Protein AF-A0A5C5UPR8-F1 (afdb_monomer_lite)

Foldseek 3Di:
DADAWWWADPVPRDTDGDGDDDDDDDDPDDWDWDQDPPDTWGWDDAADDDDDDWDWDDDDRTTITDDDDRDGWRKGDDDDPDLADQWDWIWIDDPNPDTDTDIGGHPPSQHFDDLVRLLVLVCCLQVQLVVLLVVVCVVQVDALPPHQDDLVVSQVSNVLAADCQCSVPLVVVCSNVVRDPDLADSDAPFDSVAPWAWPDTHNFKTKTWHKDADDPRDQWIWIKIWMWTADPNDIHTYDIDTDALVRPFQQADPVSCCVPVPFVKDFQAWDADPNWIWTWIATPPPLGIWIATRGIRGIGSPDPLVRGDPVQRADQPPDPAAKWAFDDPWGKIKGWAPRPSQKIWIWIWTDDPNKIFIDIDMWGGGHQKTWDADPQGKIWIWGHDPQKIFIDIDPSSCVGMPDPDDSGGIIGGD

Secondary structure (DSSP, 8-state):
------EE-TTT--EE--------TT--------S-SS-----------------B--BTTB--B----SS--EEEE---SSTT-SEEEEEEEETTTEEEEEEEEPTT--PPPPHHHHHHHHHHHHHHHHHHHHHHHHHTT-BTTTB---HHHHHHHHTTTB-HHHIIIIIHHHHHHHTS-SS---S----TTSS-EEEEE-SSEEEEEEEE---TTSSS-EEEEEEEEEETTEEEEEEEEEE-TTTS-----HHHHHHHSSS--EEEEEEEETTEEEEEEEETTTTEEEEEETTT--EESS--GGGS-TTTS--------EEEEE-SSSEEEEEEE---SSEEEEEEEEEETTEEEEEEEEEEEETTEEEEE-TT--EEEEEEETTEEEEEE-GGGGGSB-TT--S-EEEEE-

Sequence (414 aa):
MKIKGKYLDTSTGADSKKNLLIGEKSLNKFEITTDNPEVSTVKIRETISSISSANISKSSKDTKIKLKADKYYKVLVKIPKDPGDDKTTITVTYDGKFKKEIPVTLTGVQKKLPPEEAKQVMKDLYGSIIKTYQDLGVEYNWTKMNNPPDFDILRPELLKYATPNLTDGTLKTIADDMYCQCDFIVTPGVDFDIRFDIHENSANKLVASSIQFEDLLTYNGETIYFTAIKKNGKWRLDSWDSVSPADENMNVTWKEYEKYSHNTAKLINEVMDGGRKVYIISDSSGIGIQGVYADSTEIVLDVPNEWLPPEYQQSSVSGLNGDWLIQEGKTGELSISNETGQSFDFTIHVEGGGHVGDIEGTSTIDGSTAVFQDEVGCTINFSFDGEEVSIAESYECTYWHGMAINFDGMYKKE

Structure (mmCIF, N/CA/C/O backbone):
data_AF-A0A5C5UPR8-F1
#
_entry.id   AF-A0A5C5UPR8-F1
#
loop_
_atom_site.group_PDB
_atom_site.id
_atom_site.type_symbol
_atom_site.label_atom_id
_atom_site.label_alt_id
_atom_site.label_comp_id
_atom_site.label_asym_id
_atom_site.label_entity_id
_atom_site.label_seq_id
_atom_site.pdbx_PDB_ins_code
_atom_site.Cartn_x
_atom_site.Cartn_y
_atom_site.Cartn_z
_atom_site.occupancy
_atom_site.B_iso_or_equiv
_atom_site.auth_seq_id
_atom_site.auth_comp_id
_atom_site.auth_asym_id
_atom_site.auth_atom_id
_atom_site.pdbx_PDB_model_num
ATOM 1 N N . MET A 1 1 ? -57.866 -6.219 46.908 1.00 28.20 1 MET A N 1
ATOM 2 C CA . MET A 1 1 ? -57.909 -6.620 45.483 1.00 28.20 1 MET A CA 1
ATOM 3 C C . MET A 1 1 ? -56.614 -7.365 45.167 1.00 28.20 1 MET A C 1
ATOM 5 O O . MET A 1 1 ? -55.557 -6.785 45.355 1.00 28.20 1 MET A O 1
ATOM 9 N N . LYS A 1 2 ? -56.665 -8.661 44.816 1.00 23.45 2 LYS A N 1
ATOM 10 C CA . LYS A 1 2 ? -55.476 -9.457 44.441 1.00 23.45 2 LYS A CA 1
ATOM 11 C C . LYS A 1 2 ? -55.370 -9.480 42.915 1.00 23.45 2 LYS A C 1
ATOM 13 O O . LYS A 1 2 ? -56.251 -10.034 42.264 1.00 23.45 2 LYS A O 1
ATOM 18 N N . ILE A 1 3 ? -54.320 -8.887 42.356 1.00 27.30 3 ILE A N 1
ATOM 19 C CA . ILE A 1 3 ? -54.020 -8.958 40.921 1.00 27.30 3 ILE A CA 1
ATOM 20 C C . ILE A 1 3 ? -53.227 -10.250 40.678 1.00 27.30 3 ILE A C 1
ATOM 22 O O . ILE A 1 3 ? -52.233 -10.495 41.354 1.00 27.30 3 ILE A O 1
ATOM 26 N N . LYS A 1 4 ? -53.671 -11.096 39.740 1.00 27.09 4 LYS A N 1
ATOM 27 C CA . LYS A 1 4 ? -52.925 -12.275 39.268 1.00 27.09 4 LYS A CA 1
ATOM 28 C C . LYS A 1 4 ? -52.518 -12.033 37.815 1.00 27.09 4 LYS A C 1
ATOM 30 O O . LYS A 1 4 ? -53.392 -11.932 36.959 1.00 27.09 4 LYS A O 1
ATOM 35 N N . GLY A 1 5 ? -51.219 -11.929 37.547 1.00 31.88 5 GLY A N 1
ATOM 36 C CA . GLY A 1 5 ? -50.664 -11.914 36.190 1.00 31.88 5 GLY A CA 1
ATOM 37 C C . GLY A 1 5 ? -50.241 -13.319 35.759 1.00 31.88 5 GLY A C 1
ATOM 38 O O . GLY A 1 5 ? -49.827 -14.116 36.598 1.00 31.88 5 GLY A O 1
ATOM 39 N N . LYS A 1 6 ? -50.359 -13.626 34.463 1.00 31.17 6 LYS A N 1
ATOM 40 C CA . LYS A 1 6 ? -49.769 -14.819 33.839 1.00 31.17 6 LYS A CA 1
ATOM 41 C C . LYS A 1 6 ? -48.766 -14.379 32.775 1.00 31.17 6 LYS A C 1
ATOM 43 O O . LYS A 1 6 ? -49.089 -13.514 31.963 1.00 31.17 6 LYS A O 1
ATOM 48 N N . TYR A 1 7 ? -47.595 -14.997 32.805 1.00 34.72 7 TYR A N 1
ATOM 49 C CA . TYR A 1 7 ? -46.583 -14.959 31.757 1.00 34.72 7 TYR A CA 1
ATOM 50 C C . TYR A 1 7 ? -46.840 -16.131 30.800 1.00 34.72 7 TYR A C 1
ATOM 52 O O . TYR A 1 7 ? -47.186 -17.216 31.267 1.00 34.72 7 TYR A O 1
ATOM 60 N N . LEU A 1 8 ? -46.718 -15.906 29.492 1.00 34.41 8 LEU A N 1
ATOM 61 C CA . LEU A 1 8 ? -46.823 -16.955 28.479 1.00 34.41 8 LEU A CA 1
ATOM 62 C C . LEU A 1 8 ? -45.632 -16.817 27.532 1.00 34.41 8 LEU A C 1
ATOM 64 O O . LEU A 1 8 ? -45.528 -15.814 26.825 1.00 34.41 8 LEU A O 1
ATOM 68 N N . ASP A 1 9 ? -44.763 -17.818 27.532 1.00 35.34 9 ASP A N 1
ATOM 69 C CA . ASP A 1 9 ? -43.709 -17.965 26.534 1.00 35.34 9 ASP A CA 1
ATOM 70 C C . ASP A 1 9 ? -44.326 -18.556 25.258 1.00 35.34 9 ASP A C 1
ATOM 72 O O . ASP A 1 9 ? -44.856 -19.669 25.258 1.00 35.34 9 ASP A O 1
ATOM 76 N N . THR A 1 10 ? -44.315 -17.788 24.169 1.00 33.81 10 THR A N 1
ATOM 77 C CA . THR A 1 10 ? -44.940 -18.181 22.899 1.00 33.81 10 THR A CA 1
ATOM 78 C C . THR A 1 10 ? -44.092 -19.137 22.064 1.00 33.81 10 THR A C 1
ATOM 80 O O . THR A 1 10 ? -44.608 -19.676 21.090 1.00 33.81 10 THR A O 1
ATOM 83 N N . SER A 1 11 ? -42.829 -19.363 22.432 1.00 30.42 11 SER A N 1
ATOM 84 C CA . SER A 1 11 ? -41.950 -20.332 21.765 1.00 30.42 11 SER A CA 1
ATOM 85 C C . SER A 1 11 ? -42.088 -21.743 22.347 1.00 30.42 11 SER A C 1
ATOM 87 O O . SER A 1 11 ? -41.971 -22.725 21.619 1.00 30.42 11 SER A O 1
ATOM 89 N N . THR A 1 12 ? -42.416 -21.851 23.639 1.00 37.19 12 THR A N 1
ATOM 90 C CA . THR A 1 12 ? -42.512 -23.134 24.358 1.00 37.19 12 THR A CA 1
ATOM 91 C C . THR A 1 12 ? -43.931 -23.497 24.804 1.00 37.19 12 THR A C 1
ATOM 93 O O . THR A 1 12 ? -44.191 -24.645 25.161 1.00 37.19 12 THR A O 1
ATOM 96 N N . GLY A 1 13 ? -44.871 -22.545 24.806 1.00 32.88 13 GLY A N 1
ATOM 97 C CA . GLY A 1 13 ? -46.260 -22.762 25.228 1.00 32.88 13 GLY A CA 1
ATOM 98 C C . GLY A 1 13 ? -46.438 -23.065 26.723 1.00 32.88 13 GLY A C 1
ATOM 99 O O . GLY A 1 13 ? -47.551 -23.377 27.151 1.00 32.88 13 GLY A O 1
ATOM 100 N N . ALA A 1 14 ? -45.377 -22.980 27.531 1.00 33.59 14 ALA A N 1
ATOM 101 C CA . ALA A 1 14 ? -45.401 -23.366 28.936 1.00 33.59 14 ALA A CA 1
ATOM 102 C C . ALA A 1 14 ? -45.845 -22.211 29.860 1.00 33.59 14 ALA A C 1
ATOM 104 O O . ALA A 1 14 ? -45.267 -21.125 29.883 1.00 33.59 14 ALA A O 1
ATOM 105 N N . ASP A 1 15 ? -46.874 -22.477 30.672 1.00 33.91 15 ASP A N 1
ATOM 106 C CA . ASP A 1 15 ? -47.398 -21.586 31.716 1.00 33.91 15 ASP A CA 1
ATOM 107 C C . ASP A 1 15 ? -46.457 -21.615 32.944 1.00 33.91 15 ASP A C 1
ATOM 109 O O . ASP A 1 15 ? -46.501 -22.558 33.739 1.00 33.91 15 ASP A O 1
ATOM 113 N N . SER A 1 16 ? -45.645 -20.577 33.176 1.00 35.12 16 SER A N 1
ATOM 114 C CA . SER A 1 16 ? -44.917 -20.440 34.448 1.00 35.12 16 SER A CA 1
ATOM 115 C C . SER A 1 16 ? -45.714 -19.565 35.430 1.00 35.12 16 SER A C 1
ATOM 117 O O . SER A 1 16 ? -45.917 -18.361 35.260 1.00 35.12 16 SER A O 1
ATOM 119 N N . LYS A 1 17 ? -46.255 -20.191 36.483 1.00 30.84 17 LYS A N 1
ATOM 120 C CA . LYS A 1 17 ? -46.989 -19.494 37.553 1.00 30.84 17 LYS A CA 1
ATOM 121 C C . LYS A 1 17 ? -46.007 -19.006 38.619 1.00 30.84 17 LYS A C 1
ATOM 123 O O . LYS A 1 17 ? -45.544 -19.805 39.426 1.00 30.84 17 LYS A O 1
ATOM 128 N N . LYS A 1 18 ? -45.769 -17.695 38.707 1.00 34.03 18 LYS A N 1
ATOM 129 C CA . LYS A 1 18 ? -45.163 -17.065 39.896 1.00 34.03 18 LYS A CA 1
ATOM 130 C C . LYS A 1 18 ? -46.163 -16.104 40.540 1.00 34.03 18 LYS A C 1
ATOM 132 O O . LYS A 1 18 ? -46.716 -15.232 39.877 1.00 34.03 18 LYS A O 1
ATOM 137 N N . ASN A 1 19 ? -46.426 -16.290 41.833 1.00 27.77 19 ASN A N 1
ATOM 138 C CA . ASN A 1 19 ? -47.303 -15.411 42.608 1.00 27.77 19 ASN A CA 1
ATOM 139 C C . ASN A 1 19 ? -46.508 -14.191 43.093 1.00 27.77 19 ASN A C 1
ATOM 141 O O . ASN A 1 19 ? -45.558 -14.348 43.853 1.00 27.77 19 ASN A O 1
ATOM 145 N N . LEU A 1 20 ? -46.930 -12.986 42.708 1.00 31.02 20 LEU A N 1
ATOM 146 C CA . LEU A 1 20 ? -46.480 -11.729 43.311 1.00 31.02 20 LEU A CA 1
ATOM 147 C C . LEU A 1 20 ? -47.511 -11.300 44.364 1.00 31.02 20 LEU A C 1
ATOM 149 O O . LEU A 1 20 ? -48.649 -10.968 44.032 1.00 31.02 20 LEU A O 1
ATOM 153 N N . LEU A 1 21 ? -47.128 -11.350 45.640 1.00 26.30 21 LEU A N 1
ATOM 154 C CA . LEU A 1 21 ? -47.860 -10.704 46.731 1.00 26.30 21 LEU A CA 1
ATOM 155 C C . LEU A 1 21 ? -47.318 -9.279 46.891 1.00 26.30 21 LEU A C 1
ATOM 157 O O . LEU A 1 21 ? -46.110 -9.095 46.988 1.00 26.30 21 LEU A O 1
ATOM 161 N N . ILE A 1 22 ? -48.211 -8.288 46.925 1.00 29.73 22 ILE A N 1
ATOM 162 C CA . ILE A 1 22 ? -47.880 -6.885 47.207 1.00 29.73 22 ILE A CA 1
ATOM 163 C C . ILE A 1 22 ? -48.777 -6.385 48.346 1.00 29.73 22 ILE A C 1
ATOM 165 O O . ILE A 1 22 ? -50.003 -6.492 48.273 1.00 29.73 22 ILE A O 1
ATOM 169 N N . GLY A 1 23 ? -48.140 -5.803 49.360 1.00 23.95 23 GLY A N 1
ATOM 170 C CA . GLY A 1 23 ? -48.683 -4.880 50.363 1.00 23.95 23 GLY A CA 1
ATOM 171 C C . GLY A 1 23 ? -47.472 -4.328 51.121 1.00 23.95 23 GLY A C 1
ATOM 172 O O . GLY A 1 23 ? -46.728 -5.116 51.682 1.00 23.95 23 GLY A O 1
ATOM 173 N N . GLU A 1 24 ? -47.090 -3.060 50.975 1.00 24.23 24 GLU A N 1
ATOM 174 C CA . GLU A 1 24 ? -47.721 -1.899 51.616 1.00 24.23 24 GLU A CA 1
ATOM 175 C C . GLU A 1 24 ? -47.943 -0.671 50.697 1.00 24.23 24 GLU A C 1
ATOM 177 O O . GLU A 1 24 ? -47.586 -0.627 49.522 1.00 24.23 24 GLU A O 1
ATOM 182 N N . LYS A 1 25 ? -48.629 0.322 51.270 1.00 30.28 25 LYS A N 1
ATOM 183 C CA . LYS A 1 25 ? -49.551 1.313 50.692 1.00 30.28 25 LYS A CA 1
ATOM 184 C C . LYS A 1 25 ? -48.939 2.512 49.937 1.00 30.28 25 LYS A C 1
ATOM 186 O O . LYS A 1 25 ? -49.604 3.541 49.844 1.00 30.28 25 LYS A O 1
ATOM 191 N N . SER A 1 26 ? -47.732 2.428 49.377 1.00 30.53 26 SER A N 1
ATOM 192 C CA . SER A 1 26 ? -47.060 3.622 48.816 1.00 30.53 26 SER A CA 1
ATOM 193 C C . SER A 1 26 ? -46.289 3.448 47.499 1.00 30.53 26 SER A C 1
ATOM 195 O O . SER A 1 26 ? -45.414 4.260 47.209 1.00 30.53 26 SER A O 1
ATOM 197 N N . LEU A 1 27 ? -46.612 2.470 46.640 1.00 29.05 27 LEU A N 1
ATOM 198 C CA . LEU A 1 27 ? -45.913 2.325 45.348 1.00 29.05 27 LEU A CA 1
ATOM 199 C C . LEU A 1 27 ? -46.840 2.098 44.137 1.00 29.05 27 LEU A C 1
ATOM 201 O O . LEU A 1 27 ? -47.389 1.021 43.921 1.00 29.05 27 LEU A O 1
ATOM 205 N N . ASN A 1 28 ? -46.926 3.139 43.299 1.00 28.52 28 ASN A N 1
ATOM 206 C CA . ASN A 1 28 ? -47.529 3.189 41.960 1.00 28.52 28 ASN A CA 1
ATOM 207 C C . ASN A 1 28 ? -46.613 2.540 40.894 1.00 28.52 28 ASN A C 1
ATOM 209 O O . ASN A 1 28 ? -46.051 3.253 40.057 1.00 28.52 28 ASN A O 1
ATOM 213 N N . LYS A 1 29 ? -46.389 1.218 40.914 1.00 31.08 29 LYS A N 1
ATOM 214 C CA . LYS A 1 29 ? -45.445 0.580 39.971 1.00 31.08 29 LYS A CA 1
ATOM 215 C C . LYS A 1 29 ? -45.910 -0.799 39.494 1.00 31.08 29 LYS A C 1
ATOM 217 O O . LYS A 1 29 ? -46.147 -1.691 40.300 1.00 31.08 29 LYS A O 1
ATOM 222 N N . PHE A 1 30 ? -45.988 -0.973 38.175 1.00 34.56 30 PHE A N 1
ATOM 223 C CA . PHE A 1 30 ? -46.085 -2.274 37.509 1.00 34.56 30 PHE A CA 1
ATOM 224 C C . PHE A 1 30 ? -44.794 -2.471 36.709 1.00 34.56 30 PHE A C 1
ATOM 226 O O . PHE A 1 30 ? -44.393 -1.581 35.959 1.00 34.56 30 PHE A O 1
ATOM 233 N N . GLU A 1 31 ? -44.097 -3.583 36.928 1.00 35.38 31 GLU A N 1
ATOM 234 C CA . GLU A 1 31 ? -42.762 -3.837 36.384 1.00 35.38 31 GLU A CA 1
ATOM 235 C C . GLU A 1 31 ? -42.803 -5.137 35.580 1.00 35.38 31 GLU A C 1
ATOM 237 O O . GLU A 1 31 ? -43.221 -6.174 36.089 1.00 35.38 31 GLU A O 1
ATOM 242 N N . ILE A 1 32 ? -42.426 -5.055 34.304 1.00 38.03 32 ILE A N 1
ATOM 243 C CA . ILE A 1 32 ? -42.278 -6.208 33.416 1.00 38.03 32 ILE A CA 1
ATOM 244 C C . ILE A 1 32 ? -40.784 -6.322 33.128 1.00 38.03 32 ILE A C 1
ATOM 246 O O . ILE A 1 32 ? -40.177 -5.377 32.624 1.00 38.03 32 ILE A O 1
ATOM 250 N N . THR A 1 33 ? -40.208 -7.464 33.473 1.00 33.06 33 THR A N 1
ATOM 251 C CA . THR A 1 33 ? -38.851 -7.879 33.105 1.00 33.06 33 THR A CA 1
ATOM 252 C C . THR A 1 33 ? -38.969 -9.040 32.127 1.00 33.06 33 THR A C 1
ATOM 254 O O . THR A 1 33 ? -39.800 -9.927 32.329 1.00 33.06 33 THR A O 1
ATOM 257 N N . THR A 1 34 ? -38.186 -9.007 31.052 1.00 37.12 34 THR A N 1
ATOM 258 C CA . THR A 1 34 ? -38.050 -10.118 30.108 1.00 37.12 34 THR A CA 1
ATOM 259 C C . THR A 1 34 ? -36.575 -10.323 29.824 1.00 37.12 34 THR A C 1
ATOM 261 O O . THR A 1 34 ? -35.859 -9.360 29.558 1.00 37.12 34 THR A O 1
ATOM 264 N N . ASP A 1 35 ? -36.161 -11.581 29.850 1.00 34.47 35 ASP A N 1
ATOM 265 C CA . ASP A 1 35 ? -34.782 -11.992 29.600 1.00 34.47 35 ASP A CA 1
ATOM 266 C C . ASP A 1 35 ? -34.579 -12.290 28.095 1.00 34.47 35 ASP A C 1
ATOM 268 O O . ASP A 1 35 ? -33.465 -12.547 27.646 1.00 34.47 35 ASP A O 1
ATOM 272 N N . ASN A 1 36 ? -35.670 -12.249 27.311 1.00 37.00 36 ASN A N 1
ATOM 273 C CA . ASN A 1 36 ? -35.718 -12.544 25.881 1.00 37.00 36 ASN A CA 1
ATOM 274 C C . ASN A 1 36 ? -36.261 -11.326 25.089 1.00 37.00 36 ASN A C 1
ATOM 276 O O . ASN A 1 36 ? -37.384 -10.882 25.370 1.00 37.00 36 ASN A O 1
ATOM 280 N N . PRO A 1 37 ? -35.495 -10.766 24.127 1.00 39.22 37 PRO A N 1
ATOM 281 C CA . PRO A 1 37 ? -35.916 -9.630 23.302 1.00 39.22 37 PRO A CA 1
ATOM 282 C C . PRO A 1 37 ? -36.963 -9.996 22.236 1.00 39.22 37 PRO A C 1
ATOM 284 O O . PRO A 1 37 ? -37.639 -9.107 21.711 1.00 39.22 37 PRO A O 1
ATOM 287 N N . GLU A 1 38 ? -37.143 -11.283 21.930 1.00 33.62 38 GLU A N 1
ATOM 288 C CA . GLU A 1 38 ? -38.125 -11.750 20.957 1.00 33.62 38 GLU A CA 1
ATOM 289 C C . GLU A 1 38 ? -39.483 -12.006 21.630 1.00 33.62 38 GLU A C 1
ATOM 291 O O . GLU A 1 38 ? -39.794 -13.089 22.106 1.00 33.62 38 GLU A O 1
ATOM 296 N N . VAL A 1 39 ? -40.314 -10.958 21.632 1.00 34.31 39 VAL A N 1
ATOM 297 C CA . VAL A 1 39 ? -41.752 -10.958 21.964 1.00 34.31 39 VAL A CA 1
ATOM 298 C C . VAL A 1 39 ? -42.100 -11.244 23.434 1.00 34.31 39 VAL A C 1
ATOM 300 O O . VAL A 1 39 ? -42.154 -12.373 23.904 1.00 34.31 39 VAL A O 1
ATOM 303 N N . SER A 1 40 ? -42.534 -10.199 24.146 1.00 36.06 40 SER A N 1
ATOM 304 C CA . SER A 1 40 ? -43.181 -10.324 25.461 1.00 36.06 40 SER A CA 1
ATOM 305 C C . SER A 1 40 ? -44.595 -9.758 25.386 1.00 36.06 40 SER A C 1
ATOM 307 O O . SER A 1 40 ? -44.796 -8.543 25.380 1.00 36.06 40 SER A O 1
ATOM 309 N N . THR A 1 41 ? -45.613 -10.614 25.296 1.00 34.34 41 THR A N 1
ATOM 310 C CA . THR A 1 41 ? -47.008 -10.148 25.340 1.00 34.34 41 THR A CA 1
ATOM 311 C C . THR A 1 41 ? -47.456 -10.007 26.791 1.00 34.34 41 THR A C 1
ATOM 313 O O . THR A 1 41 ? -47.472 -10.984 27.535 1.00 34.34 41 THR A O 1
ATOM 316 N N . VAL A 1 42 ? -47.891 -8.814 27.202 1.00 36.69 42 VAL A N 1
ATOM 317 C CA . VAL A 1 42 ? -48.439 -8.590 28.551 1.00 36.69 42 VAL A CA 1
ATOM 318 C C . VAL A 1 42 ? -49.933 -8.300 28.475 1.00 36.69 42 VAL A C 1
ATOM 320 O O . VAL A 1 42 ? -50.374 -7.405 27.757 1.00 36.69 42 VAL A O 1
ATOM 323 N N . LYS A 1 43 ? -50.734 -9.071 29.221 1.00 32.75 43 LYS A N 1
ATOM 324 C CA . LYS A 1 43 ? -52.183 -8.861 29.361 1.00 32.75 43 LYS A CA 1
ATOM 325 C C . LYS A 1 43 ? -52.474 -8.260 30.732 1.00 32.75 43 LYS A C 1
ATOM 327 O O . LYS A 1 43 ? -52.329 -8.939 31.745 1.00 32.75 43 LYS A O 1
ATOM 332 N N . ILE A 1 44 ? -52.910 -7.004 30.766 1.00 33.59 44 ILE A N 1
ATOM 333 C CA . ILE A 1 44 ? -53.274 -6.301 32.005 1.00 33.59 44 ILE A CA 1
ATOM 334 C C . ILE A 1 44 ? -54.796 -6.276 32.143 1.00 33.59 44 ILE A C 1
ATOM 336 O O . ILE A 1 44 ? -55.484 -6.026 31.151 1.00 33.59 44 ILE A O 1
ATOM 340 N N . ARG A 1 45 ? -55.306 -6.548 33.365 1.00 27.91 45 ARG A N 1
ATOM 341 C CA . ARG A 1 45 ? -56.728 -6.425 33.724 1.00 27.91 45 ARG A CA 1
ATOM 342 C C . ARG A 1 45 ? -57.016 -5.123 34.551 1.00 27.91 45 ARG A C 1
ATOM 344 O O . ARG A 1 45 ? -56.650 -5.082 35.712 1.00 27.91 45 ARG A O 1
ATOM 351 N N . GLU A 1 46 ? -57.597 -4.071 33.947 1.00 33.09 46 GLU A N 1
ATOM 352 C CA . GLU A 1 46 ? -57.883 -2.665 34.378 1.00 33.09 46 GLU A CA 1
ATOM 353 C C . GLU A 1 46 ? -58.957 -2.355 35.458 1.00 33.09 46 GLU A C 1
ATOM 355 O O . GLU A 1 46 ? -59.927 -3.108 35.631 1.00 33.09 46 GLU A O 1
ATOM 360 N N . THR A 1 47 ? -58.896 -1.106 35.978 1.00 29.52 47 THR A N 1
ATOM 361 C CA . THR A 1 47 ? -59.999 -0.103 35.854 1.00 29.52 47 THR A CA 1
ATOM 362 C C . THR A 1 47 ? -59.526 1.394 35.800 1.00 29.52 47 THR A C 1
ATOM 364 O O . THR A 1 47 ? -58.798 1.827 36.683 1.00 29.52 47 THR A O 1
ATOM 367 N N . ILE A 1 48 ? -60.021 2.134 34.784 1.00 30.20 48 ILE A N 1
ATOM 368 C CA . ILE A 1 48 ? -60.314 3.592 34.518 1.00 30.20 48 ILE A CA 1
ATOM 369 C C . ILE A 1 48 ? -59.287 4.769 34.420 1.00 30.20 48 ILE A C 1
ATOM 371 O O . ILE A 1 48 ? -58.820 5.289 35.424 1.00 30.20 48 ILE A O 1
ATOM 375 N N . SER A 1 49 ? -59.241 5.330 33.181 1.00 35.22 49 SER A N 1
ATOM 376 C CA . SER A 1 49 ? -58.968 6.703 32.619 1.00 35.22 49 SER A CA 1
ATOM 377 C C . SER A 1 49 ? -57.601 7.447 32.639 1.00 35.22 49 SER A C 1
ATOM 379 O O . SER A 1 49 ? -57.274 8.136 33.600 1.00 35.22 49 SER A O 1
ATOM 381 N N . SER A 1 50 ? -56.984 7.461 31.436 1.00 40.69 50 SER A N 1
ATOM 382 C CA . SER A 1 50 ? -56.044 8.437 30.821 1.00 40.69 50 SER A CA 1
ATOM 383 C C . SER A 1 50 ? -54.608 8.634 31.338 1.00 40.69 50 SER A C 1
ATOM 385 O O . SER A 1 50 ? -54.381 9.422 32.252 1.00 40.69 50 SER A O 1
ATOM 387 N N . ILE A 1 51 ? -53.613 8.129 30.580 1.00 36.22 51 ILE A N 1
ATOM 388 C CA . ILE A 1 51 ? -52.203 8.545 30.709 1.00 36.22 51 ILE A CA 1
ATOM 389 C C . ILE A 1 51 ? -51.530 8.813 29.354 1.00 36.22 51 ILE A C 1
ATOM 391 O O . ILE A 1 51 ? -51.538 7.996 28.433 1.00 36.22 51 ILE A O 1
ATOM 395 N N . SER A 1 52 ? -50.872 9.971 29.321 1.00 37.16 52 SER A N 1
ATOM 396 C CA . SER A 1 52 ? -49.784 10.411 28.451 1.00 37.16 52 SER A CA 1
ATOM 397 C C . SER A 1 52 ? -48.394 10.217 29.100 1.00 37.16 52 SER A C 1
ATOM 399 O O . SER A 1 52 ? -48.190 10.594 30.254 1.00 37.16 52 SER A O 1
ATOM 401 N N . SER A 1 53 ? -47.434 9.733 28.297 1.00 31.52 53 SER A N 1
ATOM 402 C CA . SER A 1 53 ? -45.972 9.597 28.512 1.00 31.52 53 SER A CA 1
ATOM 403 C C . SER A 1 53 ? -45.432 8.327 29.203 1.00 31.52 53 SER A C 1
ATOM 405 O O . SER A 1 53 ? -45.985 7.822 30.180 1.00 31.52 53 SER A O 1
ATOM 407 N N . ALA A 1 54 ? -44.316 7.821 28.660 1.00 33.72 54 ALA A N 1
ATOM 408 C CA . ALA A 1 54 ? -43.526 6.693 29.151 1.00 33.72 54 ALA A CA 1
ATOM 409 C C . ALA A 1 54 ? -42.048 7.114 29.227 1.00 33.72 54 ALA A C 1
ATOM 411 O O . ALA A 1 54 ? -41.526 7.674 28.268 1.00 33.72 54 ALA A O 1
ATOM 412 N N . ASN A 1 55 ? -41.382 6.834 30.352 1.00 29.30 55 ASN A N 1
ATOM 413 C CA . ASN A 1 55 ? -39.950 7.091 30.546 1.00 29.30 55 ASN A CA 1
ATOM 414 C C . ASN A 1 55 ? -39.180 5.768 30.614 1.00 29.30 55 ASN A C 1
ATOM 416 O O . ASN A 1 55 ? -39.535 4.880 31.397 1.00 29.30 55 ASN A O 1
ATOM 420 N N . ILE A 1 56 ? -38.110 5.671 29.823 1.00 33.94 56 ILE A N 1
ATOM 421 C CA . ILE A 1 56 ? -37.189 4.529 29.763 1.00 33.94 56 ILE A CA 1
ATOM 422 C C . ILE A 1 56 ? -35.900 4.917 30.505 1.00 33.94 56 ILE A C 1
ATOM 424 O O . ILE A 1 56 ? -35.407 6.037 30.377 1.00 33.94 56 ILE A O 1
ATOM 428 N N . SER A 1 57 ? -35.365 4.015 31.327 1.00 28.28 57 SER A N 1
ATOM 429 C CA . SER A 1 57 ? -34.074 4.194 32.006 1.00 28.28 57 SER A CA 1
ATOM 430 C C . SER A 1 57 ? -33.358 2.850 32.092 1.00 28.28 57 SER A C 1
ATOM 432 O O . SER A 1 57 ? -33.953 1.882 32.571 1.00 28.28 57 SER A O 1
ATOM 434 N N . LYS A 1 58 ? -32.101 2.790 31.642 1.00 31.73 58 LYS A N 1
ATOM 435 C CA . LYS A 1 58 ? -31.303 1.560 31.543 1.00 31.73 58 LYS A CA 1
ATOM 436 C C . LYS A 1 58 ? -30.611 1.230 32.875 1.00 31.73 58 LYS A C 1
ATOM 438 O O . LYS A 1 58 ? -29.973 2.098 33.464 1.00 31.73 58 LYS A O 1
ATOM 443 N N . SER A 1 59 ? -30.671 -0.036 33.293 1.00 27.98 59 SER A N 1
ATOM 444 C CA . SER A 1 59 ? -29.592 -0.695 34.044 1.00 27.98 59 SER A CA 1
ATOM 445 C C . SER A 1 59 ? -29.201 -1.969 33.294 1.00 27.98 59 SER A C 1
ATOM 447 O O . SER A 1 59 ? -30.000 -2.536 32.554 1.00 27.98 59 SER A O 1
ATOM 449 N N . SER A 1 60 ? -27.947 -2.371 33.439 1.00 33.75 60 SER A N 1
ATOM 450 C CA . SER A 1 60 ? -27.103 -3.092 32.478 1.00 33.75 60 SER A CA 1
ATOM 451 C C . SER A 1 60 ? -27.527 -4.471 31.938 1.00 33.75 60 SER A C 1
ATOM 453 O O . SER A 1 60 ? -26.708 -5.066 31.249 1.00 33.75 60 SER A O 1
ATOM 455 N N . LYS A 1 61 ? -28.752 -4.978 32.129 1.00 35.50 61 LYS A N 1
ATOM 456 C CA . LYS A 1 61 ? -29.219 -6.219 31.465 1.00 35.50 61 LYS A CA 1
ATOM 457 C C . LYS A 1 61 ? -30.704 -6.270 31.060 1.00 35.50 61 LYS A C 1
ATOM 459 O O . LYS A 1 61 ? -31.060 -7.189 30.342 1.00 35.50 61 LYS A O 1
ATOM 464 N N . ASP A 1 62 ? -31.526 -5.262 31.384 1.00 33.94 62 ASP A N 1
ATOM 465 C CA . ASP A 1 62 ? -32.977 -5.300 31.124 1.00 33.94 62 ASP A CA 1
ATOM 466 C C . ASP A 1 62 ? -33.499 -3.988 30.510 1.00 33.94 62 ASP A C 1
ATOM 468 O O . ASP A 1 62 ? -33.331 -2.905 31.082 1.00 33.94 62 ASP A O 1
ATOM 472 N N . THR A 1 63 ? -34.217 -4.066 29.385 1.00 35.28 63 THR A N 1
ATOM 473 C CA . THR A 1 63 ? -34.972 -2.924 28.840 1.00 35.28 63 THR A CA 1
ATOM 474 C C . THR A 1 63 ? -36.331 -2.841 29.533 1.00 35.28 63 THR A C 1
ATOM 476 O O . THR A 1 63 ? -37.257 -3.580 29.209 1.00 35.28 63 THR A O 1
ATOM 479 N N . LYS A 1 64 ? -36.475 -1.933 30.502 1.00 36.84 64 LYS A N 1
ATOM 480 C CA . LYS A 1 64 ? -37.737 -1.736 31.236 1.00 36.84 64 LYS A CA 1
ATOM 481 C C . LYS A 1 64 ? -38.585 -0.643 30.581 1.00 36.84 64 LYS A C 1
ATOM 483 O O . LYS A 1 64 ? -38.177 0.518 30.546 1.00 36.84 64 LYS A O 1
ATOM 488 N N . ILE A 1 65 ? -39.790 -0.986 30.123 1.00 39.47 65 ILE A N 1
ATOM 489 C CA . ILE A 1 65 ? -40.762 -0.027 29.573 1.00 39.47 65 ILE A CA 1
ATOM 490 C C . ILE A 1 65 ? -41.826 0.291 30.631 1.00 39.47 65 ILE A C 1
ATOM 492 O O . ILE A 1 65 ? -42.562 -0.590 31.072 1.00 39.47 65 ILE A O 1
ATOM 496 N N . LYS A 1 66 ? -41.922 1.561 31.043 1.00 39.53 66 LYS A N 1
ATOM 497 C CA . LYS A 1 66 ? -42.937 2.032 31.998 1.00 39.53 66 LYS A CA 1
ATOM 498 C C . LYS A 1 66 ? -44.158 2.553 31.244 1.00 39.53 66 LYS A C 1
ATOM 500 O O . LYS A 1 66 ? -44.139 3.677 30.754 1.00 39.53 66 LYS A O 1
ATOM 505 N N . LEU A 1 67 ? -45.223 1.758 31.181 1.00 41.03 67 LEU A N 1
ATOM 506 C CA . LEU A 1 67 ? -46.531 2.215 30.711 1.00 41.03 67 LEU A CA 1
ATOM 507 C C . LEU A 1 67 ? -47.408 2.486 31.922 1.00 41.03 67 LEU A C 1
ATOM 509 O O . LEU A 1 67 ? -47.693 1.590 32.714 1.00 41.03 67 LEU A O 1
ATOM 513 N N . LYS A 1 68 ? -47.852 3.727 32.055 1.00 38.22 68 LYS A N 1
ATOM 514 C CA . LYS A 1 68 ? -48.960 4.058 32.934 1.00 38.22 68 LYS A CA 1
ATOM 515 C C . LYS A 1 68 ? -50.170 4.019 31.974 1.00 38.22 68 LYS A C 1
ATOM 517 O O . LYS A 1 68 ? -50.156 4.654 30.925 1.00 38.22 68 LYS A O 1
ATOM 522 N N . ALA A 1 69 ? -51.183 3.219 32.274 1.00 39.22 69 ALA A N 1
ATOM 523 C CA . ALA A 1 69 ? -52.436 3.227 31.531 1.00 39.22 69 ALA A CA 1
ATOM 524 C C . ALA A 1 69 ? -53.560 2.916 32.497 1.00 39.22 69 ALA A C 1
ATOM 526 O O . ALA A 1 69 ? -53.492 1.933 33.231 1.00 39.22 69 ALA A O 1
ATOM 527 N N . ASP A 1 70 ? -54.603 3.725 32.454 1.00 37.16 70 ASP A N 1
ATOM 528 C CA . ASP A 1 70 ? -55.762 3.470 33.277 1.00 37.16 70 ASP A CA 1
ATOM 529 C C . ASP A 1 70 ? -56.853 2.730 32.493 1.00 37.16 70 ASP A C 1
ATOM 531 O O . ASP A 1 70 ? -57.934 2.536 33.025 1.00 37.16 70 ASP A O 1
ATOM 535 N N . LYS A 1 71 ? -56.599 2.322 31.229 1.00 39.06 71 LYS A N 1
ATOM 536 C CA . LYS A 1 71 ? -57.467 1.402 30.473 1.00 39.06 71 LYS A CA 1
ATOM 537 C C . LYS A 1 71 ? -56.821 0.062 29.984 1.00 39.06 71 LYS A C 1
ATOM 539 O O . LYS A 1 71 ? -55.603 -0.054 29.941 1.00 39.06 71 LYS A O 1
ATOM 544 N N . TYR A 1 72 ? -57.621 -0.980 29.721 1.00 40.56 72 TYR A N 1
ATOM 545 C CA . TYR A 1 72 ? -57.345 -2.356 29.302 1.00 40.56 72 TYR A CA 1
ATOM 546 C C . TYR A 1 72 ? -56.883 -2.320 27.852 1.00 40.56 72 TYR A C 1
ATOM 548 O O . TYR A 1 72 ? -57.702 -2.314 26.932 1.00 40.56 72 TYR A O 1
ATOM 556 N N . TYR A 1 73 ? -55.579 -2.313 27.622 1.00 44.09 73 TYR A N 1
ATOM 557 C CA . TYR A 1 73 ? -55.043 -2.295 26.266 1.00 44.09 73 TYR A CA 1
ATOM 558 C C . TYR A 1 73 ? -54.267 -3.576 25.984 1.00 44.09 73 TYR A C 1
ATOM 560 O O . TYR A 1 73 ? -53.469 -4.029 26.807 1.00 44.09 73 TYR A O 1
ATOM 568 N N . LYS A 1 74 ? -54.475 -4.158 24.797 1.00 40.72 74 LYS A N 1
ATOM 569 C CA . LYS A 1 74 ? -53.485 -5.071 24.223 1.00 40.72 74 LYS A CA 1
ATOM 570 C C . LYS A 1 74 ? -52.409 -4.193 23.594 1.00 40.72 74 LYS A C 1
ATOM 572 O O . LYS A 1 74 ? -52.626 -3.576 22.553 1.00 40.72 74 LYS A O 1
ATOM 577 N N . VAL A 1 75 ? -51.265 -4.102 24.260 1.00 45.12 75 VAL A N 1
ATOM 578 C CA . VAL A 1 75 ? -50.110 -3.360 23.753 1.00 45.12 75 VAL A CA 1
ATOM 579 C C . VAL A 1 75 ? -49.188 -4.351 23.063 1.00 45.12 75 VAL A C 1
ATOM 581 O O . VAL A 1 75 ? -48.739 -5.313 23.685 1.00 45.12 75 VAL A O 1
ATOM 584 N N . LEU A 1 76 ? -48.930 -4.127 21.778 1.00 42.66 76 LEU A N 1
ATOM 585 C CA . LEU A 1 76 ? -47.913 -4.856 21.038 1.00 42.66 76 LEU A CA 1
ATOM 586 C C . LEU A 1 76 ? -46.717 -3.916 20.871 1.00 42.66 76 LEU A C 1
ATOM 588 O O . LEU A 1 76 ? -46.775 -2.936 20.125 1.00 42.66 76 LEU A O 1
ATOM 592 N N . VAL A 1 77 ? -45.641 -4.189 21.601 1.00 47.97 77 VAL A N 1
ATOM 593 C CA . VAL A 1 77 ? -44.388 -3.448 21.450 1.00 47.97 77 VAL A CA 1
ATOM 594 C C . VAL A 1 77 ? -43.553 -4.176 20.406 1.00 47.97 77 VAL A C 1
ATOM 596 O O . VAL A 1 77 ? -43.117 -5.299 20.642 1.00 47.97 77 VAL A O 1
ATOM 599 N N . LYS A 1 78 ? -43.343 -3.548 19.247 1.00 45.84 78 LYS A N 1
ATOM 600 C CA . LYS A 1 78 ? -42.303 -3.973 18.309 1.00 45.84 78 LYS A CA 1
ATOM 601 C C . LYS A 1 78 ? -41.036 -3.201 18.657 1.00 45.84 78 LYS A C 1
ATOM 603 O O . LYS A 1 78 ? -40.996 -1.981 18.521 1.00 45.84 78 LYS A O 1
ATOM 608 N N . ILE A 1 79 ? -40.035 -3.901 19.173 1.00 50.94 79 ILE A N 1
ATOM 609 C CA . ILE A 1 79 ? -38.699 -3.331 19.361 1.00 50.94 79 ILE A CA 1
ATOM 610 C C . ILE A 1 79 ? -38.008 -3.383 17.987 1.00 50.94 79 ILE A C 1
ATOM 612 O O . ILE A 1 79 ? -38.175 -4.392 17.294 1.00 50.94 79 ILE A O 1
ATOM 616 N N . PRO A 1 80 ? -37.313 -2.318 17.541 1.00 46.56 80 PRO A N 1
ATOM 617 C CA . PRO A 1 80 ? -36.579 -2.348 16.283 1.00 46.56 80 PRO A CA 1
ATOM 618 C C . PRO A 1 80 ? -35.603 -3.517 16.289 1.00 46.56 80 PRO A C 1
ATOM 620 O O . PRO A 1 80 ? -34.962 -3.793 17.302 1.00 46.56 80 PRO A O 1
ATOM 623 N N . LYS A 1 81 ? -35.500 -4.200 15.150 1.00 42.44 81 LYS A N 1
ATOM 624 C CA . LYS A 1 81 ? -34.535 -5.288 14.964 1.00 42.44 81 LYS A CA 1
ATOM 625 C C . LYS A 1 81 ? -33.089 -4.782 14.986 1.00 42.44 81 LYS A C 1
ATOM 627 O O . LYS A 1 81 ? -32.183 -5.571 15.214 1.00 42.44 81 LYS A O 1
ATOM 632 N N . ASP A 1 82 ? -32.897 -3.486 14.743 1.00 45.50 82 ASP A N 1
ATOM 633 C CA . ASP A 1 82 ? -31.592 -2.877 14.543 1.00 45.50 82 ASP A CA 1
ATOM 634 C C . ASP A 1 82 ? -31.232 -1.967 15.741 1.00 45.50 82 ASP A C 1
ATOM 636 O O . ASP A 1 82 ? -31.958 -1.003 16.012 1.00 45.50 82 ASP A O 1
ATOM 640 N N . PRO A 1 83 ? -30.144 -2.242 16.490 1.00 49.09 83 PRO A N 1
ATOM 641 C CA . PRO A 1 83 ? -29.769 -1.520 17.715 1.00 49.09 83 PRO A CA 1
ATOM 642 C C . PRO A 1 83 ? -29.364 -0.045 17.513 1.00 49.09 83 PRO A C 1
ATOM 644 O O . PRO A 1 83 ? -28.937 0.593 18.472 1.00 49.09 83 PRO A O 1
ATOM 647 N N . GLY A 1 84 ? -29.487 0.498 16.297 1.00 48.25 84 GLY A N 1
ATOM 648 C CA . GLY A 1 84 ? -29.159 1.885 15.955 1.00 48.25 84 GLY A CA 1
ATOM 649 C C . GLY A 1 84 ? -30.332 2.869 15.963 1.00 48.25 84 GLY A C 1
ATOM 650 O O . GLY A 1 84 ? -30.091 4.070 16.088 1.00 48.25 84 GLY A O 1
ATOM 651 N N . ASP A 1 85 ? -31.579 2.396 15.863 1.00 54.88 85 ASP A N 1
ATOM 652 C CA . ASP A 1 85 ? -32.747 3.280 15.820 1.00 54.88 85 ASP A CA 1
ATOM 653 C C . ASP A 1 85 ? -33.178 3.684 17.234 1.00 54.88 85 ASP A C 1
ATOM 655 O O . ASP A 1 85 ? -33.739 2.900 18.006 1.00 54.88 85 ASP A O 1
ATOM 659 N N . ASP A 1 86 ? -32.948 4.954 17.577 1.00 56.09 86 ASP A N 1
ATOM 660 C CA . ASP A 1 86 ? -33.466 5.546 18.812 1.00 56.09 86 ASP A CA 1
ATOM 661 C C . ASP A 1 86 ? -34.969 5.827 18.731 1.00 56.09 86 ASP A C 1
ATOM 663 O O . ASP A 1 86 ? -35.565 6.203 19.734 1.00 56.09 86 ASP A O 1
ATOM 667 N N . LYS A 1 87 ? -35.604 5.609 17.576 1.00 56.59 87 LYS A N 1
ATOM 668 C CA . LYS A 1 87 ? -37.043 5.765 17.367 1.00 56.59 87 LYS A CA 1
ATOM 669 C C . LYS A 1 87 ? -37.676 4.413 17.093 1.00 56.59 87 LYS A C 1
ATOM 671 O O . LYS A 1 87 ? -37.303 3.704 16.169 1.00 56.59 87 LYS A O 1
ATOM 676 N N . THR A 1 88 ? -38.708 4.083 17.857 1.00 59.94 88 THR A N 1
ATOM 677 C CA . THR A 1 88 ? -39.604 2.975 17.522 1.00 59.94 88 THR A CA 1
ATOM 678 C C . THR A 1 88 ? -41.053 3.405 17.642 1.00 59.94 88 THR A C 1
ATOM 680 O O . THR A 1 88 ? -41.367 4.465 18.181 1.00 59.94 88 THR A O 1
ATOM 683 N N . THR A 1 89 ? -41.955 2.577 17.135 1.00 57.25 89 THR A N 1
ATOM 684 C CA . THR A 1 89 ? -43.390 2.813 17.210 1.00 57.25 89 THR A CA 1
ATOM 685 C C . THR A 1 89 ? -44.035 1.731 18.061 1.00 57.25 89 THR A C 1
ATOM 687 O O . THR A 1 89 ? -44.058 0.552 17.703 1.00 57.25 89 THR A O 1
ATOM 690 N N . ILE A 1 90 ? -44.607 2.126 19.197 1.00 57.31 90 ILE A N 1
ATOM 691 C CA . ILE A 1 90 ? -45.453 1.239 19.995 1.00 57.31 90 ILE A CA 1
ATOM 692 C C . ILE A 1 90 ? -46.830 1.201 19.340 1.00 57.31 90 ILE A C 1
ATOM 694 O O . ILE A 1 90 ? -47.483 2.232 19.193 1.00 57.31 90 ILE A O 1
ATOM 698 N N . THR A 1 91 ? -47.298 0.008 18.975 1.00 53.25 91 THR A N 1
ATOM 699 C CA . THR A 1 91 ? -48.664 -0.172 18.481 1.00 53.25 91 THR A CA 1
ATOM 700 C C . THR A 1 91 ? -49.579 -0.564 19.636 1.00 53.25 91 THR A C 1
ATOM 702 O O . THR A 1 91 ? -49.515 -1.672 20.174 1.00 53.25 91 THR A O 1
ATOM 705 N N . VAL A 1 92 ? -50.486 0.333 19.999 1.00 56.44 92 VAL A N 1
ATOM 706 C CA . VAL A 1 92 ? -51.545 0.061 20.972 1.00 56.44 92 VAL A CA 1
ATOM 707 C C . VAL A 1 92 ? -52.799 -0.347 20.213 1.00 56.44 92 VAL A C 1
ATOM 709 O O . VAL A 1 92 ? -53.294 0.417 19.387 1.00 56.44 92 VAL A O 1
ATOM 712 N N . THR A 1 93 ? -53.320 -1.546 20.481 1.00 50.44 93 THR A N 1
ATOM 713 C CA . THR A 1 93 ? -54.581 -2.006 19.883 1.00 50.44 93 THR A CA 1
ATOM 714 C C . THR A 1 93 ? -55.665 -2.098 20.950 1.00 50.44 93 THR A C 1
ATOM 716 O O . THR A 1 93 ? -55.522 -2.806 21.952 1.00 50.44 93 THR A O 1
ATOM 719 N N . TYR A 1 94 ? -56.768 -1.390 20.726 1.00 50.78 94 TYR A N 1
ATOM 720 C CA . TYR A 1 94 ? -57.954 -1.416 21.569 1.00 50.78 94 TYR A CA 1
ATOM 721 C C . TYR A 1 94 ? -59.079 -2.188 20.876 1.00 50.78 94 TYR A C 1
ATOM 723 O O . TYR A 1 94 ? -59.429 -1.923 19.723 1.00 50.78 94 TYR A O 1
ATOM 731 N N . ASP A 1 95 ? -59.598 -3.190 21.588 1.00 48.88 95 ASP A N 1
ATOM 732 C CA . ASP A 1 95 ? -60.761 -4.000 21.204 1.00 48.88 95 ASP A CA 1
ATOM 733 C C . ASP A 1 95 ? -60.676 -4.685 19.823 1.00 48.88 95 ASP A C 1
ATOM 735 O O . ASP A 1 95 ? -61.676 -4.973 19.172 1.00 48.88 95 ASP A O 1
ATOM 739 N N . GLY A 1 96 ? -59.451 -4.918 19.335 1.00 53.34 96 GLY A N 1
ATOM 740 C CA . GLY A 1 96 ? -59.194 -5.524 18.023 1.00 53.34 96 GLY A CA 1
ATOM 741 C C . GLY A 1 96 ? -59.584 -4.658 16.817 1.00 53.34 96 GLY A C 1
ATOM 742 O O . GLY A 1 96 ? -59.435 -5.123 15.692 1.00 53.34 96 GLY A O 1
ATOM 743 N N . LYS A 1 97 ? -60.061 -3.423 17.031 1.00 49.50 97 LYS A N 1
ATOM 744 C CA . LYS A 1 97 ? -60.580 -2.532 15.975 1.00 49.50 97 LYS A CA 1
ATOM 745 C C . LYS A 1 97 ? -59.850 -1.196 15.877 1.00 49.50 97 LYS A C 1
ATOM 747 O O . LYS A 1 97 ? -59.736 -0.650 14.787 1.00 49.50 97 LYS A O 1
ATOM 752 N N . PHE A 1 98 ? -59.336 -0.673 16.988 1.00 46.75 98 PHE A N 1
ATOM 753 C CA . PHE A 1 98 ? -58.640 0.613 17.011 1.00 46.75 98 PHE A CA 1
ATOM 754 C C . PHE A 1 98 ? -57.144 0.407 17.207 1.00 46.75 98 PHE A C 1
ATOM 756 O O . PHE A 1 98 ? -56.721 -0.121 18.233 1.00 46.75 98 PHE A O 1
ATOM 763 N N . LYS A 1 99 ? -56.345 0.842 16.231 1.00 62.19 99 LYS A N 1
ATOM 764 C CA . LYS A 1 99 ? -54.881 0.800 16.259 1.00 62.19 99 LYS A CA 1
ATOM 765 C C . LYS A 1 99 ? -54.354 2.226 16.420 1.00 62.19 99 LYS A C 1
ATOM 767 O O . LYS A 1 99 ? -54.679 3.088 15.610 1.00 62.19 99 LYS A O 1
ATOM 772 N N . LYS A 1 100 ? -53.551 2.479 17.454 1.00 60.41 100 LYS A N 1
ATOM 773 C CA . LYS A 1 100 ? -52.826 3.741 17.639 1.00 60.41 100 LYS A CA 1
ATOM 774 C C . LYS A 1 100 ? -51.333 3.469 17.666 1.00 60.41 100 LYS A C 1
ATOM 776 O O . LYS A 1 100 ? -50.855 2.677 18.474 1.00 60.41 100 LYS A O 1
ATOM 781 N N . GLU A 1 101 ? -50.615 4.142 16.785 1.00 60.53 101 GLU A N 1
ATOM 782 C CA . GLU A 1 101 ? -49.161 4.126 16.726 1.00 60.53 101 GLU A CA 1
ATOM 783 C C . GLU A 1 101 ? -48.619 5.287 17.561 1.00 60.53 101 GLU A C 1
ATOM 785 O O . GLU A 1 101 ? -49.039 6.434 17.405 1.00 60.53 101 GLU A O 1
ATOM 790 N N . ILE A 1 102 ? -47.754 4.972 18.522 1.00 60.31 102 ILE A N 1
ATOM 791 C CA . ILE A 1 102 ? -47.129 5.944 19.416 1.00 60.31 102 ILE A CA 1
ATOM 792 C C . ILE A 1 102 ? -45.632 5.930 19.111 1.00 60.31 102 ILE A C 1
ATOM 794 O O . ILE A 1 102 ? -44.975 4.939 19.449 1.00 60.31 102 ILE A O 1
ATOM 798 N N . PRO A 1 103 ? -45.082 6.987 18.488 1.00 59.34 103 PRO A N 1
ATOM 799 C CA . PRO A 1 103 ? -43.642 7.107 18.352 1.00 59.34 103 PRO A CA 1
ATOM 800 C C . PRO A 1 103 ? -43.037 7.251 19.749 1.00 59.34 103 PRO A C 1
ATOM 802 O O . PRO A 1 103 ? -43.510 8.041 20.569 1.00 59.34 103 PRO A O 1
ATOM 805 N N . VAL A 1 104 ? -42.007 6.469 20.034 1.00 57.06 104 VAL A N 1
ATOM 806 C CA . VAL A 1 104 ? -41.238 6.558 21.271 1.00 57.06 104 VAL A CA 1
ATOM 807 C C . VAL A 1 104 ? -39.764 6.661 20.940 1.00 57.06 104 VAL A C 1
ATOM 809 O O . VAL A 1 104 ? -39.257 5.950 20.072 1.00 57.06 104 VAL A O 1
ATOM 812 N N . THR A 1 105 ? -39.084 7.541 21.667 1.00 53.81 105 THR A N 1
ATOM 813 C CA . THR A 1 105 ? -37.632 7.636 21.624 1.00 53.81 105 THR A CA 1
ATOM 814 C C . THR A 1 105 ? -37.050 6.769 22.734 1.00 53.81 105 THR A C 1
ATOM 816 O O . THR A 1 105 ? -37.381 6.940 23.910 1.00 53.81 105 THR A O 1
ATOM 819 N N . LEU A 1 106 ? -36.204 5.816 22.370 1.00 52.75 106 LEU A N 1
ATOM 820 C CA . LEU A 1 106 ? -35.486 4.950 23.287 1.00 52.75 106 LEU A CA 1
ATOM 821 C C . LEU A 1 106 ? -34.280 5.712 23.860 1.00 52.75 106 LEU A C 1
ATOM 823 O O . LEU A 1 106 ? -33.384 6.138 23.137 1.00 52.75 106 LEU A O 1
ATOM 827 N N . THR A 1 107 ? -34.234 5.879 25.178 1.00 41.50 107 THR A N 1
ATOM 828 C CA . THR A 1 107 ? -33.088 6.476 25.879 1.00 41.50 107 THR A CA 1
ATOM 829 C C . THR A 1 107 ? -32.039 5.403 26.196 1.00 41.50 107 THR A C 1
ATOM 831 O O . THR A 1 107 ? -32.366 4.303 26.642 1.00 41.50 107 THR A O 1
ATOM 834 N N . GLY A 1 108 ? -30.753 5.704 25.976 1.00 45.78 108 GLY A N 1
ATOM 835 C CA . GLY A 1 108 ? -29.652 4.758 26.231 1.00 45.78 108 GLY A CA 1
ATOM 836 C C . GLY A 1 108 ? -29.429 3.701 25.137 1.00 45.78 108 GLY A C 1
ATOM 837 O O . GLY A 1 108 ? -28.734 2.703 25.380 1.00 45.78 108 GLY A O 1
ATOM 838 N N . VAL A 1 109 ? -30.005 3.917 23.950 1.00 48.34 109 VAL A N 1
ATOM 839 C CA . VAL A 1 109 ? -29.571 3.267 22.707 1.00 48.34 109 VAL A CA 1
ATOM 840 C C . VAL A 1 109 ? -28.226 3.880 22.340 1.00 48.34 109 VAL A C 1
ATOM 842 O O . VAL A 1 109 ? -28.128 5.084 22.107 1.00 48.34 109 VAL A O 1
ATOM 845 N N . GLN A 1 110 ? -27.167 3.074 22.394 1.00 55.22 110 GLN A N 1
ATOM 846 C CA . GLN A 1 110 ? -25.860 3.506 21.915 1.00 55.22 110 GLN A CA 1
ATOM 847 C C . GLN A 1 110 ? -25.947 3.562 20.396 1.00 55.22 110 GLN A C 1
ATOM 849 O O . GLN A 1 110 ? -26.070 2.528 19.745 1.00 55.22 110 GLN A O 1
ATOM 854 N N . LYS A 1 111 ? -25.960 4.786 19.869 1.00 64.00 111 LYS A N 1
ATOM 855 C CA . LYS A 1 111 ? -26.052 5.033 18.435 1.00 64.00 111 LYS A CA 1
ATOM 856 C C . LYS A 1 111 ? -24.848 4.417 17.730 1.00 64.00 111 LYS A C 1
ATOM 858 O O . LYS A 1 111 ? -23.737 4.460 18.261 1.00 64.00 111 LYS A O 1
ATOM 863 N N . LYS A 1 112 ? -25.102 3.873 16.538 1.00 78.94 112 LYS A N 1
ATOM 864 C CA . LYS A 1 112 ? -24.057 3.554 15.561 1.00 78.94 112 LYS A CA 1
ATOM 865 C C . LYS A 1 112 ? -23.192 4.799 15.362 1.00 78.94 112 LYS A C 1
ATOM 867 O O . LYS A 1 112 ? -23.723 5.914 15.379 1.00 78.94 112 LYS A O 1
ATOM 872 N N . LEU A 1 113 ? -21.888 4.614 15.194 1.00 87.56 113 LEU A N 1
ATOM 873 C CA . LEU A 1 113 ? -21.013 5.728 14.844 1.00 87.56 113 LEU A CA 1
ATOM 874 C C . LEU A 1 113 ? -21.435 6.269 13.467 1.00 87.56 113 LEU A C 1
ATOM 876 O O . LEU A 1 113 ? -21.666 5.464 12.562 1.00 87.56 113 LEU A O 1
ATOM 880 N N . PRO A 1 114 ? -21.552 7.592 13.274 1.00 91.81 114 PRO A N 1
ATOM 881 C CA . PRO A 1 114 ? -21.584 8.175 11.938 1.00 91.81 114 PRO A CA 1
ATOM 882 C C . PRO A 1 114 ? -20.404 7.656 11.095 1.00 91.81 114 PRO A C 1
ATOM 884 O O . PRO A 1 114 ? -19.335 7.438 11.665 1.00 91.81 114 PRO A O 1
ATOM 887 N N . PRO A 1 115 ? -20.550 7.481 9.768 1.00 92.62 115 PRO A N 1
ATOM 888 C CA . PRO A 1 115 ? -19.490 6.911 8.932 1.00 92.62 115 PRO A CA 1
ATOM 889 C C . PRO A 1 115 ? -18.126 7.598 9.080 1.00 92.62 115 PRO A C 1
ATOM 891 O O . PRO A 1 115 ? -17.127 6.924 9.305 1.00 92.62 115 PRO A O 1
ATOM 894 N N . GLU A 1 116 ? -18.094 8.933 9.081 1.00 95.06 116 GLU A N 1
ATOM 895 C CA . GLU A 1 116 ? -16.851 9.691 9.289 1.00 95.06 116 GLU A CA 1
ATOM 896 C C . GLU A 1 116 ? -16.246 9.479 10.684 1.00 95.06 116 GLU A C 1
ATOM 898 O O . GLU A 1 116 ? -15.030 9.410 10.828 1.00 95.06 116 GLU A O 1
ATOM 903 N N . GLU A 1 117 ? -17.077 9.322 11.720 1.00 95.56 117 GLU A N 1
ATOM 904 C CA . GLU A 1 117 ? -16.590 9.026 13.073 1.00 95.56 117 GLU A CA 1
ATOM 905 C C . GLU A 1 117 ? -16.031 7.598 13.151 1.00 95.56 117 GLU A C 1
ATOM 907 O O . GLU A 1 117 ? -15.010 7.373 13.792 1.00 95.56 117 GLU A O 1
ATOM 912 N N . ALA A 1 118 ? -16.657 6.632 12.472 1.00 96.31 118 ALA A N 1
ATOM 913 C CA . ALA A 1 118 ? -16.148 5.265 12.371 1.00 96.31 118 ALA A CA 1
ATOM 914 C C . ALA A 1 118 ? -14.795 5.211 11.644 1.00 96.31 118 ALA A C 1
ATOM 916 O O . ALA A 1 118 ? -13.866 4.573 12.143 1.00 96.31 118 ALA A O 1
ATOM 917 N N . LYS A 1 119 ? -14.669 5.926 10.517 1.00 97.81 119 LYS A N 1
ATOM 918 C CA . LYS A 1 119 ? -13.410 6.073 9.775 1.00 97.81 119 LYS A CA 1
ATOM 919 C C . LYS A 1 119 ? -12.324 6.686 10.646 1.00 97.81 119 LYS A C 1
ATOM 921 O O . LYS A 1 119 ? -11.232 6.133 10.746 1.00 97.81 119 LYS A O 1
ATOM 926 N N . GLN A 1 120 ? -12.644 7.780 11.338 1.00 97.94 120 GLN A N 1
ATOM 927 C CA . GLN A 1 120 ? -11.695 8.449 12.222 1.00 97.94 120 GLN A CA 1
ATOM 928 C C . GLN A 1 120 ? -11.250 7.544 13.375 1.00 97.94 120 GLN A C 1
ATOM 930 O O . GLN A 1 120 ? -10.062 7.486 13.667 1.00 97.94 120 GLN A O 1
ATOM 935 N N . VAL A 1 121 ? -12.165 6.784 13.989 1.00 97.50 121 VAL A N 1
ATOM 936 C CA . VAL A 1 121 ? -11.813 5.811 15.037 1.00 97.50 121 VAL A CA 1
ATOM 937 C C . VAL A 1 121 ? -10.817 4.775 14.515 1.00 97.50 121 VAL A C 1
ATOM 939 O O . VAL A 1 121 ? -9.837 4.498 15.202 1.00 97.50 121 VAL A O 1
ATOM 942 N N . MET A 1 122 ? -11.031 4.213 13.324 1.00 97.88 122 MET A N 1
ATOM 943 C CA . MET A 1 122 ? -10.099 3.234 12.750 1.00 97.88 122 MET A CA 1
ATOM 944 C C . MET A 1 122 ? -8.738 3.861 12.426 1.00 97.88 122 MET A C 1
ATOM 946 O O . MET A 1 122 ? -7.711 3.332 12.857 1.00 97.88 122 MET A O 1
ATOM 950 N N . LYS A 1 123 ? -8.739 5.027 11.768 1.00 97.69 123 LYS A N 1
ATOM 951 C CA . LYS A 1 123 ? -7.530 5.791 11.423 1.00 97.69 123 LYS A CA 1
ATOM 952 C C . LYS A 1 123 ? -6.703 6.143 12.660 1.00 97.69 123 LYS A C 1
ATOM 954 O O . LYS A 1 123 ? -5.496 5.916 12.672 1.00 97.69 123 LYS A O 1
ATOM 959 N N . ASP A 1 124 ? -7.350 6.626 13.720 1.00 98.12 124 ASP A N 1
ATOM 960 C CA . ASP A 1 124 ? -6.689 7.001 14.972 1.00 98.12 124 ASP A CA 1
ATOM 961 C C . ASP A 1 124 ? -6.093 5.790 15.689 1.00 98.12 124 ASP A C 1
ATOM 963 O O . ASP A 1 124 ? -4.964 5.860 16.174 1.00 98.12 124 ASP A O 1
ATOM 967 N N . LEU A 1 125 ? -6.833 4.681 15.782 1.00 98.38 125 LEU A N 1
ATOM 968 C CA . LEU A 1 125 ? -6.356 3.478 16.463 1.00 98.38 125 LEU A CA 1
ATOM 969 C C . LEU A 1 125 ? -5.162 2.859 15.738 1.00 98.38 125 LEU A C 1
ATOM 971 O O . LEU A 1 125 ? -4.146 2.593 16.378 1.00 98.38 125 LEU A O 1
ATOM 975 N N . TYR A 1 126 ? -5.279 2.658 14.424 1.00 97.81 126 TYR A N 1
ATOM 976 C CA . TYR A 1 126 ? -4.206 2.094 13.611 1.00 97.81 126 TYR A CA 1
ATOM 977 C C . TYR A 1 126 ? -2.980 3.012 13.605 1.00 97.81 126 TYR A C 1
ATOM 979 O O . TYR A 1 126 ? -1.890 2.594 13.991 1.00 97.81 126 TYR A O 1
ATOM 987 N N . GLY A 1 127 ? -3.171 4.299 13.296 1.00 96.94 127 GLY A N 1
ATOM 988 C CA . GLY A 1 127 ? -2.090 5.284 13.278 1.00 96.94 127 GLY A CA 1
ATOM 989 C C . GLY A 1 127 ? -1.386 5.429 14.629 1.00 96.94 127 GLY A C 1
ATOM 990 O O . GLY A 1 127 ? -0.164 5.539 14.670 1.00 96.94 127 GLY A O 1
ATOM 991 N N . SER A 1 128 ? -2.119 5.361 15.747 1.00 98.12 128 SER A N 1
ATOM 992 C CA . SER A 1 128 ? -1.512 5.421 17.085 1.00 98.12 128 SER A CA 1
ATOM 993 C C . SER A 1 128 ? -0.659 4.195 17.402 1.00 98.12 128 SER A C 1
ATOM 995 O O . SER A 1 128 ? 0.356 4.332 18.081 1.00 98.12 128 SER A O 1
ATOM 997 N N . ILE A 1 129 ? -1.030 3.007 16.912 1.00 97.75 129 ILE A N 1
ATOM 998 C CA . ILE A 1 129 ? -0.209 1.796 17.054 1.00 97.75 129 ILE A CA 1
ATOM 999 C C . ILE A 1 129 ? 1.105 1.980 16.295 1.00 97.75 129 ILE A C 1
ATOM 1001 O O . ILE A 1 129 ? 2.166 1.868 16.904 1.00 97.75 129 ILE A O 1
ATOM 1005 N N . ILE A 1 130 ? 1.045 2.343 15.011 1.00 95.56 130 ILE A N 1
ATOM 1006 C CA . ILE A 1 130 ? 2.241 2.539 14.175 1.00 95.56 130 ILE A CA 1
ATOM 1007 C C . ILE A 1 130 ? 3.147 3.633 14.750 1.00 95.56 130 ILE A C 1
ATOM 1009 O O . ILE A 1 130 ? 4.350 3.431 14.908 1.00 95.56 130 ILE A O 1
ATOM 1013 N N . LYS A 1 131 ? 2.565 4.767 15.157 1.00 95.38 131 LYS A N 1
ATOM 1014 C CA . LYS A 1 131 ? 3.310 5.859 15.790 1.00 95.38 131 LYS A CA 1
ATOM 1015 C C . LYS A 1 131 ? 3.990 5.416 17.089 1.00 95.38 131 LYS A C 1
ATOM 1017 O O . LYS A 1 131 ? 5.105 5.841 17.356 1.00 95.38 131 LYS A O 1
ATOM 1022 N N . THR A 1 132 ? 3.351 4.546 17.876 1.00 97.50 132 THR A N 1
ATOM 1023 C CA . THR A 1 132 ? 3.935 4.015 19.121 1.00 97.50 132 THR A CA 1
ATOM 1024 C C . THR A 1 132 ? 5.235 3.255 18.846 1.00 97.50 132 THR A C 1
ATOM 1026 O O . THR A 1 132 ? 6.218 3.466 19.553 1.00 97.50 132 THR A O 1
ATOM 1029 N N . TYR A 1 133 ? 5.279 2.425 17.797 1.00 94.44 133 TYR A N 1
ATOM 1030 C CA . TYR A 1 133 ? 6.520 1.765 17.374 1.00 94.44 133 TYR A CA 1
ATOM 1031 C C . TYR A 1 133 ? 7.588 2.768 16.941 1.00 94.44 133 TYR A C 1
ATOM 1033 O O . TYR A 1 133 ? 8.745 2.659 17.342 1.00 94.44 133 TYR A O 1
ATOM 1041 N N . GLN A 1 134 ? 7.214 3.750 16.122 1.00 92.06 134 GLN A N 1
ATOM 1042 C CA . GLN A 1 134 ? 8.156 4.750 15.620 1.00 92.06 134 GLN A CA 1
ATOM 1043 C C . GLN A 1 134 ? 8.759 5.576 16.764 1.00 92.06 134 GLN A C 1
ATOM 1045 O O . GLN A 1 134 ? 9.979 5.686 16.865 1.00 92.06 134 GLN A O 1
ATOM 1050 N N . ASP A 1 135 ? 7.914 6.101 17.655 1.00 93.75 135 ASP A N 1
ATOM 1051 C CA . ASP A 1 135 ? 8.331 6.936 18.781 1.00 93.75 135 ASP A CA 1
ATOM 1052 C C . ASP A 1 135 ? 9.253 6.169 19.737 1.00 93.75 135 ASP A C 1
ATOM 1054 O O . ASP A 1 135 ? 10.349 6.642 20.037 1.00 93.75 135 ASP A O 1
ATOM 1058 N N . LEU A 1 136 ? 8.847 4.972 20.180 1.00 94.88 136 LEU A N 1
ATOM 1059 C CA . LEU A 1 136 ? 9.640 4.175 21.121 1.00 94.88 136 LEU A CA 1
ATOM 1060 C C . LEU A 1 136 ? 10.903 3.608 20.470 1.00 94.88 136 LEU A C 1
ATOM 1062 O O . LEU A 1 136 ? 11.952 3.560 21.106 1.00 94.88 136 LEU A O 1
ATOM 1066 N N . GLY A 1 137 ? 10.834 3.232 19.192 1.00 92.88 137 GLY A N 1
ATOM 1067 C CA . GLY A 1 137 ? 12.000 2.788 18.435 1.00 92.88 137 GLY A CA 1
ATOM 1068 C C . GLY A 1 137 ? 13.091 3.854 18.378 1.00 92.88 137 GLY A C 1
ATOM 1069 O O . GLY A 1 137 ? 14.263 3.541 18.580 1.00 92.88 137 GLY A O 1
ATOM 1070 N N . VAL A 1 138 ? 12.706 5.117 18.175 1.00 92.38 138 VAL A N 1
ATOM 1071 C CA . VAL A 1 138 ? 13.628 6.261 18.224 1.00 92.38 138 VAL A CA 1
ATOM 1072 C C . VAL A 1 138 ? 14.085 6.545 19.655 1.00 92.38 138 VAL A C 1
ATOM 1074 O O . VAL A 1 138 ? 15.285 6.677 19.889 1.00 92.38 138 VAL A O 1
ATOM 1077 N N . GLU A 1 139 ? 13.161 6.621 20.617 1.00 95.44 139 GLU A N 1
ATOM 1078 C CA . GLU A 1 139 ? 13.457 6.953 22.020 1.00 95.44 139 GLU A CA 1
ATOM 1079 C C . GLU A 1 139 ? 14.450 5.974 22.653 1.00 95.44 139 GLU A C 1
ATOM 1081 O O . GLU A 1 139 ? 15.396 6.388 23.328 1.00 95.44 139 GLU A O 1
ATOM 1086 N N . TYR A 1 140 ? 14.261 4.680 22.404 1.00 94.25 140 TYR A N 1
ATOM 1087 C CA . 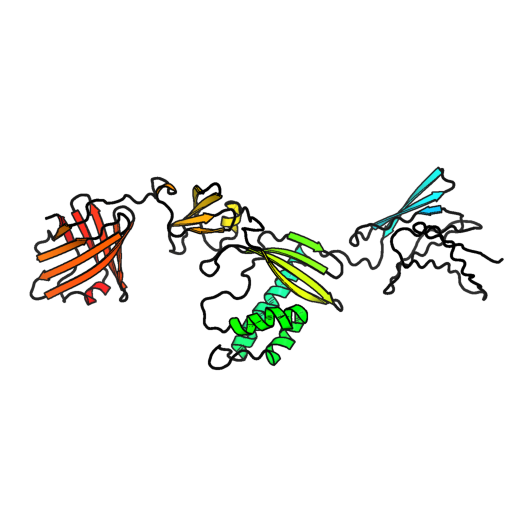TYR A 1 140 ? 15.093 3.618 22.957 1.00 94.25 140 TYR A CA 1
ATOM 1088 C C . TYR A 1 140 ? 16.205 3.170 22.010 1.00 94.25 140 TYR A C 1
ATOM 1090 O O . TYR A 1 140 ? 16.995 2.314 22.397 1.00 94.25 140 TYR A O 1
ATOM 1098 N N . ASN A 1 141 ? 16.315 3.755 20.812 1.00 92.38 141 ASN A N 1
ATOM 1099 C CA . ASN A 1 141 ? 17.301 3.398 19.790 1.00 92.38 141 ASN A CA 1
ATOM 1100 C C . ASN A 1 141 ? 17.280 1.891 19.463 1.00 92.38 141 ASN A C 1
ATOM 1102 O O . ASN A 1 141 ? 18.300 1.196 19.568 1.00 92.38 141 ASN A O 1
ATOM 1106 N N . TRP A 1 142 ? 16.095 1.362 19.151 1.00 91.88 142 TRP A N 1
ATOM 1107 C CA . TRP A 1 142 ? 15.917 -0.055 18.841 1.00 91.88 142 TRP A CA 1
ATOM 1108 C C . TRP A 1 142 ? 16.468 -0.418 17.458 1.00 91.88 142 TRP A C 1
ATOM 1110 O O . TRP A 1 142 ? 16.271 0.290 16.473 1.00 91.88 142 TRP A O 1
ATOM 1120 N N . THR A 1 143 ? 17.168 -1.549 17.388 1.00 87.38 143 THR A N 1
ATOM 1121 C CA . THR A 1 143 ? 17.759 -2.137 16.175 1.00 87.38 143 THR A CA 1
ATOM 1122 C C . THR A 1 143 ? 17.778 -3.658 16.304 1.00 87.38 143 THR A C 1
ATOM 1124 O O . THR A 1 143 ? 17.954 -4.163 17.410 1.00 87.38 143 THR A O 1
ATOM 1127 N N . LYS A 1 144 ? 17.700 -4.414 15.200 1.00 83.00 144 LYS A N 1
ATOM 1128 C CA . LYS A 1 144 ? 17.770 -5.889 15.254 1.00 83.00 144 LYS A CA 1
ATOM 1129 C C . LYS A 1 144 ? 18.990 -6.422 16.011 1.00 83.00 144 LYS A C 1
ATOM 1131 O O . LYS A 1 144 ? 18.871 -7.358 16.791 1.00 83.00 144 LYS A O 1
ATOM 1136 N N . MET A 1 145 ? 20.172 -5.869 15.729 1.00 83.25 145 MET A N 1
ATOM 1137 C CA . MET A 1 145 ? 21.441 -6.477 16.146 1.00 83.25 145 MET A CA 1
ATOM 1138 C C . MET A 1 145 ? 21.946 -5.991 17.502 1.00 83.25 145 MET A C 1
ATOM 1140 O O . MET A 1 145 ? 22.424 -6.794 18.298 1.00 83.25 145 MET A O 1
ATOM 1144 N N . ASN A 1 146 ? 21.876 -4.685 17.762 1.00 88.19 146 ASN A N 1
ATOM 1145 C CA . ASN A 1 146 ? 22.566 -4.094 18.910 1.00 88.19 146 ASN A CA 1
ATOM 1146 C C . ASN A 1 146 ? 21.635 -3.845 20.095 1.00 88.19 146 ASN A C 1
ATOM 1148 O O . ASN A 1 146 ? 22.094 -3.814 21.234 1.00 88.19 146 ASN A O 1
ATOM 1152 N N . ASN A 1 147 ? 20.347 -3.632 19.828 1.00 91.06 147 ASN A N 1
ATOM 1153 C CA . ASN A 1 147 ? 19.369 -3.279 20.846 1.00 91.06 147 ASN A CA 1
ATOM 1154 C C . ASN A 1 147 ? 17.957 -3.657 20.373 1.00 91.06 147 ASN A C 1
ATOM 1156 O O . ASN A 1 147 ? 17.221 -2.777 19.923 1.00 91.06 147 ASN A O 1
ATOM 1160 N N . PRO A 1 148 ? 17.602 -4.952 20.375 1.00 91.56 148 PRO A N 1
ATOM 1161 C CA . PRO A 1 148 ? 16.300 -5.397 19.894 1.00 91.56 148 PRO A CA 1
ATOM 1162 C C . PRO A 1 148 ? 15.163 -4.764 20.711 1.00 91.56 148 PRO A C 1
ATOM 1164 O O . PRO A 1 148 ? 15.375 -4.372 21.862 1.00 91.56 148 PRO A O 1
ATOM 1167 N N . PRO A 1 149 ? 13.959 -4.655 20.131 1.00 93.19 149 PRO A N 1
ATOM 1168 C CA . PRO A 1 149 ? 12.819 -4.057 20.808 1.00 93.19 149 PRO A CA 1
ATOM 1169 C C . PRO A 1 149 ? 12.471 -4.809 22.091 1.00 93.19 149 PRO A C 1
ATOM 1171 O O . PRO A 1 149 ? 12.359 -6.035 22.114 1.00 93.19 149 PRO A O 1
ATOM 1174 N N . ASP A 1 150 ? 12.258 -4.050 23.163 1.00 95.62 150 ASP A N 1
ATOM 1175 C CA . ASP A 1 150 ? 11.801 -4.593 24.436 1.00 95.62 150 ASP A CA 1
ATOM 1176 C C . ASP A 1 150 ? 10.270 -4.564 24.477 1.00 95.62 150 ASP A C 1
ATOM 1178 O O . ASP A 1 150 ? 9.635 -3.515 24.647 1.00 95.62 150 ASP A O 1
ATOM 1182 N N . PHE A 1 151 ? 9.662 -5.740 24.318 1.00 96.31 151 PHE A N 1
ATOM 1183 C CA . PHE A 1 151 ? 8.211 -5.849 24.312 1.00 96.31 151 PHE A CA 1
ATOM 1184 C C . PHE A 1 151 ? 7.578 -5.482 25.662 1.00 96.31 151 PHE A C 1
ATOM 1186 O O . PHE A 1 151 ? 6.433 -5.033 25.679 1.00 96.31 151 PHE A O 1
ATOM 1193 N N . ASP A 1 152 ? 8.289 -5.597 26.786 1.00 97.81 152 ASP A N 1
ATOM 1194 C CA . ASP A 1 152 ? 7.755 -5.193 28.093 1.00 97.81 152 ASP A CA 1
ATOM 1195 C C . ASP A 1 152 ? 7.635 -3.664 28.212 1.00 97.81 152 ASP A C 1
ATOM 1197 O O . ASP A 1 152 ? 6.751 -3.169 28.920 1.00 97.81 152 ASP A O 1
ATOM 1201 N N . ILE A 1 153 ? 8.455 -2.916 27.464 1.00 97.75 153 ILE A N 1
ATOM 1202 C CA . ILE A 1 153 ? 8.350 -1.456 27.308 1.00 97.75 153 ILE A CA 1
ATOM 1203 C C . ILE A 1 153 ? 7.241 -1.097 26.311 1.00 97.75 153 ILE A C 1
ATOM 1205 O O . ILE A 1 153 ? 6.408 -0.232 26.587 1.00 97.75 153 ILE A O 1
ATOM 1209 N N . LEU A 1 154 ? 7.192 -1.783 25.169 1.00 96.94 154 LEU A N 1
ATOM 1210 C CA . LEU A 1 154 ? 6.249 -1.503 24.081 1.00 96.94 154 LEU A CA 1
ATOM 1211 C C . LEU A 1 154 ? 4.790 -1.825 24.451 1.00 96.94 154 LEU A C 1
ATOM 1213 O O . LEU A 1 154 ? 3.861 -1.055 24.185 1.00 96.94 154 LEU A O 1
ATOM 1217 N N . ARG A 1 155 ? 4.567 -2.974 25.088 1.00 98.06 155 ARG A N 1
ATOM 1218 C CA . ARG A 1 155 ? 3.243 -3.520 25.408 1.00 98.06 155 ARG A CA 1
ATOM 1219 C C . ARG A 1 155 ? 2.309 -2.559 26.159 1.00 98.06 155 ARG A C 1
ATOM 1221 O O . ARG A 1 155 ? 1.156 -2.435 25.732 1.00 98.06 155 ARG A O 1
ATOM 1228 N N . PRO A 1 156 ? 2.694 -1.908 27.277 1.00 98.56 156 PRO A N 1
ATOM 1229 C CA . PRO A 1 156 ? 1.789 -1.009 28.001 1.00 98.56 156 PRO A CA 1
ATOM 1230 C C . PRO A 1 156 ? 1.327 0.188 27.160 1.00 98.56 156 PRO A C 1
ATOM 1232 O O . PRO A 1 156 ? 0.192 0.644 27.333 1.00 98.56 156 PRO A O 1
ATOM 1235 N N . GLU A 1 157 ? 2.163 0.661 26.237 1.00 98.56 157 GLU A N 1
ATOM 1236 C CA . GLU A 1 157 ? 1.834 1.750 25.318 1.00 98.56 157 GLU A CA 1
ATOM 1237 C C . GLU A 1 157 ? 0.862 1.276 24.230 1.00 98.56 157 GLU A C 1
ATOM 1239 O O . GLU A 1 157 ? -0.198 1.880 24.045 1.00 98.56 157 GLU A O 1
ATOM 1244 N N . LEU A 1 158 ? 1.116 0.113 23.621 1.00 98.25 158 LEU A N 1
ATOM 1245 C CA . LEU A 1 158 ? 0.202 -0.499 22.648 1.00 98.25 158 LEU A CA 1
ATOM 1246 C C . LEU A 1 158 ? -1.181 -0.805 23.237 1.00 98.25 158 LEU A C 1
ATOM 1248 O O . LEU A 1 158 ? -2.204 -0.582 22.586 1.00 98.25 158 LEU A O 1
ATOM 1252 N N . LEU A 1 159 ? -1.254 -1.239 24.499 1.00 98.19 159 LEU A N 1
ATOM 1253 C CA . LEU A 1 159 ? -2.517 -1.516 25.197 1.00 98.19 159 LEU A CA 1
ATOM 1254 C C . LEU A 1 159 ? -3.402 -0.276 25.403 1.00 98.19 159 LEU A C 1
ATOM 1256 O O . LEU A 1 159 ? -4.538 -0.416 25.876 1.00 98.19 159 LEU A O 1
ATOM 1260 N N . LYS A 1 160 ? -2.937 0.935 25.084 1.00 97.94 160 LYS A N 1
ATOM 1261 C CA . LYS A 1 160 ? -3.789 2.134 25.041 1.00 97.94 160 LYS A CA 1
ATOM 1262 C C . LYS A 1 160 ? -4.718 2.122 23.825 1.00 97.94 160 LYS A C 1
ATOM 1264 O O . LYS A 1 160 ? -5.834 2.636 23.937 1.00 97.94 160 LYS A O 1
ATOM 1269 N N . TYR A 1 161 ? -4.300 1.473 22.738 1.00 98.50 161 TYR A N 1
ATOM 1270 C CA . TYR A 1 161 ? -4.948 1.506 21.423 1.00 98.50 161 TYR A CA 1
ATOM 1271 C C . TYR A 1 161 ? -5.389 0.125 20.929 1.00 98.50 161 TYR A C 1
ATOM 1273 O O . TYR A 1 161 ? -6.343 0.031 20.167 1.00 98.50 161 TYR A O 1
ATOM 1281 N N . ALA A 1 162 ? -4.770 -0.951 21.408 1.00 98.38 162 ALA A N 1
ATOM 1282 C CA . ALA A 1 162 ? -5.073 -2.321 21.014 1.00 98.38 162 ALA A CA 1
ATOM 1283 C C . ALA A 1 162 ? -5.632 -3.161 22.176 1.00 98.38 162 ALA A C 1
ATOM 1285 O O . ALA A 1 162 ? -5.519 -2.828 23.368 1.00 98.38 162 ALA A O 1
ATOM 1286 N N . THR A 1 163 ? -6.315 -4.252 21.838 1.00 98.44 163 THR A N 1
ATOM 1287 C CA . THR A 1 163 ? -6.734 -5.266 22.810 1.00 98.44 163 THR A CA 1
ATOM 1288 C C . THR A 1 163 ? -5.564 -6.184 23.157 1.00 98.44 163 THR A C 1
ATOM 1290 O O . THR A 1 163 ? -4.655 -6.337 22.349 1.00 98.44 163 THR A O 1
ATOM 1293 N N . PRO A 1 164 ? -5.581 -6.850 24.331 1.00 98.19 164 PRO A N 1
ATOM 1294 C CA . PRO A 1 164 ? -4.524 -7.797 24.682 1.00 98.19 164 PRO A CA 1
ATOM 1295 C C . PRO A 1 164 ? -4.322 -8.904 23.647 1.00 98.19 164 PRO A C 1
ATOM 1297 O O . PRO A 1 164 ? -3.202 -9.350 23.468 1.00 98.19 164 PRO A O 1
ATOM 1300 N N . ASN A 1 165 ? -5.385 -9.321 22.951 1.00 96.56 165 ASN A N 1
ATOM 1301 C CA . ASN A 1 165 ? -5.287 -10.350 21.922 1.00 96.56 165 ASN A CA 1
ATOM 1302 C C . ASN A 1 165 ? -4.436 -9.881 20.732 1.00 96.56 165 ASN A C 1
ATOM 1304 O O . ASN A 1 165 ? -3.500 -10.571 20.345 1.00 96.56 165 ASN A O 1
ATOM 1308 N N . LEU A 1 166 ? -4.718 -8.683 20.207 1.00 97.38 166 LEU A N 1
ATOM 1309 C CA . LEU A 1 166 ? -3.925 -8.088 19.132 1.00 97.38 166 LEU A CA 1
ATOM 1310 C C . LEU A 1 166 ? -2.500 -7.761 19.593 1.00 97.38 166 LEU A C 1
ATOM 1312 O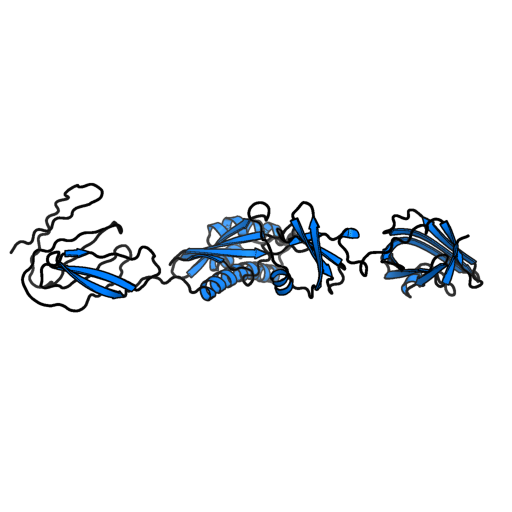 O . LEU A 1 166 ? -1.537 -8.043 18.884 1.00 97.38 166 LEU A O 1
ATOM 1316 N N . THR A 1 167 ? -2.368 -7.181 20.791 1.00 98.25 167 THR A N 1
ATO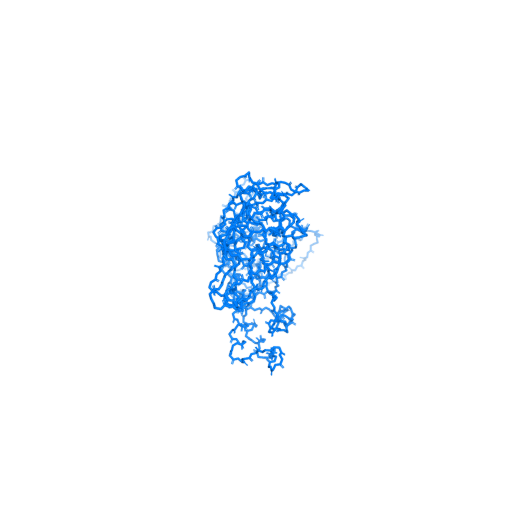M 1317 C CA . THR A 1 167 ? -1.075 -6.788 21.359 1.00 98.25 167 THR A CA 1
ATOM 1318 C C . THR A 1 167 ? -0.163 -7.988 21.569 1.00 98.25 167 THR A C 1
ATOM 1320 O O . THR A 1 167 ? 0.953 -7.992 21.069 1.00 98.25 167 THR A O 1
ATOM 1323 N N . ASP A 1 168 ? -0.633 -9.015 22.271 1.00 97.44 168 ASP A N 1
ATOM 1324 C CA . ASP A 1 168 ? 0.200 -10.154 22.665 1.00 97.44 168 ASP A CA 1
ATOM 1325 C C . ASP A 1 168 ? 0.380 -11.183 21.529 1.00 97.44 168 ASP A C 1
ATOM 1327 O O . ASP A 1 168 ? 1.196 -12.096 21.663 1.00 97.44 168 ASP A O 1
ATOM 1331 N N . GLY A 1 169 ? -0.375 -11.031 20.433 1.00 96.50 169 GLY A N 1
ATOM 1332 C CA . GLY A 1 169 ? -0.276 -11.806 19.195 1.00 96.50 169 GLY A CA 1
ATOM 1333 C C . GLY A 1 169 ? 0.433 -11.026 18.085 1.00 96.50 169 GLY A C 1
ATOM 1334 O O . GLY A 1 169 ? 1.645 -10.840 18.139 1.00 96.50 169 GLY A O 1
ATOM 1335 N N . THR A 1 170 ? -0.327 -10.564 17.085 1.00 95.50 170 THR A N 1
ATOM 1336 C CA . THR A 1 170 ? 0.188 -9.940 15.850 1.00 95.50 170 THR A CA 1
ATOM 1337 C C . THR A 1 170 ? 1.184 -8.811 16.107 1.00 95.50 170 THR A C 1
ATOM 1339 O O . THR A 1 170 ? 2.240 -8.780 15.483 1.00 95.50 170 THR A O 1
ATOM 1342 N N . LEU A 1 171 ? 0.898 -7.901 17.045 1.00 96.31 171 LEU A N 1
ATOM 1343 C CA . LEU A 1 171 ? 1.794 -6.769 17.315 1.00 96.31 171 LEU A CA 1
ATOM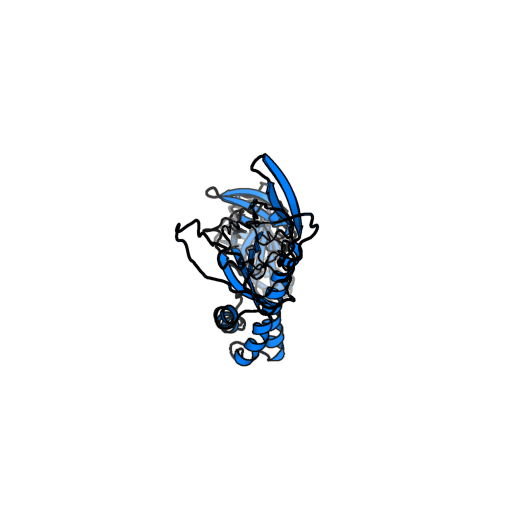 1344 C C . LEU A 1 171 ? 3.122 -7.225 17.929 1.00 96.31 171 LEU A C 1
ATOM 1346 O O . LEU A 1 171 ? 4.178 -6.679 17.619 1.00 96.31 171 LEU A O 1
ATOM 1350 N N . LYS A 1 172 ? 3.105 -8.256 18.772 1.00 95.62 172 LYS A N 1
ATOM 1351 C CA . LYS A 1 172 ? 4.342 -8.814 19.310 1.00 95.62 172 LYS A CA 1
ATOM 1352 C C . LYS A 1 172 ? 5.233 -9.370 18.199 1.00 95.62 172 LYS A C 1
ATOM 1354 O O . LYS A 1 172 ? 6.414 -9.056 18.183 1.00 95.62 172 LYS A O 1
ATOM 1359 N N . THR A 1 173 ? 4.659 -10.113 17.255 1.00 92.75 173 THR A N 1
ATOM 1360 C CA . THR A 1 173 ? 5.393 -10.612 16.080 1.00 92.75 173 THR A CA 1
ATOM 1361 C C . THR A 1 173 ? 5.932 -9.468 15.226 1.00 92.75 173 THR A C 1
ATOM 1363 O O . THR A 1 173 ? 7.106 -9.467 14.881 1.00 92.75 173 THR A O 1
ATOM 1366 N N . ILE A 1 174 ? 5.118 -8.440 14.970 1.00 92.56 174 ILE A N 1
ATOM 1367 C CA . ILE A 1 174 ? 5.560 -7.250 14.232 1.00 92.56 174 ILE A CA 1
ATOM 1368 C C . ILE A 1 174 ? 6.729 -6.561 14.931 1.00 92.56 174 ILE A C 1
ATOM 1370 O O . ILE A 1 174 ? 7.622 -6.082 14.248 1.00 92.56 174 ILE A O 1
ATOM 1374 N N . ALA A 1 175 ? 6.764 -6.512 16.267 1.00 91.00 175 ALA A N 1
ATOM 1375 C CA . ALA A 1 175 ? 7.889 -5.913 16.980 1.00 91.00 175 ALA A CA 1
ATOM 1376 C C . ALA A 1 175 ? 9.212 -6.595 16.612 1.00 91.00 175 ALA A C 1
ATOM 1378 O O . ALA A 1 175 ? 10.175 -5.899 16.300 1.00 91.00 175 ALA A O 1
ATOM 1379 N N . ASP A 1 176 ? 9.235 -7.928 16.576 1.00 84.56 176 ASP A N 1
ATOM 1380 C CA . ASP A 1 176 ? 10.434 -8.706 16.253 1.00 84.56 176 ASP A CA 1
ATOM 1381 C C . ASP A 1 176 ? 10.954 -8.412 14.829 1.00 84.56 176 ASP A C 1
ATOM 1383 O O . ASP A 1 176 ? 12.170 -8.375 14.607 1.00 84.56 176 ASP A O 1
ATOM 1387 N N . ASP A 1 177 ? 10.047 -8.128 13.888 1.00 86.50 177 ASP A N 1
ATOM 1388 C CA . ASP A 1 177 ? 10.378 -7.901 12.479 1.00 86.50 177 ASP A CA 1
ATOM 1389 C C . ASP A 1 177 ? 10.579 -6.418 12.122 1.00 86.50 177 ASP A C 1
ATOM 1391 O O . ASP A 1 177 ? 11.399 -6.097 11.268 1.00 86.50 177 ASP A O 1
ATOM 1395 N N . MET A 1 178 ? 9.910 -5.480 12.793 1.00 84.69 178 MET A N 1
ATOM 1396 C CA . MET A 1 178 ? 9.879 -4.060 12.408 1.00 84.69 178 MET A CA 1
ATOM 1397 C C . MET A 1 178 ? 11.249 -3.372 12.445 1.00 84.69 178 MET A C 1
ATOM 1399 O O . MET A 1 178 ? 11.485 -2.416 11.710 1.00 84.69 178 MET A O 1
ATOM 1403 N N . TYR A 1 179 ? 12.171 -3.858 13.278 1.00 85.31 179 TYR A N 1
ATOM 1404 C CA . TYR A 1 179 ? 13.527 -3.307 13.404 1.00 85.31 179 TYR A CA 1
ATOM 1405 C C . TYR A 1 179 ? 14.576 -4.159 12.692 1.00 85.31 179 TYR A C 1
ATOM 1407 O O . TYR A 1 179 ? 15.768 -4.012 12.974 1.00 85.31 179 TYR A O 1
ATOM 1415 N N . CYS A 1 180 ? 14.151 -5.038 11.776 1.00 80.06 180 CYS A N 1
ATOM 1416 C CA . CYS A 1 180 ? 14.999 -6.000 11.078 1.00 80.06 180 CYS A CA 1
ATOM 1417 C C . CYS A 1 180 ? 16.150 -5.380 10.265 1.00 80.06 180 CYS A C 1
ATOM 1419 O O . CYS A 1 180 ? 17.063 -6.120 9.902 1.00 80.06 180 CYS A O 1
ATOM 1421 N N . GLN A 1 181 ? 16.100 -4.071 9.971 1.00 74.12 181 GLN A N 1
ATOM 1422 C CA . GLN A 1 181 ? 16.938 -3.402 8.961 1.00 74.12 181 GLN A CA 1
ATOM 1423 C C . GLN A 1 181 ? 16.821 -4.072 7.582 1.00 74.12 181 GLN A C 1
ATOM 1425 O O . GLN A 1 181 ? 17.808 -4.236 6.872 1.00 74.12 181 GLN A O 1
ATOM 1430 N N . CYS A 1 182 ? 15.615 -4.520 7.251 1.00 75.69 182 CYS A N 1
ATOM 1431 C CA . CYS A 1 182 ? 15.265 -5.122 5.979 1.00 75.69 182 CYS A CA 1
ATOM 1432 C C . CYS A 1 182 ? 14.294 -4.199 5.242 1.00 75.69 182 CYS A C 1
ATOM 1434 O O . CYS A 1 182 ? 13.473 -3.538 5.881 1.00 75.69 182 CYS A O 1
ATOM 1436 N N . ASP A 1 183 ? 14.388 -4.167 3.915 1.00 71.12 183 ASP A N 1
ATOM 1437 C CA . ASP A 1 183 ? 13.485 -3.403 3.050 1.00 71.12 183 ASP A CA 1
ATOM 1438 C C . ASP A 1 183 ? 12.152 -4.158 2.902 1.00 71.12 183 ASP A C 1
ATOM 1440 O O . ASP A 1 183 ? 11.789 -4.625 1.827 1.00 71.12 183 ASP A O 1
ATOM 1444 N N . PHE A 1 184 ? 11.454 -4.369 4.022 1.00 75.62 184 PHE A N 1
ATOM 1445 C CA . PHE A 1 184 ? 10.191 -5.100 4.079 1.00 75.62 184 PHE A CA 1
ATOM 1446 C C . PHE A 1 184 ? 9.168 -4.365 4.946 1.00 75.62 184 PHE A C 1
ATOM 1448 O O . PHE A 1 184 ? 9.462 -3.922 6.060 1.00 75.62 184 PHE A O 1
ATOM 1455 N N . ILE A 1 185 ? 7.939 -4.269 4.444 1.00 78.00 185 ILE A N 1
ATOM 1456 C CA . ILE A 1 185 ? 6.819 -3.640 5.139 1.00 78.00 185 ILE A CA 1
ATOM 1457 C C . ILE A 1 185 ? 6.108 -4.697 5.995 1.00 78.00 185 ILE A C 1
ATOM 1459 O O . ILE A 1 185 ? 5.456 -5.602 5.488 1.00 78.00 185 ILE A O 1
ATOM 1463 N N . VAL A 1 186 ? 6.207 -4.568 7.320 1.00 84.88 186 VAL A N 1
ATOM 1464 C CA . VAL A 1 186 ? 5.616 -5.519 8.289 1.00 84.88 186 VAL A CA 1
ATOM 1465 C C . VAL A 1 186 ? 4.174 -5.183 8.691 1.00 84.88 186 VAL A C 1
ATOM 1467 O O . VAL A 1 186 ? 3.532 -5.934 9.425 1.00 84.88 186 VAL A O 1
ATOM 1470 N N . THR A 1 187 ? 3.659 -4.036 8.249 1.00 88.25 187 THR A N 1
ATOM 1471 C CA . THR A 1 187 ? 2.327 -3.525 8.599 1.00 88.25 187 THR A CA 1
ATOM 1472 C C . THR A 1 187 ? 1.608 -3.037 7.348 1.00 88.25 187 THR A C 1
ATOM 1474 O O . THR A 1 187 ? 2.237 -2.317 6.578 1.00 88.25 187 THR A O 1
ATOM 1477 N N . PRO A 1 188 ? 0.304 -3.302 7.170 1.00 87.81 188 PRO A N 1
ATOM 1478 C CA . PRO A 1 188 ? -0.425 -2.822 5.997 1.00 87.81 188 PRO A CA 1
ATOM 1479 C C . PRO A 1 188 ? -0.297 -1.300 5.767 1.00 87.81 188 PRO A C 1
ATOM 1481 O O . PRO A 1 188 ? -0.536 -0.489 6.666 1.00 87.81 188 PRO A O 1
ATOM 1484 N N . GLY A 1 189 ? 0.048 -0.884 4.554 1.00 85.94 189 GLY A N 1
ATOM 1485 C CA . GLY A 1 189 ? 0.134 0.513 4.113 1.00 85.94 189 GLY A CA 1
ATOM 1486 C C . GLY A 1 189 ? -1.236 1.117 3.798 1.00 85.94 189 GLY A C 1
ATOM 1487 O O . GLY A 1 189 ? -1.453 1.651 2.717 1.00 85.94 189 GLY A O 1
ATOM 1488 N N . VAL A 1 190 ? -2.197 0.986 4.713 1.00 88.81 190 VAL A N 1
ATOM 1489 C CA . VAL A 1 190 ? -3.598 1.341 4.447 1.00 88.81 190 VAL A CA 1
ATOM 1490 C C . VAL A 1 190 ? -3.835 2.845 4.469 1.00 88.81 190 VAL A C 1
ATOM 1492 O O . VAL A 1 190 ? -3.598 3.510 5.481 1.00 88.81 190 VAL A O 1
ATOM 1495 N N . ASP A 1 191 ? -4.455 3.345 3.400 1.00 90.12 191 ASP A N 1
ATOM 1496 C CA . ASP A 1 191 ? -5.121 4.642 3.387 1.00 90.12 191 ASP A CA 1
ATOM 1497 C C . ASP A 1 191 ? -6.638 4.465 3.567 1.00 90.12 191 ASP A C 1
ATOM 1499 O O . ASP A 1 191 ? -7.362 4.009 2.680 1.00 90.12 191 ASP A O 1
ATOM 1503 N N . PHE A 1 192 ? -7.127 4.878 4.739 1.00 93.94 192 PHE A N 1
ATOM 1504 C CA . PHE A 1 192 ? -8.548 4.856 5.095 1.00 93.94 192 PHE A CA 1
ATOM 1505 C C . PHE A 1 192 ? -9.417 5.781 4.234 1.00 93.94 192 PHE A C 1
ATOM 1507 O O . PHE A 1 192 ? -10.635 5.783 4.390 1.00 93.94 192 PHE A O 1
ATOM 1514 N N . ASP A 1 193 ? -8.846 6.606 3.361 1.00 92.38 193 ASP A N 1
ATOM 1515 C CA . ASP A 1 193 ? -9.602 7.410 2.405 1.00 92.38 193 ASP A CA 1
ATOM 1516 C C . ASP A 1 193 ? -9.921 6.643 1.099 1.00 92.38 193 ASP A C 1
ATOM 1518 O O . ASP A 1 193 ? -10.701 7.150 0.280 1.00 92.38 193 ASP A O 1
ATOM 1522 N N . ILE A 1 194 ? -9.414 5.410 0.935 1.00 92.19 194 ILE A N 1
ATOM 1523 C CA . ILE A 1 194 ? -9.656 4.522 -0.215 1.00 92.19 194 ILE A CA 1
ATOM 1524 C C . ILE A 1 194 ? -10.648 3.408 0.154 1.00 92.19 194 ILE A C 1
ATOM 1526 O O . ILE A 1 194 ? -10.317 2.487 0.896 1.00 92.19 194 ILE A O 1
ATOM 1530 N N . ARG A 1 195 ? -11.867 3.471 -0.402 1.00 92.81 195 ARG A N 1
ATOM 1531 C CA . ARG A 1 195 ? -12.946 2.475 -0.204 1.00 92.81 195 ARG A CA 1
ATOM 1532 C C . ARG A 1 195 ? -13.164 2.056 1.255 1.00 92.81 195 ARG A C 1
ATOM 1534 O O . ARG A 1 195 ? -13.191 0.875 1.584 1.00 92.81 195 ARG A O 1
ATOM 1541 N N . PHE A 1 196 ? -13.340 3.039 2.134 1.00 96.19 196 PHE A N 1
ATOM 1542 C CA . PHE A 1 196 ? -13.685 2.742 3.518 1.00 96.19 196 PHE A CA 1
ATOM 1543 C C . PHE A 1 196 ? -15.125 2.237 3.638 1.00 96.19 196 PHE A C 1
ATOM 1545 O O . PHE A 1 196 ? -16.074 3.029 3.634 1.00 96.19 196 PHE A O 1
ATOM 1552 N N . ASP A 1 197 ? -15.277 0.927 3.797 1.00 95.62 197 ASP A N 1
ATOM 1553 C CA . ASP A 1 197 ? -16.569 0.257 3.897 1.00 95.62 197 ASP A CA 1
ATOM 1554 C C . ASP A 1 197 ? -16.828 -0.238 5.318 1.00 95.62 197 ASP A C 1
ATOM 1556 O O . ASP A 1 197 ? -15.986 -0.863 5.958 1.00 95.62 197 ASP A O 1
ATOM 1560 N N . ILE A 1 198 ? -18.027 0.038 5.837 1.00 95.19 198 ILE A N 1
ATOM 1561 C CA . ILE A 1 198 ? -18.443 -0.375 7.182 1.00 95.19 198 ILE A CA 1
ATOM 1562 C C . ILE A 1 198 ? -19.299 -1.639 7.079 1.00 95.19 198 ILE A C 1
ATOM 1564 O O . ILE A 1 198 ? -20.452 -1.579 6.649 1.00 95.19 198 ILE A O 1
ATOM 1568 N N . HIS A 1 199 ? -18.767 -2.760 7.566 1.00 90.81 199 HIS A N 1
ATOM 1569 C CA . HIS A 1 199 ? -19.426 -4.074 7.559 1.00 90.81 199 HIS A CA 1
ATOM 1570 C C . HIS A 1 199 ? -20.280 -4.312 8.802 1.00 90.81 199 HIS A C 1
ATOM 1572 O O . HIS A 1 199 ? -21.373 -4.873 8.737 1.00 90.81 199 HIS A O 1
ATOM 1578 N N . GLU A 1 200 ? -19.801 -3.854 9.959 1.00 88.56 200 GLU A N 1
ATOM 1579 C CA . GLU A 1 200 ? -20.525 -3.937 11.223 1.00 88.56 200 GLU A CA 1
ATOM 1580 C C . GLU A 1 200 ? -20.326 -2.649 12.014 1.00 88.56 200 GLU A C 1
ATOM 1582 O O . GLU A 1 200 ? -19.206 -2.196 12.208 1.00 88.56 200 GLU A O 1
ATOM 1587 N N . ASN A 1 201 ? -21.409 -2.067 12.524 1.00 88.19 201 ASN A N 1
ATOM 1588 C CA . ASN A 1 201 ? -21.342 -0.877 13.364 1.00 88.19 201 ASN A CA 1
ATOM 1589 C C . ASN A 1 201 ? -22.379 -0.991 14.470 1.00 88.19 201 ASN A C 1
ATOM 1591 O O . ASN A 1 201 ? -23.583 -0.812 14.258 1.00 88.19 201 ASN A O 1
ATOM 1595 N N . SER A 1 202 ? -21.893 -1.347 15.650 1.00 84.56 202 SER A N 1
ATOM 1596 C CA . SER A 1 202 ? -22.678 -1.498 16.861 1.00 84.56 202 SER A CA 1
ATOM 1597 C C . SER A 1 202 ? -22.095 -0.646 17.985 1.00 84.56 202 SER A C 1
ATOM 1599 O O . SER A 1 202 ? -21.055 -0.001 17.875 1.00 84.56 202 SER A O 1
ATOM 1601 N N . ALA A 1 203 ? -22.779 -0.664 19.122 1.00 79.94 203 ALA A N 1
ATOM 1602 C CA . ALA A 1 203 ? -22.386 0.069 20.312 1.00 79.94 203 ALA A CA 1
ATOM 1603 C C . ALA A 1 203 ? -20.972 -0.258 20.836 1.00 79.94 203 ALA A C 1
ATOM 1605 O O . ALA A 1 203 ? -20.357 0.562 21.527 1.00 79.94 203 ALA A O 1
ATOM 1606 N N . ASN A 1 204 ? -20.500 -1.478 20.581 1.00 87.25 204 ASN A N 1
ATOM 1607 C CA . ASN A 1 204 ? -19.286 -2.036 21.165 1.00 87.25 204 ASN A CA 1
ATOM 1608 C C . ASN A 1 204 ? -18.382 -2.761 20.166 1.00 87.25 204 ASN A C 1
ATOM 1610 O O . ASN A 1 204 ? -17.342 -3.262 20.592 1.00 87.25 204 ASN A O 1
ATOM 1614 N N . LYS A 1 205 ? -18.754 -2.816 18.888 1.00 92.50 205 LYS A N 1
ATOM 1615 C CA . LYS A 1 205 ? -17.966 -3.433 17.826 1.00 92.50 205 LYS A CA 1
ATOM 1616 C C . LYS A 1 205 ? -18.116 -2.633 16.536 1.00 92.50 205 LYS A C 1
ATOM 1618 O O . LYS A 1 205 ? -19.230 -2.254 16.174 1.00 92.50 205 LYS A O 1
ATOM 1623 N N . LEU A 1 206 ? -16.994 -2.390 15.878 1.00 94.88 206 LEU A N 1
ATOM 1624 C CA . LEU A 1 206 ? -16.897 -1.787 14.560 1.00 94.88 206 LEU A CA 1
ATOM 1625 C C . LEU A 1 206 ? -16.046 -2.722 13.701 1.00 94.88 206 LEU A C 1
ATOM 1627 O O . LEU A 1 206 ? -14.943 -3.075 14.110 1.00 94.88 206 LEU A O 1
ATOM 1631 N N . VAL A 1 207 ? -16.564 -3.128 12.548 1.00 96.88 207 VAL A N 1
ATOM 1632 C CA . VAL A 1 207 ? -15.821 -3.861 11.521 1.00 96.88 207 VAL A CA 1
ATOM 1633 C C . VAL A 1 207 ? -15.881 -3.031 10.254 1.00 96.88 207 VAL A C 1
ATOM 1635 O O . VAL A 1 207 ? -16.975 -2.668 9.813 1.00 96.88 207 VAL A O 1
ATOM 1638 N N . ALA A 1 208 ? -14.722 -2.710 9.701 1.00 97.75 208 ALA A N 1
ATOM 1639 C CA . ALA A 1 208 ? -14.601 -1.933 8.479 1.00 97.75 208 ALA A CA 1
ATOM 1640 C C . ALA A 1 208 ? -13.464 -2.479 7.621 1.00 97.75 208 ALA A C 1
ATOM 1642 O O . ALA A 1 208 ? -12.573 -3.134 8.153 1.00 97.75 208 ALA A O 1
ATOM 1643 N N . SER A 1 209 ? -13.488 -2.209 6.325 1.00 97.50 209 SER A N 1
ATOM 1644 C CA . SER A 1 209 ? -12.374 -2.505 5.432 1.00 97.50 209 SER A CA 1
ATOM 1645 C C . SER A 1 209 ? -11.911 -1.262 4.693 1.00 97.50 209 SER A C 1
ATOM 1647 O O . SER A 1 209 ? -12.621 -0.260 4.623 1.00 97.50 209 SER A O 1
ATOM 1649 N N . SER A 1 210 ? -10.702 -1.351 4.166 1.00 96.38 210 SER A N 1
ATOM 1650 C CA . SER A 1 210 ? -10.099 -0.406 3.234 1.00 96.38 210 SER A CA 1
ATOM 1651 C C . SER A 1 210 ? -9.215 -1.208 2.287 1.00 96.38 210 SER A C 1
ATOM 1653 O O . SER A 1 210 ? -8.892 -2.358 2.588 1.00 96.38 210 SER A O 1
ATOM 1655 N N . ILE A 1 211 ? -8.795 -0.617 1.177 1.00 92.94 211 ILE A N 1
ATOM 1656 C CA . ILE A 1 211 ? -7.830 -1.265 0.286 1.00 92.94 211 ILE A CA 1
ATOM 1657 C C . ILE A 1 211 ? -6.458 -0.601 0.380 1.00 92.94 211 ILE A C 1
ATOM 1659 O O . ILE A 1 211 ? -6.353 0.600 0.632 1.00 92.94 211 ILE A O 1
ATOM 1663 N N . GLN A 1 212 ? -5.419 -1.396 0.170 1.00 91.44 212 GLN A N 1
ATOM 1664 C CA . GLN A 1 212 ? -4.050 -0.961 -0.070 1.00 91.44 212 GLN A CA 1
ATOM 1665 C C . GLN A 1 212 ? -3.701 -1.316 -1.518 1.00 91.44 212 GLN A C 1
ATOM 1667 O O . GLN A 1 212 ? -3.981 -2.429 -1.957 1.00 91.44 212 GLN A O 1
ATOM 1672 N N . PHE A 1 213 ? -3.127 -0.372 -2.263 1.00 91.25 213 PHE A N 1
ATOM 1673 C CA . PHE A 1 213 ? -2.562 -0.659 -3.583 1.00 91.25 213 PHE A CA 1
ATOM 1674 C C . PHE A 1 213 ? -1.168 -1.264 -3.445 1.00 91.25 213 PHE A C 1
ATOM 1676 O O . PHE A 1 213 ? -0.486 -0.998 -2.455 1.00 91.25 213 PHE A O 1
ATOM 1683 N N . GLU A 1 214 ? -0.754 -2.042 -4.442 1.00 88.25 214 GLU A N 1
ATOM 1684 C CA . GLU A 1 214 ? 0.629 -2.501 -4.538 1.00 88.25 214 GLU A CA 1
ATOM 1685 C C . GLU A 1 214 ? 1.606 -1.319 -4.582 1.00 88.25 214 GLU A C 1
ATOM 1687 O O . GLU A 1 214 ? 1.360 -0.288 -5.220 1.00 88.25 214 GLU A O 1
ATOM 1692 N N . ASP A 1 215 ? 2.736 -1.509 -3.917 1.00 81.38 215 ASP A N 1
ATOM 1693 C CA . ASP A 1 215 ? 3.955 -0.728 -4.061 1.00 81.38 215 ASP A CA 1
ATOM 1694 C C . ASP A 1 215 ? 5.140 -1.668 -4.342 1.00 81.38 215 ASP A C 1
ATOM 1696 O O . ASP A 1 215 ? 5.022 -2.882 -4.242 1.00 81.38 215 ASP A O 1
ATOM 1700 N N . LEU A 1 216 ? 6.316 -1.120 -4.657 1.00 76.38 216 LEU A N 1
ATOM 1701 C CA . LEU A 1 216 ? 7.504 -1.930 -4.977 1.00 76.38 216 LEU A CA 1
ATOM 1702 C C . LEU A 1 216 ? 8.007 -2.819 -3.821 1.00 76.38 216 LEU A C 1
ATOM 1704 O O . LEU A 1 216 ? 8.908 -3.632 -4.024 1.00 76.38 216 LEU A O 1
ATOM 1708 N N . LEU A 1 217 ? 7.483 -2.641 -2.605 1.00 76.75 217 LEU A N 1
ATOM 1709 C CA . LEU A 1 217 ? 7.856 -3.407 -1.415 1.00 76.75 217 LEU A CA 1
ATOM 1710 C C . LEU A 1 217 ? 6.788 -4.441 -1.028 1.00 76.75 217 LEU A C 1
ATOM 1712 O O . LEU A 1 217 ? 7.012 -5.249 -0.121 1.00 76.75 217 LEU A O 1
ATOM 1716 N N . THR A 1 218 ? 5.642 -4.438 -1.706 1.00 74.69 218 THR A N 1
ATOM 1717 C CA . THR A 1 218 ? 4.516 -5.345 -1.494 1.00 74.69 218 THR A CA 1
ATOM 1718 C C . THR A 1 218 ? 4.260 -6.148 -2.764 1.00 74.69 218 THR A C 1
ATOM 1720 O O . THR A 1 218 ? 4.502 -5.699 -3.872 1.00 74.69 218 THR A O 1
ATOM 1723 N N . TYR A 1 219 ? 3.832 -7.400 -2.610 1.00 70.19 219 TYR A N 1
ATOM 1724 C CA . TYR A 1 219 ? 3.724 -8.324 -3.746 1.00 70.19 219 TYR A CA 1
ATOM 1725 C C . TYR A 1 219 ? 2.382 -8.239 -4.491 1.00 70.19 219 TYR A C 1
ATOM 1727 O O . TYR A 1 219 ? 2.246 -8.928 -5.494 1.00 70.19 219 TYR A O 1
ATOM 1735 N N . ASN A 1 220 ? 1.386 -7.529 -3.940 1.00 83.56 220 ASN A N 1
ATOM 1736 C CA . ASN A 1 220 ? 0.033 -7.307 -4.471 1.00 83.56 220 ASN A CA 1
ATOM 1737 C C . ASN A 1 220 ? -0.662 -6.195 -3.670 1.00 83.56 220 ASN A C 1
ATOM 1739 O O . ASN A 1 220 ? -0.313 -5.949 -2.512 1.00 83.56 220 ASN A O 1
ATOM 1743 N N . GLY A 1 221 ? -1.704 -5.588 -4.245 1.00 91.19 221 GLY A N 1
ATOM 1744 C CA . GLY A 1 221 ? -2.697 -4.863 -3.452 1.00 91.19 221 GLY A CA 1
ATOM 1745 C C . GLY A 1 221 ? -3.510 -5.816 -2.579 1.00 91.19 221 GLY A C 1
ATOM 1746 O O . GLY A 1 221 ? -3.571 -7.013 -2.843 1.00 91.19 221 GLY A O 1
ATOM 1747 N N . GLU A 1 222 ? -4.153 -5.304 -1.534 1.00 94.06 222 GLU A N 1
ATOM 1748 C CA . GLU A 1 222 ? -4.917 -6.116 -0.580 1.00 94.06 222 GLU A CA 1
ATOM 1749 C C . GLU A 1 222 ? -6.161 -5.376 -0.078 1.00 94.06 222 GLU A C 1
ATOM 1751 O O . GLU A 1 222 ? -6.170 -4.147 0.046 1.00 94.06 222 GLU A O 1
ATOM 1756 N N . THR A 1 223 ? -7.203 -6.128 0.285 1.00 95.19 223 THR A N 1
ATOM 1757 C CA . THR A 1 223 ? -8.306 -5.608 1.107 1.00 95.19 223 THR A CA 1
ATOM 1758 C C . THR A 1 223 ? -8.012 -5.909 2.568 1.00 95.19 223 THR A C 1
ATOM 1760 O O . THR A 1 223 ? -7.883 -7.068 2.962 1.00 95.19 223 THR A O 1
ATOM 1763 N N . ILE A 1 224 ? -7.940 -4.870 3.395 1.00 96.19 224 ILE A N 1
ATOM 1764 C CA . ILE A 1 224 ? -7.617 -4.991 4.815 1.00 96.19 224 ILE A CA 1
ATOM 1765 C C . ILE A 1 224 ? -8.877 -4.793 5.640 1.00 96.19 224 ILE A C 1
ATOM 1767 O O . ILE A 1 224 ? -9.498 -3.728 5.607 1.00 96.19 224 ILE A O 1
ATOM 1771 N N . TYR A 1 225 ? -9.238 -5.808 6.415 1.00 97.69 225 TYR A N 1
ATOM 1772 C CA . TYR A 1 225 ? -10.359 -5.779 7.344 1.00 97.69 225 TYR A CA 1
ATOM 1773 C C . TYR A 1 225 ? -9.865 -5.444 8.742 1.00 97.69 225 TYR A C 1
ATOM 1775 O O . TYR A 1 225 ? -8.976 -6.097 9.268 1.00 97.69 225 TYR A O 1
ATOM 1783 N N . PHE A 1 226 ? -10.490 -4.464 9.381 1.00 98.12 226 PHE A N 1
ATOM 1784 C CA . PHE A 1 226 ? -10.195 -4.027 10.738 1.00 98.12 226 PHE A CA 1
ATOM 1785 C C . PHE A 1 226 ? -11.375 -4.315 11.653 1.00 98.12 226 PHE A C 1
ATOM 1787 O O . PHE A 1 226 ? -12.517 -3.957 11.349 1.00 98.12 226 PHE A O 1
ATOM 1794 N N . THR A 1 227 ? -11.095 -4.870 12.830 1.00 98.19 227 THR A N 1
ATOM 1795 C CA . THR A 1 227 ? -12.078 -4.998 13.910 1.00 98.19 227 THR A CA 1
ATOM 1796 C C . THR A 1 227 ? -11.657 -4.140 15.090 1.00 98.19 227 THR A C 1
ATOM 1798 O O . THR A 1 227 ? -10.591 -4.339 15.663 1.00 98.19 227 THR A O 1
ATOM 1801 N N . ALA A 1 228 ? -12.521 -3.223 15.518 1.00 98.00 228 ALA A N 1
ATOM 1802 C CA . ALA A 1 228 ? -12.369 -2.470 16.754 1.00 98.00 228 ALA A CA 1
ATOM 1803 C C . ALA A 1 228 ? -13.483 -2.821 17.742 1.00 98.00 228 ALA A C 1
ATOM 1805 O O . ALA A 1 228 ? -14.650 -2.978 17.376 1.00 98.00 228 ALA A O 1
ATOM 1806 N N . ILE A 1 229 ? -13.141 -2.894 19.027 1.00 95.81 229 ILE A N 1
ATOM 1807 C CA . ILE A 1 229 ? -14.093 -3.154 20.108 1.00 95.81 229 ILE A CA 1
ATOM 1808 C C . ILE A 1 229 ? -14.052 -2.055 21.165 1.00 95.81 229 ILE A C 1
ATOM 1810 O O . ILE A 1 229 ? -13.000 -1.507 21.499 1.00 95.81 229 ILE A O 1
ATOM 1814 N N . LYS A 1 230 ? -15.213 -1.743 21.744 1.00 91.81 230 LYS A N 1
ATOM 1815 C CA . LYS A 1 230 ? -15.340 -0.736 22.803 1.00 91.81 230 LYS A CA 1
ATOM 1816 C C . LYS A 1 230 ? -15.396 -1.402 24.171 1.00 91.81 230 LYS A C 1
ATOM 1818 O O . LYS A 1 230 ? -16.372 -2.076 24.504 1.00 91.81 230 LYS A O 1
ATOM 1823 N N . LYS A 1 231 ? -14.388 -1.159 25.011 1.00 85.75 231 LYS A N 1
ATOM 1824 C CA . LYS A 1 231 ? -14.344 -1.607 26.416 1.00 85.75 231 LYS A CA 1
ATOM 1825 C C . LYS A 1 231 ? -14.177 -0.400 27.336 1.00 85.75 231 LYS A C 1
ATOM 1827 O O . LYS A 1 231 ? -13.341 0.465 27.097 1.00 85.75 231 LYS A O 1
ATOM 1832 N N . ASN A 1 232 ? -14.996 -0.317 28.387 1.00 85.44 232 ASN A N 1
ATOM 1833 C CA . ASN A 1 232 ? -14.998 0.800 29.347 1.00 85.44 232 ASN A CA 1
ATOM 1834 C C . ASN A 1 232 ? -15.114 2.186 28.682 1.00 85.44 232 ASN A C 1
ATOM 1836 O O . ASN A 1 232 ? -14.461 3.145 29.084 1.00 85.44 232 ASN A O 1
ATOM 1840 N N . GLY A 1 233 ? -15.927 2.276 27.625 1.00 86.06 233 GLY A N 1
ATOM 1841 C CA . GLY A 1 233 ? -16.157 3.519 26.887 1.00 86.06 233 GLY A CA 1
ATOM 1842 C C . GLY A 1 233 ? -15.044 3.920 25.915 1.00 86.06 233 GLY A C 1
ATOM 1843 O O . GLY A 1 233 ? -15.231 4.898 25.198 1.00 86.06 233 GLY A O 1
ATOM 1844 N N . LYS A 1 234 ? -13.942 3.165 25.829 1.00 94.19 234 LYS A N 1
ATOM 1845 C CA . LYS A 1 234 ? -12.823 3.425 24.914 1.00 94.19 234 LYS A CA 1
ATOM 1846 C C . LYS A 1 234 ? -12.773 2.378 23.808 1.00 94.19 234 LYS A C 1
ATOM 1848 O O . LYS A 1 234 ? -12.928 1.188 24.087 1.00 94.19 234 LYS A O 1
ATOM 1853 N N . TRP A 1 235 ? -12.590 2.830 22.573 1.00 97.44 235 TRP A N 1
ATOM 1854 C CA . TRP A 1 235 ? -12.342 1.954 21.433 1.00 97.44 235 TRP A CA 1
ATOM 1855 C C . TRP A 1 235 ? -10.909 1.432 21.467 1.00 97.44 235 TRP A C 1
ATOM 1857 O O . TRP A 1 235 ? -10.016 2.119 21.964 1.00 97.44 235 TRP A O 1
ATOM 1867 N N . ARG A 1 236 ? -10.724 0.204 20.991 1.00 98.38 236 ARG A N 1
ATOM 1868 C CA . ARG A 1 236 ? -9.431 -0.456 20.824 1.00 98.38 236 ARG A CA 1
ATOM 1869 C C . ARG A 1 236 ? -9.473 -1.338 19.590 1.00 98.38 236 ARG A C 1
ATOM 1871 O O . ARG A 1 236 ? -10.496 -1.984 19.366 1.00 98.38 236 ARG A O 1
ATOM 1878 N N . LEU A 1 237 ? -8.377 -1.392 18.849 1.00 98.56 237 LEU A N 1
ATOM 1879 C CA . LEU A 1 237 ? -8.218 -2.300 17.723 1.00 98.56 237 LEU A CA 1
ATOM 1880 C C . LEU A 1 237 ? -8.024 -3.726 18.247 1.00 98.56 237 LEU A C 1
ATOM 1882 O O . LEU A 1 237 ? -7.253 -3.947 19.181 1.00 98.56 237 LEU A O 1
ATOM 1886 N N . ASP A 1 238 ? -8.787 -4.666 17.711 1.00 98.31 238 ASP A N 1
ATOM 1887 C CA . ASP A 1 238 ? -8.875 -6.051 18.183 1.00 98.31 238 ASP A CA 1
ATOM 1888 C C . ASP A 1 238 ? -8.280 -7.056 17.200 1.00 98.31 238 ASP A C 1
ATOM 1890 O O . ASP A 1 238 ? -7.700 -8.050 17.628 1.00 98.31 238 ASP A O 1
ATOM 1894 N N . SER A 1 239 ? -8.398 -6.781 15.903 1.00 97.38 239 SER A N 1
ATOM 1895 C CA . SER A 1 239 ? -7.700 -7.505 14.846 1.00 97.38 239 SER A CA 1
ATOM 1896 C C . SER A 1 239 ? -7.584 -6.642 13.596 1.00 97.38 239 SER A C 1
ATOM 1898 O O . SER A 1 239 ? -8.339 -5.675 13.419 1.00 97.38 239 SER A O 1
ATOM 1900 N N . TRP A 1 240 ? -6.655 -7.028 12.731 1.00 96.00 240 TRP A N 1
ATOM 1901 C CA . TRP A 1 240 ? -6.741 -6.753 11.310 1.00 96.00 240 TRP A CA 1
ATOM 1902 C C . TRP A 1 240 ? -6.349 -8.004 10.531 1.00 96.00 240 TRP A C 1
ATOM 1904 O O . TRP A 1 240 ? -5.545 -8.797 11.022 1.00 96.00 240 TRP A O 1
ATOM 1914 N N . ASP A 1 241 ? -6.904 -8.152 9.337 1.00 94.31 241 ASP A N 1
ATOM 1915 C CA . ASP A 1 241 ? -6.684 -9.295 8.460 1.00 94.31 241 ASP A CA 1
ATOM 1916 C C . ASP A 1 241 ? -6.587 -8.808 7.008 1.00 94.31 241 ASP A C 1
ATOM 1918 O O . ASP A 1 241 ? -7.391 -7.975 6.579 1.00 94.31 241 ASP A O 1
ATOM 1922 N N . SER A 1 242 ? -5.603 -9.322 6.270 1.00 92.88 242 SER A N 1
ATOM 1923 C CA . SER A 1 242 ? -5.416 -9.056 4.841 1.00 92.88 242 SER A CA 1
ATOM 1924 C C . SER A 1 242 ? -6.119 -10.113 4.001 1.00 92.88 242 SER A C 1
ATOM 1926 O O . SER A 1 242 ? -6.020 -11.309 4.287 1.00 92.88 242 SER A O 1
ATOM 1928 N N . VAL A 1 243 ? -6.792 -9.682 2.939 1.00 94.44 243 VAL A N 1
ATOM 1929 C CA . VAL A 1 243 ? -7.395 -10.556 1.931 1.00 94.44 243 VAL A CA 1
ATOM 1930 C C . VAL A 1 243 ? -6.748 -10.266 0.583 1.00 94.44 243 VAL A C 1
ATOM 1932 O O . VAL A 1 243 ? -6.721 -9.122 0.126 1.00 94.44 243 VAL A O 1
ATOM 1935 N N . SER A 1 244 ? -6.225 -11.323 -0.040 1.00 92.81 244 SER A N 1
ATOM 1936 C CA . SER A 1 244 ? -5.593 -11.261 -1.355 1.00 92.81 244 SER A CA 1
ATOM 1937 C C . SER A 1 244 ? -6.623 -10.952 -2.453 1.00 92.81 244 SER A C 1
ATOM 1939 O O . SER A 1 244 ? -7.757 -11.437 -2.377 1.00 92.81 244 SER A O 1
ATOM 1941 N N . PRO A 1 245 ? -6.223 -10.274 -3.543 1.00 92.88 245 PRO A N 1
ATOM 1942 C CA . PRO A 1 245 ? -7.057 -10.082 -4.726 1.00 92.88 245 PRO A CA 1
ATOM 1943 C C . PRO A 1 245 ? -7.537 -11.380 -5.385 1.00 92.88 245 PRO A C 1
ATOM 1945 O O . PRO A 1 245 ? -8.539 -11.373 -6.102 1.00 92.88 245 PRO A O 1
ATOM 1948 N N . ALA A 1 246 ? -6.843 -12.499 -5.141 1.00 91.06 246 ALA A N 1
ATOM 1949 C CA . ALA A 1 246 ? -7.268 -13.819 -5.599 1.00 91.06 246 ALA A CA 1
ATOM 1950 C C . ALA A 1 246 ? -8.575 -14.281 -4.928 1.00 91.06 246 ALA A C 1
ATOM 1952 O O . ALA A 1 246 ? -9.381 -14.965 -5.562 1.00 91.06 246 ALA A O 1
ATOM 1953 N N . ASP A 1 247 ? -8.790 -13.887 -3.670 1.00 93.25 247 ASP A N 1
ATOM 1954 C CA . ASP A 1 247 ? -10.001 -14.187 -2.905 1.00 93.25 247 ASP A CA 1
ATOM 1955 C C . ASP A 1 247 ? -11.045 -13.068 -3.046 1.00 93.25 247 ASP A C 1
ATOM 1957 O O . ASP A 1 247 ? -12.241 -13.340 -3.183 1.00 93.25 247 ASP A O 1
ATOM 1961 N N . GLU A 1 248 ? -10.602 -11.807 -3.052 1.00 92.75 248 GLU A N 1
ATOM 1962 C CA . GLU A 1 248 ? -11.458 -10.628 -3.179 1.00 92.75 248 GLU A CA 1
ATOM 1963 C C . GLU A 1 248 ? -10.897 -9.631 -4.200 1.00 92.75 248 GLU A C 1
ATOM 1965 O O . GLU A 1 248 ? -10.091 -8.760 -3.887 1.00 92.75 248 GLU A O 1
ATOM 1970 N N . ASN A 1 249 ? -11.366 -9.745 -5.442 1.00 91.81 249 ASN A N 1
ATOM 1971 C CA . ASN A 1 249 ? -10.931 -8.893 -6.544 1.00 91.81 249 ASN A CA 1
ATOM 1972 C C . ASN A 1 249 ? -11.242 -7.406 -6.281 1.00 91.81 249 ASN A C 1
ATOM 1974 O O . ASN A 1 249 ? -12.401 -7.016 -6.091 1.00 91.81 249 ASN A O 1
ATOM 1978 N N . MET A 1 250 ? -10.212 -6.567 -6.369 1.00 93.25 250 MET A N 1
ATOM 1979 C CA . MET A 1 250 ? -10.282 -5.142 -6.068 1.00 93.25 250 MET A CA 1
ATOM 1980 C C . MET A 1 250 ? -11.022 -4.350 -7.149 1.00 93.25 250 MET A C 1
ATOM 1982 O O . MET A 1 250 ? -11.681 -3.366 -6.826 1.00 93.25 250 MET A O 1
ATOM 1986 N N . ASN A 1 251 ? -10.972 -4.753 -8.422 1.00 93.94 251 ASN A N 1
ATOM 1987 C CA . ASN A 1 251 ? -11.627 -4.068 -9.550 1.00 93.94 251 ASN A CA 1
ATOM 1988 C C . ASN A 1 251 ? -11.485 -2.531 -9.489 1.00 93.94 251 ASN A C 1
ATOM 1990 O O . ASN A 1 251 ? -12.474 -1.787 -9.521 1.00 93.94 251 ASN A O 1
ATOM 1994 N N . VAL A 1 252 ? -10.263 -2.041 -9.311 1.00 94.31 252 VAL A N 1
ATOM 1995 C CA . VAL A 1 252 ? -9.937 -0.618 -9.230 1.00 94.31 252 VAL A CA 1
ATOM 1996 C C . VAL A 1 252 ? -10.190 0.036 -10.585 1.00 94.31 252 VAL A C 1
ATOM 1998 O O . VAL A 1 252 ? -9.785 -0.461 -11.639 1.00 94.31 252 VAL A O 1
ATOM 2001 N N . THR A 1 253 ? -10.892 1.167 -10.579 1.00 95.12 253 THR A N 1
ATOM 2002 C CA . THR A 1 253 ? -11.092 1.961 -11.803 1.00 95.12 253 THR A CA 1
ATOM 2003 C C . THR A 1 253 ? -9.898 2.882 -12.036 1.00 95.12 253 THR A C 1
ATOM 2005 O O . THR A 1 253 ? -9.306 3.344 -11.066 1.00 95.12 253 THR A O 1
ATOM 2008 N N . TRP A 1 254 ? -9.597 3.250 -13.288 1.00 94.44 254 TRP A N 1
ATOM 2009 C CA . TRP A 1 254 ? -8.523 4.218 -13.563 1.00 94.44 254 TRP A CA 1
ATOM 2010 C C . TRP A 1 254 ? -8.656 5.504 -12.731 1.00 94.44 254 TRP A C 1
ATOM 2012 O O . TRP A 1 254 ? -7.705 5.925 -12.092 1.00 94.44 254 TRP A O 1
ATOM 2022 N N . LYS A 1 255 ? -9.859 6.091 -12.661 1.00 93.00 255 LYS A N 1
ATOM 2023 C CA . LYS A 1 255 ? -10.106 7.326 -11.889 1.00 93.00 255 LYS A CA 1
ATOM 2024 C C . LYS A 1 255 ? -9.824 7.180 -10.398 1.00 93.00 255 LYS A C 1
ATOM 2026 O O . LYS A 1 255 ? -9.534 8.160 -9.721 1.00 93.00 255 LYS A O 1
ATOM 2031 N N . GLU A 1 256 ? -10.029 5.984 -9.869 1.00 92.50 256 GLU A N 1
ATOM 2032 C CA . GLU A 1 256 ? -9.737 5.687 -8.477 1.00 92.50 256 GLU A CA 1
ATOM 2033 C C . GLU A 1 256 ? -8.240 5.491 -8.271 1.00 92.50 256 GLU A C 1
ATOM 2035 O O . GLU A 1 256 ? -7.690 6.096 -7.356 1.00 92.50 256 GLU A O 1
ATOM 2040 N N . TYR A 1 257 ? -7.587 4.729 -9.152 1.00 92.06 257 TYR A N 1
ATOM 2041 C CA . TYR A 1 257 ? -6.139 4.571 -9.128 1.00 92.06 257 TYR A CA 1
ATOM 2042 C C . TYR A 1 257 ? -5.441 5.931 -9.240 1.00 92.06 257 TYR A C 1
ATOM 2044 O O . TYR A 1 257 ? -4.723 6.304 -8.330 1.00 92.06 257 TYR A O 1
ATOM 2052 N N . GLU A 1 258 ? -5.759 6.734 -10.259 1.00 91.19 258 GLU A N 1
ATOM 2053 C CA . GLU A 1 258 ? -5.221 8.087 -10.481 1.00 91.19 258 GLU A CA 1
ATOM 2054 C C . GLU A 1 258 ? -5.369 9.003 -9.258 1.00 91.19 258 GLU A C 1
ATOM 2056 O O . GLU A 1 258 ? -4.491 9.809 -8.959 1.00 91.19 258 GLU A O 1
ATOM 2061 N N . LYS A 1 259 ? -6.489 8.897 -8.536 1.00 90.19 259 LYS A N 1
ATOM 2062 C CA . LYS A 1 259 ? -6.758 9.744 -7.372 1.00 90.19 259 LYS A CA 1
ATOM 2063 C C . LYS A 1 259 ? -5.870 9.400 -6.174 1.00 90.19 259 LYS A C 1
ATOM 2065 O O . LYS A 1 259 ? -5.578 10.296 -5.382 1.00 90.19 259 LYS A O 1
ATOM 2070 N N . TYR A 1 260 ? -5.536 8.124 -5.999 1.00 88.12 260 TYR A N 1
ATOM 2071 C CA . TYR A 1 260 ? -4.955 7.608 -4.759 1.00 88.12 260 TYR A CA 1
ATOM 2072 C C . TYR A 1 260 ? -3.570 6.984 -4.920 1.00 88.12 260 TYR A C 1
ATOM 2074 O O . TYR A 1 260 ? -2.861 6.844 -3.929 1.00 88.12 260 TYR A O 1
ATOM 2082 N N . SER A 1 261 ? -3.138 6.671 -6.140 1.00 79.56 261 SER A N 1
ATOM 2083 C CA . SER A 1 261 ? -1.727 6.456 -6.422 1.00 79.56 261 SER A CA 1
ATOM 2084 C C . SER A 1 261 ? -1.018 7.760 -6.079 1.00 79.56 261 SER A C 1
ATOM 2086 O O . SER A 1 261 ? -1.356 8.802 -6.639 1.00 79.56 261 SER A O 1
ATOM 2088 N N . HIS A 1 262 ? -0.059 7.736 -5.157 1.00 67.06 262 HIS A N 1
ATOM 2089 C CA . HIS A 1 262 ? 0.684 8.917 -4.693 1.00 67.06 262 HIS A CA 1
ATOM 2090 C C . HIS A 1 262 ? 1.537 9.607 -5.789 1.00 67.06 262 HIS A C 1
ATOM 2092 O O . HIS A 1 262 ? 2.339 10.493 -5.494 1.00 67.06 262 HIS A O 1
ATOM 2098 N N . ASN A 1 263 ? 1.323 9.239 -7.054 1.00 64.06 263 ASN A N 1
ATOM 2099 C CA . ASN A 1 263 ? 2.108 9.569 -8.229 1.00 64.06 263 ASN A CA 1
ATOM 2100 C C . ASN A 1 263 ? 1.268 10.415 -9.197 1.00 64.06 263 ASN A C 1
ATOM 2102 O O . ASN A 1 263 ? 0.047 10.272 -9.271 1.00 64.06 263 ASN A O 1
ATOM 2106 N N . THR A 1 264 ? 1.907 11.274 -10.000 1.00 71.50 264 THR A N 1
ATOM 2107 C CA . THR A 1 264 ? 1.221 12.014 -11.083 1.00 71.50 264 THR A CA 1
ATOM 2108 C C . THR A 1 264 ? 1.019 11.135 -12.324 1.00 71.50 264 THR A C 1
ATOM 2110 O O . THR A 1 264 ? 1.331 11.523 -13.451 1.00 71.50 264 THR A O 1
ATOM 2113 N N . ALA A 1 265 ? 0.531 9.915 -12.093 1.00 85.38 265 ALA A N 1
ATOM 2114 C CA . ALA A 1 265 ? 0.358 8.894 -13.109 1.00 85.38 265 ALA A CA 1
ATOM 2115 C C . ALA A 1 265 ? -0.571 9.391 -14.221 1.00 85.38 265 ALA A C 1
ATOM 2117 O O . ALA A 1 265 ? -1.632 9.963 -13.965 1.00 85.38 265 ALA A O 1
ATOM 2118 N N . LYS A 1 266 ? -0.177 9.155 -15.472 1.00 89.50 266 LYS A N 1
ATOM 2119 C CA . LYS A 1 266 ? -1.017 9.427 -16.644 1.00 89.50 266 LYS A CA 1
ATOM 2120 C C . LYS A 1 266 ? -1.340 8.125 -17.341 1.00 89.50 266 LYS A C 1
ATOM 2122 O O . LYS A 1 266 ? -0.428 7.363 -17.647 1.00 89.50 266 LYS A O 1
ATOM 2127 N N . LEU A 1 267 ? -2.618 7.914 -17.635 1.00 94.25 267 LEU A N 1
ATOM 2128 C CA . LEU A 1 267 ? -3.049 6.794 -18.458 1.00 94.25 267 LEU A CA 1
ATOM 2129 C C . LEU A 1 267 ? -2.542 6.977 -19.886 1.00 94.25 267 LEU A C 1
ATOM 2131 O O . LEU A 1 267 ? -2.836 7.983 -20.532 1.00 94.25 267 LEU A O 1
ATOM 2135 N N . ILE A 1 268 ? -1.815 5.976 -20.358 1.00 93.88 268 ILE A N 1
ATOM 2136 C CA . ILE A 1 268 ? -1.341 5.844 -21.730 1.00 93.88 268 ILE A CA 1
ATOM 2137 C C . ILE A 1 268 ? -2.320 4.973 -22.521 1.00 93.88 268 ILE A C 1
ATOM 2139 O O . ILE A 1 268 ? -2.754 5.357 -23.605 1.00 93.88 268 ILE A O 1
ATOM 2143 N N . ASN A 1 269 ? -2.674 3.801 -21.985 1.00 96.38 269 ASN A N 1
ATOM 2144 C CA . ASN A 1 269 ? -3.519 2.827 -22.673 1.00 96.38 269 ASN A CA 1
ATOM 2145 C C . ASN A 1 269 ? -4.286 1.924 -21.692 1.00 96.38 269 ASN A C 1
ATOM 2147 O O . ASN A 1 269 ? -3.912 1.793 -20.528 1.00 96.38 269 ASN A O 1
ATOM 2151 N N . GLU A 1 270 ? -5.340 1.268 -22.177 1.00 97.69 270 GLU A N 1
ATOM 2152 C CA . GLU A 1 270 ? -6.009 0.159 -21.489 1.00 97.69 270 GLU A CA 1
ATOM 2153 C C . GLU A 1 270 ? -5.916 -1.097 -22.351 1.00 97.69 270 GLU A C 1
ATOM 2155 O O . GLU A 1 270 ? -6.313 -1.088 -23.518 1.00 97.69 270 GLU A O 1
ATOM 2160 N N . VAL A 1 271 ? -5.447 -2.194 -21.766 1.00 97.88 271 VAL A N 1
ATOM 2161 C CA . VAL A 1 271 ? -5.301 -3.473 -22.470 1.00 97.88 271 VAL A CA 1
ATOM 2162 C C . VAL A 1 271 ? -5.933 -4.614 -21.682 1.00 97.88 271 VAL A C 1
ATOM 2164 O O . VAL A 1 271 ? -6.320 -4.465 -20.520 1.00 97.88 271 VAL A O 1
ATOM 2167 N N . MET A 1 272 ? -6.076 -5.758 -22.348 1.00 97.88 272 MET A N 1
ATOM 2168 C CA . MET A 1 272 ? -6.539 -7.000 -21.741 1.00 97.88 272 MET A CA 1
ATOM 2169 C C . MET A 1 272 ? -5.423 -8.036 -21.824 1.00 97.88 272 MET A C 1
ATOM 2171 O O . MET A 1 272 ? -5.023 -8.391 -22.932 1.00 97.88 272 MET A O 1
ATOM 2175 N N . ASP A 1 273 ? -4.990 -8.562 -20.682 1.00 96.75 273 ASP A N 1
ATOM 2176 C CA . ASP A 1 273 ? -4.037 -9.670 -20.599 1.00 96.75 273 ASP A CA 1
ATOM 2177 C C . ASP A 1 273 ? -4.674 -10.867 -19.896 1.00 96.75 273 ASP A C 1
ATOM 2179 O O . ASP A 1 273 ? -5.193 -10.750 -18.788 1.00 96.75 273 ASP A O 1
ATOM 2183 N N . GLY A 1 274 ? -4.738 -12.014 -20.572 1.00 94.69 274 GLY A N 1
ATOM 2184 C CA . GLY A 1 274 ? -5.383 -13.212 -20.020 1.00 94.69 274 GLY A CA 1
ATOM 2185 C C . GLY A 1 274 ? -6.844 -13.014 -19.576 1.00 94.69 274 GLY A C 1
ATOM 2186 O O . GLY A 1 274 ? -7.348 -13.779 -18.759 1.00 94.69 274 GLY A O 1
ATOM 2187 N N . GLY A 1 275 ? -7.539 -11.987 -20.084 1.00 95.88 275 GLY A N 1
ATOM 2188 C CA . GLY A 1 275 ? -8.889 -11.609 -19.643 1.00 95.88 275 GLY A CA 1
ATOM 2189 C C . GLY A 1 275 ? -8.941 -10.679 -18.422 1.00 95.88 275 GLY A C 1
ATOM 2190 O O . GLY A 1 275 ? -10.038 -10.306 -18.004 1.00 95.88 275 GLY A O 1
ATOM 2191 N N . ARG A 1 276 ? -7.792 -10.256 -17.891 1.00 96.81 276 ARG A N 1
ATOM 2192 C CA . ARG A 1 276 ? -7.645 -9.233 -16.848 1.00 96.81 276 ARG A CA 1
ATOM 2193 C C . ARG A 1 276 ? -7.408 -7.871 -17.499 1.00 96.81 276 ARG A C 1
ATOM 2195 O O . ARG A 1 276 ? -6.741 -7.778 -18.526 1.00 96.81 276 ARG A O 1
ATOM 2202 N N . LYS A 1 277 ? -7.976 -6.810 -16.926 1.00 98.19 277 LYS A N 1
ATOM 2203 C CA . LYS A 1 277 ? -7.763 -5.440 -17.412 1.00 98.19 277 LYS A CA 1
ATOM 2204 C C . LYS A 1 277 ? -6.461 -4.885 -16.838 1.00 98.19 277 LYS A C 1
ATOM 2206 O O . LYS A 1 277 ? -6.263 -4.976 -15.629 1.00 98.19 277 LYS A O 1
ATOM 2211 N N . VAL A 1 278 ? -5.657 -4.238 -17.678 1.00 98.00 278 VAL A N 1
ATOM 2212 C CA . VAL A 1 278 ? -4.410 -3.564 -17.288 1.00 98.00 278 VAL A CA 1
ATOM 2213 C C . VAL A 1 278 ? -4.452 -2.099 -17.724 1.00 98.00 278 VAL A C 1
ATOM 2215 O O . VAL A 1 278 ? -4.814 -1.793 -18.864 1.00 98.00 278 VAL A O 1
ATOM 2218 N N . TYR A 1 279 ? -4.085 -1.196 -16.819 1.00 97.00 279 TYR A N 1
ATOM 2219 C CA . TYR A 1 279 ? -3.833 0.214 -17.110 1.00 97.00 279 TYR A CA 1
ATOM 2220 C C . TYR A 1 279 ? -2.352 0.401 -17.414 1.00 97.00 279 TYR A C 1
ATOM 2222 O O . TYR A 1 279 ? -1.516 0.106 -16.567 1.00 97.00 279 TYR A O 1
ATOM 2230 N N . ILE A 1 280 ? -2.025 0.906 -18.598 1.00 95.88 280 ILE A N 1
ATOM 2231 C CA . ILE A 1 280 ? -0.656 1.285 -18.949 1.00 95.88 280 ILE A CA 1
ATOM 2232 C C . ILE A 1 280 ? -0.476 2.750 -18.605 1.00 95.88 280 ILE A C 1
ATOM 2234 O O . ILE A 1 280 ? -1.258 3.586 -19.068 1.00 95.88 280 ILE A O 1
ATOM 2238 N N . ILE A 1 281 ? 0.522 3.065 -17.791 1.00 93.00 281 ILE A N 1
ATOM 2239 C CA . ILE A 1 281 ? 0.694 4.394 -17.214 1.00 93.00 281 ILE A CA 1
ATOM 2240 C C . ILE A 1 281 ? 2.134 4.873 -17.339 1.00 93.00 281 ILE A C 1
ATOM 2242 O O . ILE A 1 281 ? 3.063 4.079 -17.244 1.00 93.00 281 ILE A O 1
ATOM 2246 N N . SER A 1 282 ? 2.320 6.180 -17.511 1.00 87.81 282 SER A N 1
ATOM 2247 C CA . SER A 1 282 ? 3.620 6.827 -17.295 1.00 87.81 282 SER A CA 1
ATOM 2248 C C . SER A 1 282 ? 3.649 7.433 -15.902 1.00 87.81 282 SER A C 1
ATOM 2250 O O . SER A 1 282 ? 2.730 8.193 -15.560 1.00 87.81 282 SER A O 1
ATOM 2252 N N . ASP A 1 283 ? 4.719 7.190 -15.152 1.00 75.69 283 ASP A N 1
ATOM 2253 C CA . ASP A 1 283 ? 4.981 7.883 -13.896 1.00 75.69 283 ASP A CA 1
ATOM 2254 C C . ASP A 1 283 ? 6.082 8.946 -14.052 1.00 75.69 283 ASP A C 1
ATOM 2256 O O . ASP A 1 283 ? 7.146 8.728 -14.622 1.00 75.69 283 ASP A O 1
ATOM 2260 N N . SER A 1 284 ? 5.816 10.120 -13.490 1.00 61.75 284 SER A N 1
ATOM 2261 C CA . SER A 1 284 ? 6.770 11.212 -13.287 1.00 61.75 284 SER A CA 1
ATOM 2262 C C . SER A 1 284 ? 7.911 10.908 -12.306 1.00 61.75 284 SER A C 1
ATOM 2264 O O . SER A 1 284 ? 8.861 11.684 -12.246 1.00 61.75 284 SER A O 1
ATOM 2266 N N . SER A 1 285 ? 7.803 9.844 -11.502 1.00 58.00 285 SER A N 1
ATOM 2267 C CA . SER A 1 285 ? 8.767 9.485 -10.448 1.00 58.00 285 SER A CA 1
ATOM 2268 C C . SER A 1 285 ? 10.103 8.938 -10.970 1.00 58.00 285 SER A C 1
ATOM 2270 O O . SER A 1 285 ? 11.030 8.764 -10.183 1.00 58.00 285 SER A O 1
ATOM 2272 N N . GLY A 1 286 ? 10.220 8.703 -12.282 1.00 52.34 286 GLY A N 1
ATOM 2273 C CA . GLY A 1 286 ? 11.437 8.201 -12.927 1.00 52.34 286 GLY A CA 1
ATOM 2274 C C . GLY A 1 286 ? 11.460 6.689 -13.175 1.00 52.34 286 GLY A C 1
ATOM 2275 O O . GLY A 1 286 ? 12.408 6.216 -13.786 1.00 52.34 286 GLY A O 1
ATOM 2276 N N . ILE A 1 287 ? 10.422 5.945 -12.764 1.00 57.34 287 ILE A N 1
ATOM 2277 C CA . ILE A 1 287 ? 10.293 4.491 -13.014 1.00 57.34 287 ILE A CA 1
ATOM 2278 C C . ILE A 1 287 ? 9.919 4.188 -14.485 1.00 57.34 287 ILE A C 1
ATOM 2280 O O . ILE A 1 287 ? 10.149 3.087 -14.970 1.00 57.34 287 ILE A O 1
ATOM 2284 N N . GLY A 1 288 ? 9.416 5.176 -15.234 1.00 77.38 288 GLY A N 1
ATOM 2285 C CA . GLY A 1 288 ? 9.092 5.032 -16.656 1.00 77.38 288 GLY A CA 1
ATOM 2286 C C . GLY A 1 288 ? 7.636 4.631 -16.909 1.00 77.38 288 GLY A C 1
ATOM 2287 O O . GLY A 1 288 ? 6.717 5.159 -16.271 1.00 77.38 288 GLY A O 1
ATOM 2288 N N . ILE A 1 289 ? 7.422 3.763 -17.902 1.00 87.44 289 ILE A N 1
ATOM 2289 C CA . ILE A 1 289 ? 6.105 3.222 -18.266 1.00 87.44 289 ILE A CA 1
ATOM 2290 C C . ILE A 1 289 ? 5.903 1.889 -17.547 1.00 87.44 289 ILE A C 1
ATOM 2292 O O . ILE A 1 289 ? 6.761 1.021 -17.627 1.00 87.44 289 ILE A O 1
ATOM 2296 N N . GLN A 1 290 ? 4.755 1.711 -16.898 1.00 90.69 290 GLN A N 1
ATOM 2297 C CA . GLN A 1 290 ? 4.397 0.474 -16.201 1.00 90.69 290 GLN A CA 1
ATOM 2298 C C . GLN A 1 290 ? 2.943 0.076 -16.476 1.00 90.69 290 GLN A C 1
ATOM 2300 O O . GLN A 1 290 ? 2.104 0.908 -16.834 1.00 90.69 290 GLN A O 1
ATOM 2305 N N . GLY A 1 291 ? 2.636 -1.205 -16.303 1.00 93.44 291 GLY A N 1
ATOM 2306 C CA . GLY A 1 291 ? 1.281 -1.740 -16.292 1.00 93.44 291 GLY A CA 1
ATOM 2307 C C . GLY A 1 291 ? 0.765 -1.882 -14.864 1.00 93.44 291 GLY A C 1
ATOM 2308 O O . GLY A 1 291 ? 1.531 -2.169 -13.952 1.00 93.44 291 GLY A O 1
ATOM 2309 N N . VAL A 1 292 ? -0.535 -1.689 -14.666 1.00 94.56 292 VAL A N 1
ATOM 2310 C CA . VAL A 1 292 ? -1.207 -1.910 -13.382 1.00 94.56 292 VAL A CA 1
ATOM 2311 C C . VAL A 1 292 ? -2.470 -2.716 -13.616 1.00 94.56 292 VAL A C 1
ATOM 2313 O O . VAL A 1 292 ? -3.396 -2.260 -14.295 1.00 94.56 292 VAL A O 1
ATOM 2316 N N . TYR A 1 293 ? -2.542 -3.907 -13.037 1.00 96.75 293 TYR A N 1
ATOM 2317 C CA . TYR A 1 293 ? -3.738 -4.733 -13.117 1.00 96.75 293 TYR A CA 1
ATOM 2318 C C . TYR A 1 293 ? -4.898 -4.115 -12.336 1.00 96.75 293 TYR A C 1
ATOM 2320 O O . TYR A 1 293 ? -4.784 -3.777 -11.162 1.00 96.75 293 TYR A O 1
ATOM 2328 N N . ALA A 1 294 ? -6.063 -3.997 -12.964 1.00 96.38 294 ALA A N 1
ATOM 2329 C CA . ALA A 1 294 ? -7.237 -3.420 -12.316 1.00 96.38 294 ALA A CA 1
ATOM 2330 C C . ALA A 1 294 ? -7.779 -4.303 -11.180 1.00 96.38 294 ALA A C 1
ATOM 2332 O O . ALA A 1 294 ? -8.411 -3.797 -10.259 1.00 96.38 294 ALA A O 1
ATOM 2333 N N . ASP A 1 295 ? -7.587 -5.619 -11.250 1.00 95.62 295 ASP A N 1
ATOM 2334 C CA . ASP A 1 295 ? -8.152 -6.566 -10.290 1.00 95.62 295 ASP A CA 1
ATOM 2335 C C . ASP A 1 295 ? -7.327 -6.743 -9.012 1.00 95.62 295 ASP A C 1
ATOM 2337 O O . ASP A 1 295 ? -7.907 -7.017 -7.962 1.00 95.62 295 ASP A O 1
ATOM 2341 N N . SER A 1 296 ? -6.011 -6.555 -9.085 1.00 94.88 296 SER A N 1
ATOM 2342 C CA . SER A 1 296 ? -5.082 -6.759 -7.964 1.00 94.88 296 SER A CA 1
ATOM 2343 C C . SER A 1 296 ? -4.175 -5.572 -7.662 1.00 94.88 296 SER A C 1
ATOM 2345 O O . SER A 1 296 ? -3.474 -5.583 -6.655 1.00 94.88 296 SER A O 1
ATOM 2347 N N . THR A 1 297 ? -4.164 -4.556 -8.524 1.00 93.81 297 THR A N 1
ATOM 2348 C CA . THR A 1 297 ? -3.167 -3.471 -8.548 1.00 93.81 297 THR A CA 1
ATOM 2349 C C . THR A 1 297 ? -1.725 -3.926 -8.770 1.00 93.81 297 THR A C 1
ATOM 2351 O O . THR A 1 297 ? -0.823 -3.117 -8.612 1.00 93.81 297 THR A O 1
ATOM 2354 N N . GLU A 1 298 ? -1.540 -5.173 -9.217 1.00 93.44 298 GLU A N 1
ATOM 2355 C CA . GLU A 1 298 ? -0.242 -5.761 -9.563 1.00 93.44 298 GLU A CA 1
ATOM 2356 C C . GLU A 1 298 ? 0.515 -4.932 -10.599 1.00 93.44 298 GLU A C 1
ATOM 2358 O O . GLU A 1 298 ? -0.070 -4.551 -11.624 1.00 93.44 298 GLU A O 1
ATOM 2363 N N . ILE A 1 299 ? 1.795 -4.651 -10.328 1.00 91.06 299 ILE A N 1
ATOM 2364 C CA . ILE A 1 299 ? 2.650 -3.822 -11.179 1.00 91.06 299 ILE A CA 1
ATOM 2365 C C . ILE A 1 299 ? 3.394 -4.694 -12.197 1.00 91.06 299 ILE A C 1
ATOM 2367 O O . ILE A 1 299 ? 4.089 -5.649 -11.863 1.00 91.06 299 ILE A O 1
ATOM 2371 N N . VAL A 1 300 ? 3.296 -4.309 -13.469 1.00 91.69 300 VAL A N 1
ATOM 2372 C CA . VAL A 1 300 ? 4.079 -4.869 -14.576 1.00 91.69 300 VAL A CA 1
ATOM 2373 C C . VAL A 1 300 ? 5.139 -3.851 -14.971 1.00 91.69 300 VAL A C 1
ATOM 2375 O O . VAL A 1 300 ? 4.817 -2.841 -15.594 1.00 91.69 300 VAL A O 1
ATOM 2378 N N . LEU A 1 301 ? 6.392 -4.104 -14.598 1.00 87.31 301 LEU A N 1
ATOM 2379 C CA . LEU A 1 301 ? 7.513 -3.225 -14.949 1.00 87.31 301 LEU A CA 1
ATOM 2380 C C . LEU A 1 301 ? 7.922 -3.402 -16.419 1.00 87.31 301 LEU A C 1
ATOM 2382 O O . LEU A 1 301 ? 8.063 -2.422 -17.143 1.00 87.31 301 LEU A O 1
ATOM 2386 N N . ASP A 1 302 ? 8.003 -4.649 -16.886 1.00 87.31 302 ASP A N 1
ATOM 2387 C CA . ASP A 1 302 ? 8.346 -4.974 -18.273 1.00 87.31 302 ASP A CA 1
ATOM 2388 C C . ASP A 1 302 ? 7.091 -4.963 -19.155 1.00 87.31 302 ASP A C 1
ATOM 2390 O O . ASP A 1 302 ? 6.535 -6.008 -19.501 1.00 87.31 302 ASP A O 1
ATOM 2394 N N . VAL A 1 303 ? 6.595 -3.767 -19.483 1.00 90.00 303 VAL A N 1
ATOM 2395 C CA . VAL A 1 303 ? 5.386 -3.608 -20.304 1.00 90.00 303 VAL A CA 1
ATOM 2396 C C . VAL A 1 303 ? 5.634 -4.119 -21.731 1.00 90.00 303 VAL A C 1
ATOM 2398 O O . VAL A 1 303 ? 6.477 -3.558 -22.435 1.00 90.00 303 VAL A O 1
ATOM 2401 N N . PRO A 1 304 ? 4.882 -5.130 -22.214 1.00 90.81 304 PRO A N 1
ATOM 2402 C CA . PRO A 1 304 ? 4.979 -5.599 -23.592 1.00 90.81 304 PRO A CA 1
ATOM 2403 C C . PRO A 1 304 ? 4.753 -4.469 -24.601 1.00 90.81 304 PRO A C 1
ATOM 2405 O O . PRO A 1 304 ? 3.822 -3.673 -24.465 1.00 90.81 304 PRO A O 1
ATOM 2408 N N . ASN A 1 305 ? 5.579 -4.415 -25.648 1.00 84.81 305 ASN A N 1
ATOM 2409 C CA . ASN A 1 305 ? 5.550 -3.329 -26.631 1.00 84.81 305 ASN A CA 1
ATOM 2410 C C . ASN A 1 305 ? 4.186 -3.224 -27.339 1.00 84.81 305 ASN A C 1
ATOM 2412 O O . ASN A 1 305 ? 3.710 -2.136 -27.650 1.00 84.81 305 ASN A O 1
ATOM 2416 N N . GLU A 1 306 ? 3.500 -4.348 -27.545 1.00 90.19 306 GLU A N 1
ATOM 2417 C CA . GLU A 1 306 ? 2.150 -4.394 -28.109 1.00 90.19 306 GLU A CA 1
ATOM 2418 C C . GLU A 1 306 ? 1.073 -3.753 -27.215 1.00 90.19 306 GLU A C 1
ATOM 2420 O O . GLU A 1 306 ? -0.022 -3.459 -27.702 1.00 90.19 306 GLU A O 1
ATOM 2425 N N . TRP A 1 307 ? 1.353 -3.532 -25.925 1.00 94.25 307 TRP A N 1
ATOM 2426 C CA . TRP A 1 307 ? 0.457 -2.812 -25.014 1.00 94.25 307 TRP A CA 1
ATOM 2427 C C . TRP A 1 307 ? 0.625 -1.293 -25.119 1.00 94.25 307 TRP A C 1
ATOM 2429 O O . TRP A 1 307 ? -0.251 -0.544 -24.675 1.00 94.25 307 TRP A O 1
ATOM 2439 N N . LEU A 1 308 ? 1.715 -0.826 -25.730 1.00 89.62 308 LEU A N 1
ATOM 2440 C CA . LEU A 1 308 ? 2.029 0.588 -25.892 1.00 89.62 308 LEU A CA 1
ATOM 2441 C C . LEU A 1 308 ? 1.364 1.156 -27.161 1.00 89.62 308 LEU A C 1
ATOM 2443 O O . LEU A 1 308 ? 1.342 0.493 -28.204 1.00 89.62 308 LEU A O 1
ATOM 2447 N N . PRO A 1 309 ? 0.822 2.388 -27.119 1.00 88.44 309 PRO A N 1
ATOM 2448 C CA . PRO A 1 309 ? 0.443 3.120 -28.324 1.00 88.44 309 PRO A CA 1
ATOM 2449 C C . PRO A 1 309 ? 1.660 3.353 -29.234 1.00 88.44 309 PRO A C 1
ATOM 2451 O O . PRO A 1 309 ? 2.774 3.429 -28.719 1.00 88.44 309 PRO A O 1
ATOM 2454 N N . PRO A 1 310 ? 1.483 3.514 -30.558 1.00 84.25 310 PRO A N 1
ATOM 2455 C CA . PRO A 1 310 ? 2.592 3.623 -31.512 1.00 84.25 310 PRO A CA 1
ATOM 2456 C C . PRO A 1 310 ? 3.650 4.681 -31.172 1.00 84.25 310 PRO A C 1
ATOM 2458 O O . PRO A 1 310 ? 4.825 4.479 -31.444 1.00 84.25 310 PRO A O 1
ATOM 2461 N N . GLU A 1 311 ? 3.254 5.800 -30.570 1.00 80.19 311 GLU A N 1
ATOM 2462 C CA . GLU A 1 311 ? 4.155 6.876 -30.144 1.00 80.19 311 GLU A CA 1
ATOM 2463 C C . GLU A 1 311 ? 5.019 6.531 -28.918 1.00 80.19 311 GLU A C 1
ATOM 2465 O O . GLU A 1 311 ? 6.010 7.211 -28.669 1.00 80.19 311 GLU A O 1
ATOM 2470 N N . TYR A 1 312 ? 4.648 5.488 -28.171 1.00 80.12 312 TYR A N 1
ATOM 2471 C CA . TYR A 1 312 ? 5.397 4.931 -27.042 1.00 80.12 312 TYR A CA 1
ATOM 2472 C C . TYR A 1 312 ? 6.038 3.586 -27.378 1.00 80.12 312 TYR A C 1
ATOM 2474 O O . TYR A 1 312 ? 6.794 3.057 -26.569 1.00 80.12 312 TYR A O 1
ATOM 2482 N N . GLN A 1 313 ? 5.719 3.009 -28.540 1.00 79.12 313 GLN A N 1
ATOM 2483 C CA . GLN A 1 313 ? 6.325 1.759 -28.956 1.00 79.12 313 GLN A CA 1
ATOM 2484 C C . GLN A 1 313 ? 7.812 1.982 -29.172 1.00 79.12 313 GLN A C 1
ATOM 2486 O O . GLN A 1 313 ? 8.227 2.830 -29.970 1.00 79.12 313 GLN A O 1
ATOM 2491 N N . GLN A 1 314 ? 8.614 1.181 -28.484 1.00 64.75 314 GLN A N 1
ATOM 2492 C CA . GLN A 1 314 ? 10.034 1.142 -28.750 1.00 64.75 314 GLN A CA 1
ATOM 2493 C C . GLN A 1 314 ? 10.209 0.654 -30.185 1.00 64.75 314 GLN A C 1
ATOM 2495 O O . GLN A 1 314 ? 9.749 -0.427 -30.573 1.00 64.75 314 GLN A O 1
ATOM 2500 N N . SER A 1 315 ? 10.834 1.500 -30.998 1.00 57.97 315 SER A N 1
ATOM 2501 C CA . SER A 1 315 ? 11.325 1.080 -32.298 1.00 57.97 315 SER A CA 1
ATOM 2502 C C . SER A 1 315 ? 12.447 0.095 -32.023 1.00 57.97 315 SER A C 1
ATOM 2504 O O . SER A 1 315 ? 13.472 0.483 -31.477 1.00 57.97 315 SER A O 1
ATOM 2506 N N . SER A 1 316 ? 12.254 -1.178 -32.361 1.00 58.84 316 SER A N 1
ATOM 2507 C CA . SER A 1 316 ? 13.357 -2.131 -32.331 1.00 58.84 316 SER A CA 1
ATOM 2508 C C . SER A 1 316 ? 14.369 -1.673 -33.376 1.00 58.84 316 SER A C 1
ATOM 2510 O O . SER A 1 316 ? 14.155 -1.868 -34.578 1.00 58.84 316 SER A O 1
ATOM 2512 N N . VAL A 1 317 ? 15.442 -1.022 -32.940 1.00 64.69 317 VAL A N 1
ATOM 2513 C CA . VAL A 1 317 ? 16.610 -0.864 -33.796 1.00 64.69 317 VAL A CA 1
ATOM 2514 C C . VAL A 1 317 ? 17.195 -2.262 -33.909 1.00 64.69 317 VAL A C 1
ATOM 2516 O O . VAL A 1 317 ? 17.496 -2.892 -32.902 1.00 64.69 317 VAL A O 1
ATOM 2519 N N . SER A 1 318 ? 17.186 -2.789 -35.129 1.00 74.38 318 SER A N 1
ATOM 2520 C CA . SER A 1 318 ? 17.681 -4.124 -35.443 1.00 74.38 318 SER A CA 1
ATOM 2521 C C . SER A 1 318 ? 18.875 -4.004 -36.376 1.00 74.38 318 SER A C 1
ATOM 2523 O O . SER A 1 318 ? 18.803 -3.253 -37.352 1.00 74.38 318 SER A O 1
ATOM 2525 N N . GLY A 1 319 ? 19.912 -4.803 -36.154 1.00 84.62 319 GLY A N 1
ATOM 2526 C CA . GLY A 1 319 ? 21.112 -4.797 -36.987 1.00 84.62 319 GLY A CA 1
ATOM 2527 C C . GLY A 1 319 ? 22.217 -3.903 -36.435 1.00 84.62 319 GLY A C 1
ATOM 2528 O O . GLY A 1 319 ? 23.099 -3.501 -37.199 1.00 84.62 319 GLY A O 1
ATOM 2529 N N . LEU A 1 320 ? 22.194 -3.624 -35.131 1.00 89.00 320 LEU A N 1
ATOM 2530 C CA . LEU A 1 320 ? 23.268 -2.922 -34.436 1.00 89.00 320 LEU A CA 1
ATOM 2531 C C . LEU A 1 320 ? 24.530 -3.778 -34.303 1.00 89.00 320 LEU A C 1
ATOM 2533 O O . LEU A 1 320 ? 25.627 -3.228 -34.352 1.00 89.00 320 LEU A O 1
ATOM 2537 N N . ASN A 1 321 ? 24.394 -5.108 -34.213 1.00 93.62 321 ASN A N 1
ATOM 2538 C CA . ASN A 1 321 ? 25.543 -6.015 -34.106 1.00 93.62 321 ASN A CA 1
ATOM 2539 C C . ASN A 1 321 ? 26.601 -5.752 -35.195 1.00 93.62 321 ASN A C 1
ATOM 2541 O O . ASN A 1 321 ? 26.278 -5.725 -36.394 1.00 93.62 321 ASN A O 1
ATOM 2545 N N . GLY A 1 322 ? 27.858 -5.629 -34.774 1.00 94.25 322 GLY A N 1
ATOM 2546 C CA . GLY A 1 322 ? 29.018 -5.405 -35.635 1.00 94.25 322 GLY A CA 1
ATOM 2547 C C . GLY A 1 322 ? 29.985 -4.370 -35.070 1.00 94.25 322 GLY A C 1
ATOM 2548 O O . GLY A 1 322 ? 29.750 -3.807 -34.000 1.00 94.25 322 GLY A O 1
ATOM 2549 N N . ASP A 1 323 ? 31.046 -4.131 -35.831 1.00 95.75 323 ASP A N 1
ATOM 2550 C CA . ASP A 1 323 ? 32.084 -3.160 -35.514 1.00 95.75 323 ASP A CA 1
ATOM 2551 C C . ASP A 1 323 ? 31.823 -1.845 -36.261 1.00 95.75 323 ASP A C 1
ATOM 2553 O O . ASP A 1 323 ? 31.321 -1.818 -37.394 1.00 95.75 323 ASP A O 1
ATOM 2557 N N . TRP A 1 324 ? 32.105 -0.737 -35.585 1.00 95.81 324 TRP A N 1
ATOM 2558 C CA . TRP A 1 324 ? 31.798 0.611 -36.031 1.00 95.81 324 TRP A CA 1
ATOM 2559 C C . TRP A 1 324 ? 33.014 1.517 -35.838 1.00 95.81 324 TRP A C 1
ATOM 2561 O O . TRP A 1 324 ? 33.621 1.544 -34.771 1.00 95.81 324 TRP A O 1
ATOM 2571 N N . LEU A 1 325 ? 33.347 2.315 -36.851 1.00 94.44 325 LEU A N 1
ATOM 2572 C CA . LEU A 1 325 ? 34.538 3.163 -36.885 1.00 94.44 325 LEU A CA 1
ATOM 2573 C C . LEU A 1 325 ? 34.182 4.648 -36.795 1.00 94.44 325 LEU A C 1
ATOM 2575 O O . LEU A 1 325 ? 33.350 5.157 -37.561 1.00 94.44 325 LEU A O 1
ATOM 2579 N N . ILE A 1 326 ? 34.862 5.366 -35.899 1.00 92.38 326 ILE A N 1
ATOM 2580 C CA . ILE A 1 326 ? 34.676 6.810 -35.714 1.00 92.38 326 ILE A CA 1
ATOM 2581 C C . ILE A 1 326 ? 35.128 7.609 -36.951 1.00 92.38 326 ILE A C 1
ATOM 2583 O O . ILE A 1 326 ? 36.165 7.335 -37.554 1.00 92.38 326 ILE A O 1
ATOM 2587 N N . GLN A 1 327 ? 34.362 8.631 -37.341 1.00 84.62 327 GLN A N 1
ATOM 2588 C CA . GLN A 1 327 ? 34.586 9.376 -38.594 1.00 84.62 327 GLN A CA 1
ATOM 2589 C C . GLN A 1 327 ? 35.426 10.662 -38.450 1.00 84.62 327 GLN A C 1
ATOM 2591 O O . GLN A 1 327 ? 35.793 11.280 -39.449 1.00 84.62 327 GLN A O 1
ATOM 2596 N N . GLU A 1 328 ? 35.757 11.092 -37.230 1.00 73.00 328 GLU A N 1
ATOM 2597 C CA . GLU A 1 328 ? 36.251 12.456 -36.952 1.00 73.00 328 GLU A CA 1
ATOM 2598 C C . GLU A 1 328 ? 37.784 12.615 -36.899 1.00 73.00 328 GLU A C 1
ATOM 2600 O O . GLU A 1 328 ? 38.314 13.454 -36.171 1.00 73.00 328 GLU A O 1
ATOM 2605 N N . GLY A 1 329 ? 38.543 11.823 -37.660 1.00 65.88 329 GLY A N 1
ATOM 2606 C CA . GLY A 1 329 ? 40.014 11.916 -37.656 1.00 65.88 329 GLY A CA 1
ATOM 2607 C C . GLY A 1 329 ? 40.668 11.467 -36.341 1.00 65.88 329 GLY A C 1
ATOM 2608 O O . GLY A 1 329 ? 41.840 11.765 -36.103 1.00 65.88 329 GLY A O 1
ATOM 2609 N N . LYS A 1 330 ? 39.911 10.747 -35.509 1.00 68.00 330 LYS A N 1
ATOM 2610 C CA . LYS A 1 330 ? 40.381 9.953 -34.371 1.00 68.00 330 LYS A CA 1
ATOM 2611 C C . LYS A 1 330 ? 40.489 8.487 -34.799 1.00 68.00 330 LYS A C 1
ATOM 2613 O O . LYS A 1 330 ? 39.859 8.073 -35.770 1.00 68.00 330 LYS A O 1
ATOM 2618 N N . THR A 1 331 ? 41.271 7.711 -34.067 1.00 84.12 331 THR A N 1
ATOM 2619 C CA . THR A 1 331 ? 41.276 6.246 -34.132 1.00 84.12 331 THR A CA 1
ATOM 2620 C C . THR A 1 331 ? 40.390 5.741 -33.003 1.00 84.12 331 THR A C 1
ATOM 2622 O O . THR A 1 331 ? 40.666 6.009 -31.835 1.00 84.12 331 THR A O 1
ATOM 2625 N N . GLY A 1 332 ? 39.284 5.093 -33.350 1.00 89.56 332 GLY A N 1
ATOM 2626 C CA . GLY A 1 332 ? 38.329 4.593 -32.375 1.00 89.56 332 GLY A CA 1
ATOM 2627 C C . GLY A 1 332 ? 37.331 3.626 -32.993 1.00 89.56 332 GLY A C 1
ATOM 2628 O O . GLY A 1 332 ? 36.915 3.802 -34.142 1.00 89.56 332 GLY A O 1
ATOM 2629 N N . GLU A 1 333 ? 36.977 2.620 -32.211 1.00 96.19 333 GLU A N 1
ATOM 2630 C CA . GLU A 1 333 ? 36.141 1.487 -32.579 1.00 96.19 333 GLU A CA 1
ATOM 2631 C C . GLU A 1 333 ? 35.042 1.317 -31.528 1.00 96.19 333 GLU A C 1
ATOM 2633 O O . GLU A 1 333 ? 35.284 1.449 -30.328 1.00 96.19 333 GLU A O 1
ATOM 2638 N N . LEU A 1 334 ? 33.825 1.065 -31.992 1.00 97.12 334 LEU A N 1
ATOM 2639 C CA . LEU A 1 334 ? 32.689 0.634 -31.192 1.00 97.12 334 LEU A CA 1
ATOM 2640 C C . LEU A 1 334 ? 32.301 -0.755 -31.692 1.00 97.12 334 LEU A C 1
ATOM 2642 O O . LEU A 1 334 ? 31.892 -0.894 -32.840 1.00 97.12 334 LEU A O 1
ATOM 2646 N N . SER A 1 335 ? 32.365 -1.759 -30.832 1.00 97.44 335 SER A N 1
ATOM 2647 C CA . SER A 1 335 ? 31.833 -3.091 -31.113 1.00 97.44 335 SER A CA 1
ATOM 2648 C C . SER A 1 335 ? 30.506 -3.250 -30.391 1.00 97.44 335 SER A C 1
ATOM 2650 O O . SER A 1 335 ? 30.441 -3.071 -29.176 1.00 97.44 335 SER A O 1
ATOM 2652 N N . ILE A 1 336 ? 29.447 -3.596 -31.124 1.00 97.12 336 ILE A N 1
ATOM 2653 C CA . ILE A 1 336 ? 28.133 -3.933 -30.565 1.00 97.12 336 ILE A CA 1
ATOM 2654 C C . ILE A 1 336 ? 27.888 -5.432 -30.732 1.00 97.12 336 ILE A C 1
ATOM 2656 O O . ILE A 1 336 ? 28.034 -5.984 -31.827 1.00 97.12 336 ILE A O 1
ATOM 2660 N N . SER A 1 337 ? 27.470 -6.090 -29.653 1.00 96.31 337 SER A N 1
ATOM 2661 C CA . SER A 1 337 ? 27.161 -7.518 -29.620 1.00 96.31 337 SER A CA 1
ATOM 2662 C C . SER A 1 337 ? 25.919 -7.820 -28.774 1.00 96.31 337 SER A C 1
ATOM 2664 O O . SER A 1 337 ? 25.384 -6.950 -28.092 1.00 96.31 337 SER A O 1
ATOM 2666 N N . ASN A 1 338 ? 25.434 -9.065 -28.839 1.00 93.50 338 ASN A N 1
ATOM 2667 C CA . ASN A 1 338 ? 24.304 -9.562 -28.042 1.00 93.50 338 ASN A CA 1
ATOM 2668 C C . ASN A 1 338 ? 23.033 -8.687 -28.105 1.00 93.50 338 ASN A C 1
ATOM 2670 O O . ASN A 1 338 ? 22.271 -8.620 -27.146 1.00 93.50 338 ASN A O 1
ATOM 2674 N N . GLU A 1 339 ? 22.780 -8.043 -29.245 1.00 91.06 339 GLU A N 1
ATOM 2675 C CA . GLU A 1 339 ? 21.577 -7.238 -29.474 1.00 91.06 339 GLU A CA 1
ATOM 2676 C C . GLU A 1 339 ? 20.287 -8.062 -29.296 1.00 91.06 339 GLU A C 1
ATOM 2678 O O . GLU A 1 339 ? 20.081 -9.080 -29.966 1.00 91.06 339 GLU A O 1
ATOM 2683 N N . THR A 1 340 ? 19.388 -7.589 -28.430 1.00 82.88 340 THR A N 1
ATOM 2684 C CA . THR A 1 340 ? 18.078 -8.210 -28.145 1.00 82.88 340 THR A CA 1
ATOM 2685 C C . THR A 1 340 ? 16.888 -7.364 -28.614 1.00 82.88 340 THR A C 1
ATOM 2687 O O . THR A 1 340 ? 15.736 -7.746 -28.417 1.00 82.88 340 THR A O 1
ATOM 2690 N N . GLY A 1 341 ? 17.148 -6.203 -29.227 1.00 80.19 341 GLY A N 1
ATOM 2691 C CA . GLY A 1 341 ? 16.142 -5.195 -29.581 1.00 80.19 341 GLY A CA 1
ATOM 2692 C C . GLY A 1 341 ? 15.704 -4.302 -28.412 1.00 80.19 341 GLY A C 1
ATOM 2693 O O . GLY A 1 341 ? 15.147 -3.238 -28.658 1.00 80.19 341 GLY A O 1
ATOM 2694 N N . GLN A 1 342 ? 15.995 -4.701 -27.169 1.00 83.00 342 GLN A N 1
ATOM 2695 C CA . GLN A 1 342 ? 15.817 -3.899 -25.948 1.00 83.00 342 GLN A CA 1
ATOM 2696 C C . GLN A 1 342 ? 17.153 -3.506 -25.314 1.00 83.00 342 GLN A C 1
ATOM 2698 O O . GLN A 1 342 ? 17.233 -2.549 -24.551 1.00 83.00 342 GLN A O 1
ATOM 2703 N N . SER A 1 343 ? 18.215 -4.243 -25.620 1.00 91.31 343 SER A N 1
ATOM 2704 C CA . SER A 1 343 ? 19.558 -3.982 -25.126 1.00 91.31 343 SER A CA 1
ATOM 2705 C C . SER A 1 343 ? 20.609 -4.473 -26.111 1.00 91.31 343 SER A C 1
ATOM 2707 O O . SER A 1 343 ? 20.306 -5.218 -27.051 1.00 91.31 343 SER A O 1
ATOM 2709 N N . PHE A 1 344 ? 21.847 -4.059 -25.878 1.00 95.62 344 PHE A N 1
ATOM 2710 C CA . PHE A 1 344 ? 23.034 -4.632 -26.499 1.00 95.62 344 PHE A CA 1
ATOM 2711 C C . PHE A 1 344 ? 24.233 -4.481 -25.569 1.00 95.62 344 PHE A C 1
ATOM 2713 O O . PHE A 1 344 ? 24.295 -3.546 -24.767 1.00 95.62 344 PHE A O 1
ATOM 2720 N N . ASP A 1 345 ? 25.195 -5.380 -25.718 1.00 97.75 345 ASP A N 1
ATOM 2721 C CA . ASP A 1 345 ? 26.511 -5.239 -25.111 1.00 97.75 345 ASP A CA 1
ATOM 2722 C C . ASP A 1 345 ? 27.399 -4.419 -26.042 1.00 97.75 345 ASP A C 1
ATOM 2724 O O . ASP A 1 345 ? 27.339 -4.574 -27.267 1.00 97.75 345 ASP A O 1
ATOM 2728 N N . PHE A 1 346 ? 28.234 -3.557 -25.478 1.00 98.25 346 PHE A N 1
ATOM 2729 C CA . PHE A 1 346 ? 29.165 -2.747 -26.245 1.00 98.25 346 PHE A CA 1
ATOM 2730 C C . PHE A 1 346 ? 30.560 -2.731 -25.639 1.00 98.25 346 PHE A C 1
ATOM 2732 O O . PHE A 1 346 ? 30.739 -2.867 -24.428 1.00 98.25 346 PHE A O 1
ATOM 2739 N N . THR A 1 347 ? 31.529 -2.465 -26.503 1.00 98.19 347 THR A N 1
ATOM 2740 C CA . THR A 1 347 ? 32.886 -2.065 -26.139 1.00 98.19 347 THR A CA 1
ATOM 2741 C C . THR A 1 347 ? 33.261 -0.869 -27.002 1.00 98.19 347 THR A C 1
ATOM 2743 O O . THR A 1 347 ? 33.094 -0.916 -28.218 1.00 98.19 347 THR A O 1
ATOM 2746 N N . ILE A 1 348 ? 33.745 0.208 -26.393 1.00 97.94 348 ILE A N 1
ATOM 2747 C CA . ILE A 1 348 ? 34.300 1.366 -27.092 1.00 97.94 348 ILE A CA 1
ATOM 2748 C C . ILE A 1 348 ? 35.784 1.442 -26.760 1.00 97.94 348 ILE A C 1
ATOM 2750 O O . ILE A 1 348 ? 36.160 1.521 -25.590 1.00 97.94 348 ILE A O 1
ATOM 2754 N N . HIS A 1 349 ? 36.607 1.474 -27.800 1.00 96.56 349 HIS A N 1
ATOM 2755 C CA . HIS A 1 349 ? 38.038 1.720 -27.722 1.00 96.56 349 HIS A CA 1
ATOM 2756 C C . HIS A 1 349 ? 38.370 3.009 -28.473 1.00 96.56 349 HIS A C 1
ATOM 2758 O O . HIS A 1 349 ? 37.954 3.192 -29.617 1.00 96.56 349 HIS A O 1
ATOM 2764 N N . VAL A 1 350 ? 39.139 3.908 -27.862 1.00 94.56 350 VAL A N 1
ATOM 2765 C CA . VAL A 1 350 ? 39.651 5.119 -28.519 1.00 94.56 350 VAL A CA 1
ATOM 2766 C C . VAL A 1 350 ? 41.131 5.305 -28.215 1.00 94.56 350 VAL A C 1
ATOM 2768 O O . VAL A 1 350 ? 41.580 5.150 -27.080 1.00 94.56 350 VAL A O 1
ATOM 2771 N N . GLU A 1 351 ? 41.903 5.709 -29.218 1.00 91.00 351 GLU A N 1
ATOM 2772 C CA . GLU A 1 351 ? 43.316 6.043 -29.054 1.00 91.00 351 GLU A CA 1
ATOM 2773 C C . GLU A 1 351 ? 43.673 7.322 -29.820 1.00 91.00 351 GLU A C 1
ATOM 2775 O O . GLU A 1 351 ? 43.156 7.604 -30.903 1.00 91.00 351 GLU A O 1
ATOM 2780 N N . GLY A 1 352 ? 44.561 8.142 -29.259 1.00 85.50 352 GLY A N 1
ATOM 2781 C CA . GLY A 1 352 ? 44.979 9.387 -29.899 1.00 85.50 352 GLY A CA 1
ATOM 2782 C C . GLY A 1 352 ? 45.953 10.200 -29.056 1.00 85.50 352 GLY A C 1
ATOM 2783 O O . GLY A 1 352 ? 45.823 10.299 -27.841 1.00 85.50 352 GLY A O 1
ATOM 27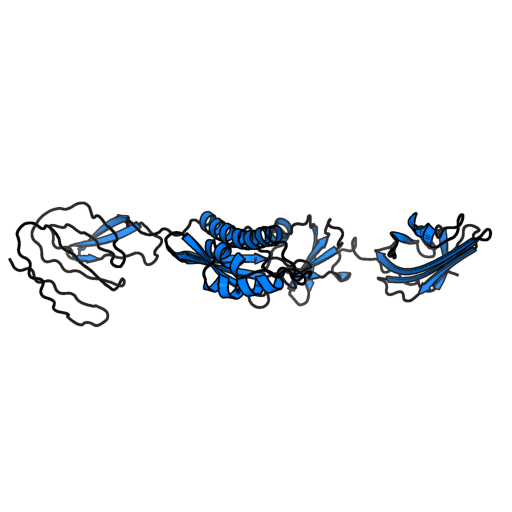84 N N . GLY A 1 353 ? 46.974 10.784 -29.691 1.00 81.56 353 GLY A N 1
ATOM 2785 C CA . GLY A 1 353 ? 47.910 11.692 -29.009 1.00 81.56 353 GLY A CA 1
ATOM 2786 C C . GLY A 1 353 ? 48.725 11.061 -27.869 1.00 81.56 353 GLY A C 1
ATOM 2787 O O . GLY A 1 353 ? 49.250 11.791 -27.035 1.00 81.56 353 GLY A O 1
ATOM 2788 N N . GLY A 1 354 ? 48.845 9.727 -27.830 1.00 84.38 354 GLY A N 1
ATOM 2789 C CA . GLY A 1 354 ? 49.482 8.990 -26.730 1.00 84.38 354 GLY A CA 1
ATOM 2790 C C . GLY A 1 354 ? 48.548 8.666 -25.557 1.00 84.38 354 GLY A C 1
ATOM 2791 O O . GLY A 1 354 ? 49.025 8.204 -24.522 1.00 84.38 354 GLY A O 1
ATOM 2792 N N . HIS A 1 355 ? 47.245 8.897 -25.714 1.00 88.19 355 HIS A N 1
ATOM 2793 C CA . HIS A 1 355 ? 46.198 8.551 -24.759 1.00 88.19 355 HIS A CA 1
ATOM 2794 C C . HIS A 1 355 ? 45.341 7.404 -25.303 1.00 88.19 355 HIS A C 1
ATOM 2796 O O . HIS A 1 355 ? 45.168 7.289 -26.516 1.00 88.19 355 HIS A O 1
ATOM 2802 N N . VAL A 1 356 ? 44.823 6.576 -24.394 1.00 91.06 356 VAL A N 1
ATOM 2803 C CA . VAL A 1 356 ? 43.942 5.433 -24.680 1.00 91.06 356 VAL A CA 1
ATOM 2804 C C . VAL A 1 356 ? 42.738 5.501 -23.741 1.00 91.06 356 VAL A C 1
ATOM 2806 O O . VAL A 1 356 ? 42.874 5.989 -22.611 1.00 91.06 356 VAL A O 1
ATOM 2809 N N . GLY A 1 357 ? 41.575 5.083 -24.228 1.00 94.56 357 GLY A N 1
ATOM 2810 C CA . GLY A 1 357 ? 40.340 4.967 -23.467 1.00 94.56 357 GLY A CA 1
ATOM 2811 C C . GLY A 1 357 ? 39.580 3.710 -23.858 1.00 94.56 357 GLY A C 1
ATOM 2812 O O . GLY A 1 357 ? 39.495 3.390 -25.042 1.00 94.56 357 GLY A O 1
ATOM 2813 N N . ASP A 1 358 ? 39.030 3.036 -22.857 1.00 96.81 358 ASP A N 1
ATOM 2814 C CA . ASP A 1 358 ? 38.315 1.772 -22.995 1.00 96.81 358 ASP A CA 1
ATOM 2815 C C . ASP A 1 358 ? 37.105 1.784 -22.062 1.00 96.81 358 ASP A C 1
ATOM 2817 O O . ASP A 1 358 ? 37.244 2.056 -20.866 1.00 96.81 358 ASP A O 1
ATOM 2821 N N . ILE A 1 359 ? 35.927 1.477 -22.595 1.00 97.81 359 ILE A N 1
ATOM 2822 C CA . ILE A 1 359 ? 34.712 1.296 -21.800 1.00 97.81 359 ILE A CA 1
ATOM 2823 C C . ILE A 1 359 ? 33.853 0.189 -22.401 1.00 97.81 359 ILE A C 1
ATOM 2825 O O . ILE A 1 359 ? 33.722 0.075 -23.617 1.00 97.81 359 ILE A O 1
ATOM 2829 N N . GLU A 1 360 ? 33.263 -0.633 -21.546 1.00 98.06 360 GLU A N 1
ATOM 2830 C CA . GLU A 1 360 ? 32.359 -1.706 -21.945 1.00 98.06 360 GLU A CA 1
ATOM 2831 C C . GLU A 1 360 ? 31.150 -1.758 -21.018 1.00 98.06 360 GLU A C 1
ATOM 2833 O O . GLU A 1 360 ? 31.206 -1.311 -19.869 1.00 98.06 360 GLU A O 1
ATOM 2838 N N . GLY A 1 361 ? 30.051 -2.311 -21.513 1.00 97.50 361 GLY A N 1
ATOM 2839 C CA . GLY A 1 361 ? 28.842 -2.453 -20.720 1.00 97.50 361 GLY A CA 1
ATOM 2840 C C . GLY A 1 361 ? 27.651 -2.940 -21.525 1.00 97.50 361 GLY A C 1
ATOM 2841 O O . GLY A 1 361 ? 27.764 -3.270 -22.703 1.00 97.50 361 GLY A O 1
ATOM 2842 N N . THR A 1 362 ? 26.493 -2.956 -20.873 1.00 97.00 362 THR A N 1
ATOM 2843 C CA . THR A 1 362 ? 25.210 -3.267 -21.506 1.00 97.00 362 THR A CA 1
ATOM 2844 C C . THR A 1 362 ? 24.359 -2.005 -21.534 1.00 97.00 362 THR A C 1
ATOM 2846 O O . THR A 1 362 ? 24.043 -1.436 -20.488 1.00 97.00 362 THR A O 1
ATOM 2849 N N . SER A 1 363 ? 23.980 -1.570 -22.730 1.00 95.31 363 SER A N 1
ATOM 2850 C CA . SER A 1 363 ? 23.106 -0.416 -22.943 1.00 95.31 363 SER A CA 1
ATOM 2851 C C . SER A 1 363 ? 21.654 -0.852 -23.059 1.00 95.31 363 SER A C 1
ATOM 2853 O O . SER A 1 363 ? 21.358 -1.887 -23.657 1.00 95.31 363 SER A O 1
ATOM 2855 N N . THR A 1 364 ? 20.740 -0.031 -22.546 1.00 89.31 364 THR A N 1
ATOM 2856 C CA . THR A 1 364 ? 19.290 -0.229 -22.711 1.00 89.31 364 THR A CA 1
ATOM 2857 C C . THR A 1 364 ? 18.782 0.664 -23.836 1.00 89.31 364 THR A C 1
ATOM 2859 O O . THR A 1 364 ? 19.024 1.869 -23.806 1.00 89.31 364 THR A O 1
ATOM 2862 N N . ILE A 1 365 ? 18.112 0.082 -24.831 1.00 88.00 365 ILE A N 1
ATOM 2863 C CA . ILE A 1 365 ? 17.537 0.776 -25.989 1.00 88.00 365 ILE A CA 1
ATOM 2864 C C . ILE A 1 365 ? 16.193 1.400 -25.590 1.00 88.00 365 ILE A C 1
ATOM 2866 O O . ILE A 1 365 ? 15.308 0.716 -25.081 1.00 88.00 365 ILE A O 1
ATOM 2870 N N . ASP A 1 366 ? 16.024 2.686 -25.889 1.00 79.44 366 ASP A N 1
ATOM 2871 C CA . ASP A 1 366 ? 14.756 3.409 -25.841 1.00 79.44 366 ASP A CA 1
ATOM 2872 C C . ASP A 1 366 ? 14.535 4.146 -27.173 1.00 79.44 366 ASP A C 1
ATOM 2874 O O . ASP A 1 366 ? 15.151 5.177 -27.472 1.00 79.44 366 ASP A O 1
ATOM 2878 N N . GLY A 1 367 ? 13.691 3.562 -28.027 1.00 78.75 367 GLY A N 1
ATOM 2879 C CA . GLY A 1 367 ? 13.412 4.076 -29.366 1.00 78.75 367 GLY A CA 1
ATOM 2880 C C . GLY A 1 367 ? 14.665 4.133 -30.245 1.00 78.75 367 GLY A C 1
ATOM 2881 O O . GLY A 1 367 ? 15.294 3.118 -30.512 1.00 78.75 367 GLY A O 1
ATOM 2882 N N . SER A 1 368 ? 15.018 5.327 -30.726 1.00 84.06 368 SER A N 1
ATOM 2883 C CA . SER A 1 368 ? 16.228 5.566 -31.529 1.00 84.06 368 SER A CA 1
ATOM 2884 C C . SER A 1 368 ? 17.452 5.928 -30.682 1.00 84.06 368 SER A C 1
ATOM 2886 O O . SER A 1 368 ? 18.419 6.477 -31.212 1.00 84.06 368 SER A O 1
ATOM 2888 N N . THR A 1 369 ? 17.410 5.674 -29.376 1.00 89.75 369 THR A N 1
ATOM 2889 C CA . THR A 1 369 ? 18.512 5.955 -28.454 1.00 89.75 369 THR A CA 1
ATOM 2890 C C . THR A 1 369 ? 18.817 4.754 -27.576 1.00 89.75 369 THR A C 1
ATOM 2892 O O . THR A 1 369 ? 18.000 3.846 -27.463 1.00 89.75 369 THR A O 1
ATOM 2895 N N . ALA A 1 370 ? 19.992 4.7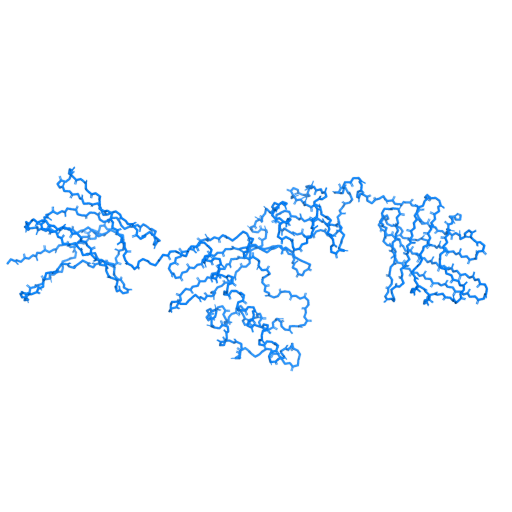22 -26.963 1.00 92.50 370 ALA A N 1
ATOM 2896 C CA . ALA A 1 370 ? 20.279 3.805 -25.871 1.00 92.50 370 ALA A CA 1
ATOM 2897 C C . ALA A 1 370 ? 21.124 4.497 -24.810 1.00 92.50 370 ALA A C 1
ATOM 2899 O O . ALA A 1 370 ? 21.879 5.418 -25.124 1.00 92.50 370 ALA A O 1
ATOM 2900 N N . VAL A 1 371 ? 21.001 4.054 -23.563 1.00 94.69 371 VAL A N 1
ATOM 2901 C CA . VAL A 1 371 ? 21.741 4.634 -22.441 1.00 94.69 371 VAL A CA 1
ATOM 2902 C C . VAL A 1 371 ? 22.452 3.534 -21.670 1.00 94.69 371 VAL A C 1
ATOM 2904 O O . VAL A 1 371 ? 21.870 2.493 -21.353 1.00 94.69 371 VAL A O 1
ATOM 2907 N N . PHE A 1 372 ? 23.714 3.796 -21.360 1.00 97.38 372 PHE A N 1
ATOM 2908 C CA . PHE A 1 372 ? 24.502 3.070 -20.378 1.00 97.38 372 PHE A CA 1
ATOM 2909 C C . PHE A 1 372 ? 24.875 4.018 -19.245 1.00 97.38 372 PHE A C 1
ATOM 2911 O O . PHE A 1 372 ? 25.233 5.166 -19.505 1.00 97.38 372 PHE A O 1
ATOM 2918 N N . GLN A 1 373 ? 24.819 3.529 -18.008 1.00 96.88 373 GLN A N 1
ATOM 2919 C CA . GLN A 1 373 ? 25.317 4.236 -16.837 1.00 96.88 373 GLN A CA 1
ATOM 2920 C C . GLN A 1 373 ? 26.058 3.258 -15.924 1.00 96.88 373 GLN A C 1
ATOM 2922 O O . GLN A 1 373 ? 25.522 2.202 -15.589 1.00 96.88 373 GLN A O 1
ATOM 2927 N N . ASP A 1 374 ? 27.268 3.622 -15.506 1.00 94.44 374 ASP A N 1
ATOM 2928 C CA . ASP A 1 374 ? 28.066 2.820 -14.579 1.00 94.44 374 ASP A CA 1
ATOM 2929 C C . ASP A 1 374 ? 27.952 3.275 -13.110 1.00 94.44 374 ASP A C 1
ATOM 2931 O O . ASP A 1 374 ? 27.225 4.203 -12.745 1.00 94.44 374 ASP A O 1
ATOM 2935 N N . GLU A 1 375 ? 28.715 2.609 -12.246 1.00 93.88 375 GLU A N 1
ATOM 2936 C CA . GLU A 1 375 ? 28.786 2.854 -10.803 1.00 93.88 375 GLU A CA 1
ATOM 2937 C C . GLU A 1 375 ? 29.498 4.154 -10.392 1.00 93.88 375 GLU A C 1
ATOM 2939 O O . GLU A 1 375 ? 29.306 4.618 -9.264 1.00 93.88 375 GLU A O 1
ATOM 2944 N N . VAL A 1 376 ? 30.300 4.760 -11.275 1.00 92.00 376 VAL A N 1
ATOM 2945 C CA . VAL A 1 376 ? 30.970 6.050 -11.020 1.00 92.00 376 VAL A CA 1
ATOM 2946 C C . VAL A 1 376 ? 30.200 7.238 -11.600 1.00 92.00 376 VAL A C 1
ATOM 2948 O O . VAL A 1 376 ? 30.585 8.387 -11.375 1.00 92.00 376 VAL A O 1
ATOM 2951 N N . GLY A 1 377 ? 29.081 6.979 -12.280 1.00 92.44 377 GLY A N 1
ATOM 2952 C CA . GLY A 1 377 ? 28.205 7.985 -12.870 1.00 92.44 377 GLY A CA 1
ATOM 2953 C C . GLY A 1 377 ? 28.554 8.354 -14.311 1.00 92.44 377 GLY A C 1
ATOM 2954 O O . GLY A 1 377 ? 27.957 9.295 -14.836 1.00 92.44 377 GLY A O 1
ATOM 2955 N N . CYS A 1 378 ? 29.476 7.640 -14.965 1.00 96.25 378 CYS A N 1
ATOM 2956 C CA . CYS A 1 378 ? 29.699 7.791 -16.400 1.00 96.25 378 CYS A CA 1
ATOM 2957 C C . CYS A 1 378 ? 28.450 7.336 -17.147 1.00 96.25 378 CYS A C 1
ATOM 2959 O O . CYS A 1 378 ? 27.978 6.215 -16.961 1.00 96.25 378 CYS A O 1
ATOM 2961 N N . THR A 1 379 ? 27.914 8.224 -17.982 1.00 96.31 379 THR A N 1
ATOM 2962 C CA . THR A 1 379 ? 26.765 7.938 -18.839 1.00 96.31 379 THR A CA 1
ATOM 2963 C C . THR A 1 379 ? 27.181 8.001 -20.300 1.00 96.31 379 THR A C 1
ATOM 2965 O O . THR A 1 379 ? 27.729 9.015 -20.731 1.00 96.31 379 THR A O 1
ATOM 2968 N N . ILE A 1 380 ? 26.871 6.958 -21.071 1.00 97.75 380 ILE A N 1
ATOM 2969 C CA . ILE A 1 380 ? 27.043 6.931 -22.527 1.00 97.75 380 ILE A CA 1
ATOM 2970 C C . ILE A 1 380 ? 25.663 6.914 -23.176 1.00 97.75 380 ILE A C 1
ATOM 2972 O O . ILE A 1 380 ? 24.863 6.010 -22.937 1.00 97.75 380 ILE A O 1
ATOM 2976 N N . ASN A 1 381 ? 25.392 7.921 -24.003 1.00 95.31 381 ASN A N 1
ATOM 2977 C CA . ASN A 1 381 ? 24.171 8.022 -24.791 1.00 95.31 381 ASN A CA 1
ATOM 2978 C C . ASN A 1 381 ? 24.478 7.655 -26.239 1.00 95.31 381 ASN A C 1
ATOM 2980 O O . ASN A 1 381 ? 25.289 8.310 -26.893 1.00 95.31 381 ASN A O 1
ATOM 2984 N N . PHE A 1 382 ? 23.790 6.643 -26.743 1.00 96.06 382 PHE A N 1
ATOM 2985 C CA . PHE A 1 382 ? 23.818 6.222 -28.134 1.00 96.06 382 PHE A CA 1
ATOM 2986 C C . PHE A 1 382 ? 22.599 6.809 -28.843 1.00 96.06 382 PHE A C 1
ATOM 2988 O O . PHE A 1 382 ? 21.496 6.796 -28.300 1.00 96.06 382 PHE A O 1
ATOM 2995 N N . SER A 1 383 ? 22.775 7.324 -30.054 1.00 92.12 383 SER A N 1
ATOM 2996 C CA . SER A 1 383 ? 21.686 7.745 -30.942 1.00 92.12 383 SER A CA 1
ATOM 2997 C C . SER A 1 383 ? 21.862 7.094 -32.306 1.00 92.12 383 SER A C 1
ATOM 2999 O O . SER A 1 383 ? 22.942 7.171 -32.890 1.00 92.12 383 SER A O 1
ATOM 3001 N N . PHE A 1 384 ? 20.806 6.461 -32.808 1.00 87.69 384 PHE A N 1
ATOM 3002 C CA . PHE A 1 384 ? 20.831 5.656 -34.028 1.00 87.69 384 PHE A CA 1
ATOM 3003 C C . PHE A 1 384 ? 20.175 6.407 -35.193 1.00 87.69 384 PHE A C 1
ATOM 3005 O O . PHE A 1 384 ? 19.002 6.775 -35.102 1.00 87.69 384 PHE A O 1
ATOM 3012 N N . ASP A 1 385 ? 20.901 6.582 -36.301 1.00 82.38 385 ASP A N 1
ATOM 3013 C CA . ASP A 1 385 ? 20.380 7.140 -37.562 1.00 82.38 385 ASP A CA 1
ATOM 3014 C C . ASP A 1 385 ? 20.716 6.214 -38.744 1.00 82.38 385 ASP A C 1
ATOM 3016 O O . ASP A 1 385 ? 21.536 6.505 -39.616 1.00 82.38 385 ASP A O 1
ATOM 3020 N N . GLY A 1 386 ? 20.117 5.021 -38.735 1.00 77.94 386 GLY A N 1
ATOM 3021 C CA . GLY A 1 386 ? 20.303 4.023 -39.787 1.00 77.94 386 GLY A CA 1
ATOM 3022 C C . GLY A 1 386 ? 21.701 3.395 -39.787 1.00 77.94 386 GLY A C 1
ATOM 3023 O O . GLY A 1 386 ? 21.928 2.410 -39.093 1.00 77.94 386 GLY A O 1
ATOM 3024 N N . GLU A 1 387 ? 22.614 3.931 -40.600 1.00 83.94 387 GLU A N 1
ATOM 3025 C CA . GLU A 1 387 ? 23.989 3.420 -40.775 1.00 83.94 387 GLU A CA 1
ATOM 3026 C C . GLU A 1 387 ? 25.018 4.126 -39.873 1.00 83.94 387 GLU A C 1
ATOM 3028 O O . GLU A 1 387 ? 26.221 3.869 -39.980 1.00 83.94 387 GLU A O 1
ATOM 3033 N N . GLU A 1 388 ? 24.560 5.017 -38.990 1.00 90.62 388 GLU A N 1
ATOM 3034 C CA . GLU A 1 388 ? 25.405 5.804 -38.092 1.00 90.62 388 GLU A CA 1
ATOM 3035 C C . GLU A 1 388 ? 24.954 5.658 -36.630 1.00 90.62 388 GLU A C 1
ATOM 3037 O O . GLU A 1 388 ? 23.756 5.656 -36.325 1.00 90.62 388 GLU A O 1
ATOM 3042 N N . VAL A 1 389 ? 25.931 5.568 -35.723 1.00 93.81 389 VAL A N 1
ATOM 3043 C CA . VAL A 1 389 ? 25.739 5.644 -34.269 1.00 93.81 389 VAL A CA 1
ATOM 3044 C C . VAL A 1 389 ? 26.455 6.885 -33.759 1.00 93.81 389 VAL A C 1
ATOM 3046 O O . VAL A 1 389 ? 27.674 6.998 -33.874 1.00 93.81 389 VAL A O 1
ATOM 3049 N N . SER A 1 390 ? 25.712 7.823 -33.182 1.00 94.88 390 SER A N 1
ATOM 3050 C CA . SER A 1 390 ? 26.294 8.955 -32.462 1.00 94.88 390 SER A CA 1
ATOM 3051 C C . SER A 1 390 ? 26.434 8.596 -30.990 1.00 94.88 390 SER A C 1
ATOM 3053 O O . SER A 1 390 ? 25.454 8.192 -30.365 1.00 94.88 390 SER A O 1
ATOM 3055 N N . ILE A 1 391 ? 27.627 8.787 -30.435 1.00 96.69 391 ILE A N 1
ATOM 3056 C CA . ILE A 1 391 ? 27.912 8.633 -29.008 1.00 96.69 391 ILE A CA 1
ATOM 3057 C C . ILE A 1 391 ? 28.113 10.011 -28.376 1.00 96.69 391 ILE A C 1
ATOM 3059 O O . ILE A 1 391 ? 28.795 10.865 -28.947 1.00 96.69 391 ILE A O 1
ATOM 3063 N N . ALA A 1 392 ? 27.514 10.204 -27.201 1.00 95.62 392 ALA A N 1
ATOM 3064 C CA . ALA A 1 392 ? 27.770 11.331 -26.313 1.00 95.62 392 ALA A CA 1
ATOM 3065 C C . ALA A 1 392 ? 27.993 10.843 -24.874 1.00 95.62 392 ALA A C 1
ATOM 3067 O O . ALA A 1 392 ? 27.141 10.143 -24.314 1.00 95.62 392 ALA A O 1
ATOM 3068 N N . GLU A 1 393 ? 29.109 11.235 -24.270 1.00 95.38 393 GLU A N 1
ATOM 3069 C CA . GLU A 1 393 ? 29.488 10.868 -22.905 1.00 95.38 393 GLU A CA 1
ATOM 3070 C C . GLU A 1 393 ? 29.181 11.977 -21.880 1.00 95.38 393 GLU A C 1
ATOM 3072 O O . GLU A 1 393 ? 29.053 13.160 -22.212 1.00 95.38 393 GLU A O 1
ATOM 3077 N N . SER A 1 394 ? 29.072 11.608 -20.601 1.00 95.19 394 SER A N 1
ATOM 3078 C CA . SER A 1 394 ? 29.071 12.563 -19.487 1.00 95.19 394 SER A CA 1
ATOM 3079 C C . SER A 1 394 ? 30.495 12.886 -19.013 1.00 95.19 394 SER A C 1
ATOM 3081 O O . SER A 1 394 ? 31.451 12.171 -19.300 1.00 95.19 394 SER A O 1
ATOM 3083 N N . TYR A 1 395 ? 30.661 13.964 -18.239 1.00 93.06 395 TYR A N 1
ATOM 3084 C CA . TYR A 1 395 ? 31.979 14.385 -17.737 1.00 93.06 395 TYR A CA 1
ATOM 3085 C C . TYR A 1 395 ? 32.661 13.319 -16.856 1.00 93.06 395 TYR A C 1
ATOM 3087 O O . TYR A 1 395 ? 33.888 13.204 -16.819 1.00 93.06 395 TYR A O 1
ATOM 3095 N N . GLU A 1 396 ? 31.869 12.519 -16.149 1.00 95.38 396 GLU A N 1
ATOM 3096 C CA . GLU A 1 396 ? 32.309 11.419 -15.293 1.00 95.38 396 GLU A CA 1
ATOM 3097 C C . GLU A 1 396 ? 33.019 10.307 -16.087 1.00 95.38 396 GLU A C 1
ATOM 3099 O O . GLU A 1 396 ? 33.850 9.593 -15.524 1.00 95.38 396 GLU A O 1
ATOM 3104 N N . CYS A 1 397 ? 32.791 10.214 -17.403 1.00 94.75 397 CYS A N 1
ATOM 3105 C CA . CYS A 1 397 ? 33.460 9.251 -18.282 1.00 94.75 397 CYS A CA 1
ATOM 3106 C C . CYS A 1 397 ? 34.961 9.502 -18.457 1.00 94.75 397 CYS A C 1
ATOM 3108 O O . CYS A 1 397 ? 35.688 8.583 -18.830 1.00 94.75 397 CYS A O 1
ATOM 3110 N N . THR A 1 398 ? 35.462 10.672 -18.037 1.00 93.56 398 THR A N 1
ATOM 3111 C CA . THR A 1 398 ? 36.906 10.959 -17.935 1.00 93.56 398 THR A CA 1
ATOM 3112 C C . THR A 1 398 ? 37.673 9.994 -17.026 1.00 93.56 398 THR A C 1
ATOM 3114 O O . THR A 1 398 ? 38.903 9.971 -17.058 1.00 93.56 398 THR A O 1
ATOM 3117 N N . TYR A 1 399 ? 36.979 9.178 -16.225 1.00 93.81 399 TYR A N 1
ATOM 3118 C CA . TYR A 1 399 ? 37.582 8.068 -15.490 1.00 93.81 399 TYR A CA 1
ATOM 3119 C C . TYR A 1 399 ? 38.114 6.950 -16.407 1.00 93.81 399 TYR A C 1
ATOM 3121 O O . TYR A 1 399 ? 39.105 6.300 -16.071 1.00 93.81 399 TYR A O 1
ATOM 3129 N N . TRP A 1 400 ? 37.488 6.755 -17.570 1.00 95.69 400 TRP A N 1
ATOM 3130 C CA . TRP A 1 400 ? 37.713 5.627 -18.483 1.00 95.69 400 TRP A CA 1
ATOM 3131 C C . TRP A 1 400 ? 38.627 5.948 -19.668 1.00 95.69 400 TRP A C 1
ATOM 3133 O O . TRP A 1 400 ? 38.931 5.073 -20.478 1.00 95.69 400 TRP A O 1
ATOM 3143 N N . HIS A 1 401 ? 39.107 7.187 -19.779 1.00 94.25 401 HIS A N 1
ATOM 3144 C CA . HIS A 1 401 ? 40.002 7.591 -20.857 1.00 94.25 401 HIS A CA 1
ATOM 3145 C C . HIS A 1 401 ? 40.996 8.680 -20.429 1.00 94.25 401 HIS A C 1
ATOM 3147 O O . HIS A 1 401 ? 40.818 9.403 -19.451 1.00 94.25 401 HIS A O 1
ATOM 3153 N N . GLY A 1 402 ? 42.099 8.802 -21.171 1.00 83.94 402 GLY A N 1
ATOM 3154 C CA . GLY A 1 402 ? 43.137 9.799 -20.907 1.00 83.94 402 GLY A CA 1
ATOM 3155 C C . GLY A 1 402 ? 42.720 11.253 -21.180 1.00 83.94 402 GLY A C 1
ATOM 3156 O O . GLY A 1 402 ? 41.768 11.549 -21.901 1.00 83.94 402 GLY A O 1
ATOM 3157 N N . MET A 1 403 ? 43.502 12.188 -20.630 1.00 77.50 403 MET A N 1
ATOM 3158 C CA . MET A 1 403 ? 43.350 13.626 -20.873 1.00 77.50 403 MET A CA 1
ATOM 3159 C C . MET A 1 403 ? 43.554 13.924 -22.369 1.00 77.50 403 MET A C 1
ATOM 3161 O O . MET A 1 403 ? 44.633 13.658 -22.876 1.00 77.50 403 MET A O 1
ATOM 3165 N N . ALA A 1 404 ? 42.556 14.518 -23.037 1.00 83.12 404 ALA A N 1
ATOM 3166 C CA . ALA A 1 404 ? 42.525 14.881 -24.472 1.00 83.12 404 ALA A CA 1
ATOM 3167 C C . ALA A 1 404 ? 41.971 13.841 -25.469 1.00 83.12 404 ALA A C 1
ATOM 3169 O O . ALA A 1 404 ? 42.049 14.066 -26.677 1.00 83.12 404 ALA A O 1
ATOM 3170 N N . ILE A 1 405 ? 41.355 12.766 -24.987 1.00 91.38 405 ILE A N 1
ATOM 3171 C CA . ILE A 1 405 ? 40.468 11.895 -25.778 1.00 91.38 405 ILE A CA 1
ATOM 3172 C C . ILE A 1 405 ? 39.088 11.844 -25.112 1.00 91.38 405 ILE A C 1
ATOM 3174 O O . ILE A 1 405 ? 38.955 12.326 -23.991 1.00 91.38 405 ILE A O 1
ATOM 3178 N N . ASN A 1 406 ? 38.085 11.341 -25.827 1.00 93.75 406 ASN A N 1
ATOM 3179 C CA . ASN A 1 406 ? 36.718 11.092 -25.364 1.00 93.75 406 ASN A CA 1
ATOM 3180 C C . ASN A 1 406 ? 36.060 10.048 -26.276 1.00 93.75 406 ASN A C 1
ATOM 3182 O O . ASN A 1 406 ? 36.562 9.797 -27.380 1.00 93.75 406 ASN A O 1
ATOM 3186 N N . PHE A 1 407 ? 34.949 9.470 -25.831 1.00 96.19 407 PHE A N 1
ATOM 3187 C CA . PHE A 1 407 ? 34.134 8.540 -26.618 1.00 96.19 407 PHE A CA 1
ATOM 3188 C C . PHE A 1 407 ? 33.175 9.255 -27.582 1.00 96.19 407 PHE A C 1
ATOM 3190 O O . PHE A 1 407 ? 32.592 8.620 -28.457 1.00 96.19 407 PHE A O 1
ATOM 3197 N N . ASP A 1 408 ? 33.029 10.579 -27.457 1.00 94.62 408 ASP A N 1
ATOM 3198 C CA . ASP A 1 408 ? 32.170 11.380 -28.329 1.00 94.62 408 ASP A CA 1
ATOM 3199 C C . ASP A 1 408 ? 32.546 11.249 -29.811 1.00 94.62 408 ASP A C 1
ATOM 3201 O O . ASP A 1 408 ? 33.702 11.467 -30.219 1.00 94.62 408 ASP A O 1
ATOM 3205 N N . GLY A 1 409 ? 31.528 11.012 -30.635 1.00 92.94 409 GLY A N 1
ATOM 3206 C CA . GLY A 1 409 ? 31.653 11.065 -32.083 1.00 92.94 409 GLY A CA 1
ATOM 3207 C C . GLY A 1 409 ? 30.565 10.304 -32.824 1.00 92.94 409 GLY A C 1
ATOM 3208 O O . GLY A 1 409 ? 29.694 9.666 -32.235 1.00 92.94 409 GLY A O 1
ATOM 3209 N N . MET A 1 410 ? 30.643 10.372 -34.151 1.00 94.19 410 MET A N 1
ATOM 3210 C CA . MET A 1 410 ? 29.823 9.562 -35.048 1.00 94.19 410 MET A CA 1
ATOM 3211 C C . MET A 1 410 ? 30.618 8.357 -35.540 1.00 94.19 410 MET A C 1
ATOM 3213 O O . MET A 1 410 ? 31.710 8.505 -36.100 1.00 94.19 410 MET A O 1
ATOM 3217 N N . TYR A 1 411 ? 30.036 7.180 -35.360 1.00 95.19 411 TYR A N 1
ATOM 3218 C CA . TYR A 1 411 ? 30.579 5.887 -35.733 1.00 95.19 411 TYR A CA 1
ATOM 3219 C C . TYR A 1 411 ? 29.786 5.327 -36.913 1.00 95.19 411 TYR A C 1
ATOM 3221 O O . TYR A 1 411 ? 28.555 5.367 -36.916 1.00 95.19 411 TYR A O 1
ATOM 3229 N N . LYS A 1 412 ? 30.485 4.807 -37.922 1.00 93.50 412 LYS A N 1
ATOM 3230 C CA . LYS A 1 412 ? 29.879 4.140 -39.083 1.00 93.50 412 LYS A CA 1
ATOM 3231 C C . LYS A 1 412 ? 30.224 2.675 -39.085 1.00 93.50 412 LYS A C 1
ATOM 3233 O O . LYS A 1 412 ? 31.355 2.325 -38.770 1.00 93.50 412 LYS A O 1
ATOM 3238 N N . LYS A 1 413 ? 29.267 1.855 -39.490 1.00 90.81 413 LYS A N 1
ATOM 3239 C CA . LYS A 1 413 ? 29.466 0.415 -39.591 1.00 90.81 413 LYS A CA 1
ATOM 3240 C C . LYS A 1 413 ? 30.578 0.089 -40.592 1.00 90.81 413 LYS A C 1
ATOM 3242 O O . LYS A 1 413 ? 30.629 0.720 -41.652 1.00 90.81 413 LYS A O 1
ATOM 3247 N N . GLU A 1 414 ? 31.453 -0.849 -40.236 1.00 83.19 414 GLU A N 1
ATOM 3248 C CA . GLU A 1 414 ? 32.532 -1.336 -41.114 1.00 83.19 414 GLU A CA 1
ATOM 3249 C C . GLU A 1 414 ? 32.024 -2.200 -42.281 1.00 83.19 414 GLU A C 1
ATOM 3251 O O . GLU A 1 414 ? 31.081 -3.010 -42.087 1.00 83.19 414 GLU A O 1
#

Radius of gyration: 37.68 Å; chains: 1; bounding box: 110×38×93 Å

pLDDT: mean 76.88, std 24.19, range [23.45, 98.56]